Protein AF-A0A813L6P4-F1 (afdb_monomer)

Radius of gyration: 35.51 Å; Cα contacts (8 Å, |Δi|>4): 531; chains: 1; bounding box: 126×94×88 Å

Secondary structure (DSSP, 8-state):
-HHHHHHHHHHHHHHHHHHHHHHHHHHHHHHHS----------------------------------SHHHHHHHHHHHHHHHHHHHHHHHHHHHHTTS--------------------------SS----HHHHHHHHHHHHHTT---HHHHHHHTHHHHTTSHHHHHHHHHHHHSTT---PPPEEEEEEEEEE-TTT--EEEEEEEEEE--HHHHHHHHHHTT-HHHHH--HHHHHHHHHH--TT-GGGG--TT--------B---GGGB-TTHHHHHHHHHHHHHHHHHHTB--SB-TTSPBPPTT-HHHHHTTSBSSTTT--------EEE-HHHHHHTS-PPPTTSSS--SSB--BSSSSBTT--STT-GGGGSBPPHHHHHHS-S---GGGGSTT--GGGEEE-HIIIIIIIIIHHHHHHHHHHIIIIIS-S-HHHHHHHHHHHHHHHHHHTT--GGGSPPPP-GGGT---SS------S--HHHHHHHHHHHHHHHHHT--SSHHHHHHHHHHHHHHHHHHHHTSTTTS--HHHHHHTT---S----------------------------SS-HHHHHHHHHHHHHHHHHHHHHHHHHHHHHHHHHHHHHH--

pLDDT: mean 71.03, std 25.51, range [23.7, 98.56]

Organism: Polarella glacialis (NCBI:txid89957)

Mean predicted aligned error: 19.38 Å

Nearest PDB structures (foldseek):
  9c0j-assembly1_A  TM=3.496E-01  e=1.931E+00  Klebsiella pneumoniae
  8ieq-assembly1_D  TM=2.452E-01  e=6.382E+00  Homo sapiens

Sequence (621 aa):
NRAVALATLNKQIAEIYIELILEHSSTSLQMAEGKAILVDEDERPWRKGKGEKGKGEPEKGKGEPEKGKEALEEEQEKKDEKDERDWDEKAVEEESEKGKGVALMDGRGGHAQKRNRKSSGQDCEHPHQAPATAVQDLAEAAVHSGVKQKDLEALSRLGAHGKSPQNCQRDLISSCFVDLFSPAVSVFKAPYKFLDKDTGDQTTKWHDTHVLYPHDWFVALDKASLTDRLLGTTDDIDSFWKWQKIDNPKFFRNAFMKDSQFLCAGSCKSCKDEETWPVHWKHLAWSFTALARGIHPCEDADGNSWPIGSYRASVAGTPLCPNSGFRAVIWVLAGDMDYLQVDLGLPHQASLDPCAWCKCNKSDTPFNDFRENAKWKTVRRSPADHIADPVTNHLIMTIPGVNFFCFHLDSLHVLDLGVTSHAIGNLLWEICVDHLPGNRAVALATLNKQIAEIYIELNVPKSKWIPALTYKHFNATASTYPNLKHMKGRRIRQFVPVALKLAQEFCADDEHTQHRLEVFKSLDTLYNCIDSPGLEFSTRDVKRNTIYDKSYKEPVENVTMEPEGEVTMEPEEEVTMPVKNKLTIRRVKKNLRKLKRTLRMLKKNKQEALLSKQFHSLEMK

Solvent-accessible surface area (backbone atoms only — not comparable to full-atom values): 37652 Å² total; per-residue (Å²): 106,70,69,56,52,52,53,51,51,52,50,52,53,51,52,53,52,51,52,54,53,52,50,57,53,51,54,56,51,54,69,71,58,78,77,92,78,91,79,81,92,85,90,84,84,87,83,81,88,84,87,86,88,84,89,86,85,86,89,87,84,89,83,86,80,90,71,63,58,65,60,52,51,55,52,47,52,56,46,54,59,45,57,53,50,56,48,52,52,49,55,51,48,65,54,49,70,77,66,74,84,85,83,92,80,89,82,91,79,91,78,91,79,86,84,83,84,83,85,80,77,88,87,78,98,60,95,72,83,66,53,47,50,56,50,19,54,52,20,37,53,43,38,74,75,64,51,82,51,69,66,42,56,51,40,18,44,24,18,73,57,57,76,37,54,87,39,10,51,59,42,44,44,65,66,78,44,73,81,66,83,70,55,78,76,41,76,48,76,35,44,26,40,41,74,39,88,88,79,68,48,76,44,79,45,75,38,86,39,65,34,39,52,64,38,44,48,50,34,43,32,33,76,68,69,39,41,48,78,75,76,46,44,72,66,53,53,52,50,50,58,71,68,56,49,95,87,42,88,60,75,67,52,69,91,76,77,71,91,77,84,77,84,41,69,80,78,63,82,91,30,55,36,89,60,23,59,61,51,52,38,47,49,48,27,46,26,46,33,26,23,46,70,24,31,32,56,68,40,50,77,85,70,44,74,50,58,89,90,36,73,61,49,76,42,40,67,35,62,43,19,77,85,76,67,56,63,46,69,67,68,72,46,75,41,52,70,65,53,40,28,71,76,45,42,34,47,45,79,86,45,62,53,33,48,69,60,25,76,21,25,76,70,95,27,36,72,86,49,82,54,95,84,30,60,29,75,79,38,50,62,49,76,66,51,37,74,79,53,56,66,37,89,40,57,64,60,73,20,65,83,44,50,76,84,21,60,40,77,41,59,56,59,57,39,26,60,31,56,49,17,31,53,51,7,40,52,56,40,46,44,39,70,77,69,40,70,78,54,66,72,52,13,45,52,51,51,47,49,51,52,55,51,46,35,58,75,70,68,55,57,76,94,58,58,74,76,87,75,55,64,87,31,22,51,64,54,102,89,40,76,29,33,48,48,100,63,58,35,74,42,47,56,66,39,37,66,50,51,33,52,49,34,59,73,68,42,56,102,44,72,68,39,44,50,52,33,51,51,34,54,49,51,42,52,49,49,52,61,63,71,31,91,56,65,54,86,47,82,62,60,67,51,50,80,74,65,83,85,85,79,86,72,80,82,87,76,90,75,85,85,81,89,86,82,89,82,83,89,85,89,87,78,90,82,88,77,81,99,82,52,74,68,60,53,53,52,51,55,52,50,51,53,51,50,54,49,52,53,50,51,52,50,49,52,55,51,52,54,50,50,52,52,52,50,56,58,57,75,75,103

Structure (mmCIF, N/CA/C/O backbone):
data_AF-A0A813L6P4-F1
#
_entry.id   AF-A0A813L6P4-F1
#
loop_
_atom_site.group_PDB
_atom_site.id
_atom_site.type_symbol
_atom_site.label_atom_id
_atom_site.label_alt_id
_atom_site.label_comp_id
_atom_site.label_asym_id
_atom_site.label_entity_id
_atom_site.label_seq_id
_atom_site.pdbx_PDB_ins_code
_atom_site.Cartn_x
_atom_site.Cartn_y
_atom_site.Cartn_z
_atom_site.occupancy
_atom_site.B_iso_or_equiv
_atom_site.auth_seq_id
_atom_site.auth_comp_id
_atom_site.auth_asym_id
_atom_site.auth_atom_id
_atom_site.pdbx_PDB_model_num
ATOM 1 N N . ASN A 1 1 ? -15.124 -34.753 7.169 1.00 39.31 1 ASN A N 1
ATOM 2 C CA . ASN A 1 1 ? -16.087 -34.266 6.149 1.00 39.31 1 ASN A CA 1
ATOM 3 C C . ASN A 1 1 ? -15.727 -32.891 5.581 1.00 39.31 1 ASN A C 1
ATOM 5 O O . ASN A 1 1 ? -15.414 -32.852 4.403 1.00 39.31 1 ASN A O 1
ATOM 9 N N . ARG A 1 2 ? -15.647 -31.792 6.358 1.00 29.47 2 ARG A N 1
ATOM 10 C CA . ARG A 1 2 ? -15.233 -30.463 5.825 1.00 29.47 2 ARG A CA 1
ATOM 11 C C . ARG A 1 2 ? -13.818 -30.422 5.219 1.00 29.47 2 ARG A C 1
ATOM 13 O O . ARG A 1 2 ? -13.651 -29.887 4.135 1.00 29.47 2 ARG A O 1
ATOM 20 N N . ALA A 1 3 ? -12.827 -31.047 5.860 1.00 33.22 3 ALA A N 1
ATOM 21 C CA . ALA A 1 3 ? -11.458 -31.106 5.327 1.00 33.22 3 ALA A CA 1
ATOM 22 C C . ALA A 1 3 ? -11.352 -31.911 4.015 1.00 33.22 3 ALA A C 1
ATOM 24 O O . ALA A 1 3 ? -10.604 -31.545 3.118 1.00 33.22 3 ALA A O 1
ATOM 25 N N . VAL A 1 4 ? -12.158 -32.970 3.876 1.00 43.69 4 VAL A N 1
ATOM 26 C CA . VAL A 1 4 ? -12.217 -33.795 2.657 1.00 43.69 4 VAL A CA 1
ATOM 27 C C . VAL A 1 4 ? -12.912 -33.034 1.523 1.00 43.69 4 VAL A C 1
ATOM 29 O O . VAL A 1 4 ? -12.444 -33.073 0.390 1.00 43.69 4 VAL A O 1
ATOM 32 N N . ALA A 1 5 ? -13.972 -32.278 1.829 1.00 41.44 5 ALA A N 1
ATOM 33 C CA . ALA A 1 5 ? -14.629 -31.402 0.859 1.00 41.44 5 ALA A CA 1
ATOM 34 C C . ALA A 1 5 ? -13.694 -30.279 0.373 1.00 41.44 5 ALA A C 1
ATOM 36 O O . ALA A 1 5 ? -13.628 -30.019 -0.823 1.00 41.44 5 ALA A O 1
ATOM 37 N N . LEU A 1 6 ? -12.910 -29.676 1.276 1.00 42.69 6 LEU A N 1
ATOM 38 C CA . LEU A 1 6 ? -11.939 -28.634 0.928 1.00 42.69 6 LEU A CA 1
ATOM 39 C C . LEU A 1 6 ? -10.779 -29.185 0.079 1.00 42.69 6 LEU A C 1
ATOM 41 O O . LEU A 1 6 ? -10.385 -28.565 -0.902 1.00 42.69 6 LEU A O 1
ATOM 45 N N . ALA A 1 7 ? -10.275 -30.379 0.406 1.00 45.81 7 ALA A N 1
ATOM 46 C CA . ALA A 1 7 ? -9.251 -31.055 -0.392 1.00 45.81 7 ALA A CA 1
ATOM 47 C C . ALA A 1 7 ? -9.763 -31.443 -1.791 1.00 45.81 7 ALA A C 1
ATOM 49 O O . ALA A 1 7 ? -9.032 -31.320 -2.771 1.00 45.81 7 ALA A O 1
ATOM 50 N N . THR A 1 8 ? -11.028 -31.862 -1.894 1.00 51.06 8 THR A N 1
ATOM 51 C CA . THR A 1 8 ? -11.668 -32.193 -3.178 1.00 51.06 8 THR A CA 1
ATOM 52 C C . THR A 1 8 ? -11.860 -30.943 -4.038 1.00 51.06 8 THR A C 1
ATOM 54 O O . THR A 1 8 ? -11.537 -30.971 -5.222 1.00 51.06 8 THR A O 1
ATOM 57 N N . LEU A 1 9 ? -12.289 -29.826 -3.439 1.00 49.06 9 LEU A N 1
ATOM 58 C CA . LEU A 1 9 ? -12.440 -28.543 -4.131 1.00 49.06 9 LEU A CA 1
ATOM 59 C C . LEU A 1 9 ? -11.091 -28.000 -4.628 1.00 49.06 9 LEU A C 1
ATOM 61 O O . LEU A 1 9 ? -10.983 -27.565 -5.769 1.00 49.06 9 LEU A O 1
ATOM 65 N N . ASN A 1 10 ? -10.040 -28.085 -3.810 1.00 47.97 10 ASN A N 1
ATOM 66 C CA . ASN A 1 10 ? -8.700 -27.643 -4.206 1.00 47.97 10 ASN A CA 1
ATOM 67 C C . ASN A 1 10 ? -8.107 -28.506 -5.327 1.00 47.97 10 ASN A C 1
ATOM 69 O O . ASN A 1 10 ? -7.429 -27.979 -6.205 1.00 47.97 10 ASN A O 1
ATOM 73 N N . LYS A 1 11 ? -8.393 -29.815 -5.334 1.00 56.56 11 LYS A N 1
ATOM 74 C CA . LYS A 1 11 ? -8.013 -30.707 -6.435 1.00 56.56 11 LYS A CA 1
ATOM 75 C C . LYS A 1 11 ? -8.721 -30.318 -7.739 1.00 56.56 11 LYS A C 1
ATOM 77 O O . LYS A 1 11 ? -8.058 -30.207 -8.762 1.00 56.56 11 LYS A O 1
ATOM 82 N N . GLN A 1 12 ? -10.022 -30.033 -7.682 1.00 55.09 12 GLN A N 1
ATOM 83 C CA . GLN A 1 12 ? -10.796 -29.585 -8.847 1.00 55.09 12 GLN A CA 1
ATOM 84 C C . GLN A 1 12 ? -10.305 -28.234 -9.388 1.00 55.09 12 GLN A C 1
ATOM 86 O O . GLN A 1 12 ? -10.191 -28.062 -10.596 1.00 55.09 12 GLN A O 1
ATOM 91 N N . ILE A 1 13 ? -9.950 -27.289 -8.511 1.00 52.16 13 ILE A N 1
ATOM 92 C CA . ILE A 1 13 ? -9.376 -25.995 -8.918 1.00 52.16 13 ILE A CA 1
ATOM 93 C C . ILE A 1 13 ? -8.013 -26.188 -9.596 1.00 52.16 13 ILE A C 1
ATOM 95 O O . ILE A 1 13 ? -7.745 -25.551 -10.612 1.00 52.16 13 ILE A O 1
ATOM 99 N N . ALA A 1 14 ? -7.161 -27.071 -9.069 1.00 48.66 14 ALA A N 1
ATOM 100 C CA . ALA A 1 14 ? -5.860 -27.363 -9.669 1.00 48.66 14 ALA A CA 1
ATOM 101 C C . ALA A 1 14 ? -5.988 -28.026 -11.053 1.00 48.66 14 ALA A C 1
ATOM 103 O O . ALA A 1 14 ? -5.251 -27.660 -11.965 1.00 48.66 14 ALA A O 1
ATOM 104 N N . GLU A 1 15 ? -6.938 -28.949 -11.228 1.00 55.75 15 GLU A N 1
ATOM 105 C CA . GLU A 1 15 ? -7.224 -29.591 -12.521 1.00 55.75 15 GLU A CA 1
ATOM 106 C C . GLU A 1 15 ? -7.708 -28.563 -13.563 1.00 55.75 15 GLU A C 1
ATOM 108 O O . GLU A 1 15 ? -7.168 -28.527 -14.667 1.00 55.75 15 GLU A O 1
ATOM 113 N N . ILE A 1 16 ? -8.599 -27.637 -13.182 1.00 59.62 16 ILE A N 1
ATOM 114 C CA . ILE A 1 16 ? -9.059 -26.534 -14.051 1.00 59.62 16 ILE A CA 1
ATOM 115 C C . ILE A 1 16 ? -7.903 -25.599 -14.444 1.00 59.62 16 ILE A C 1
ATOM 117 O O . ILE A 1 16 ? -7.804 -25.173 -15.594 1.00 59.62 16 ILE A O 1
ATOM 121 N N . TYR A 1 17 ? -7.003 -25.276 -13.509 1.00 47.50 17 TYR A N 1
ATOM 122 C CA . TYR A 1 17 ? -5.839 -24.432 -13.803 1.00 47.50 17 TYR A CA 1
ATOM 123 C C . TYR A 1 17 ? -4.860 -25.104 -14.773 1.00 47.50 17 TYR A C 1
ATOM 125 O O . TYR A 1 17 ? -4.301 -24.429 -15.636 1.00 47.50 17 TYR A O 1
ATOM 133 N N . ILE A 1 18 ? -4.661 -26.418 -14.655 1.00 52.62 18 ILE A N 1
ATOM 134 C CA . ILE A 1 18 ? -3.805 -27.181 -15.570 1.00 52.62 18 ILE A CA 1
ATOM 135 C C . ILE A 1 18 ? -4.427 -27.226 -16.972 1.00 52.62 18 ILE A C 1
ATOM 137 O O . ILE A 1 18 ? -3.712 -26.988 -17.945 1.00 52.62 18 ILE A O 1
ATOM 141 N N . GLU A 1 19 ? -5.738 -27.450 -17.091 1.00 51.00 19 GLU A N 1
ATOM 142 C CA . GLU A 1 19 ? -6.435 -27.416 -18.387 1.00 51.00 19 GLU A CA 1
ATOM 143 C C . GLU A 1 19 ? -6.352 -26.033 -19.055 1.00 51.00 19 GLU A C 1
ATOM 145 O O . GLU A 1 19 ? -6.005 -25.953 -20.231 1.00 51.00 19 GLU A O 1
ATOM 150 N N . LEU A 1 20 ? -6.527 -24.940 -18.302 1.00 46.69 20 LEU A N 1
ATOM 151 C CA . LEU A 1 20 ? -6.395 -23.568 -18.822 1.00 46.69 20 LEU A CA 1
ATOM 152 C C . LEU A 1 20 ? -4.979 -23.243 -19.321 1.00 46.69 20 LEU A C 1
ATOM 154 O O . LEU A 1 20 ? -4.815 -22.565 -20.340 1.00 46.69 20 LEU A O 1
ATOM 158 N N . ILE A 1 21 ? -3.950 -23.727 -18.617 1.00 47.09 21 ILE A N 1
ATOM 159 C CA . ILE A 1 21 ? -2.548 -23.568 -19.026 1.00 47.09 21 ILE A CA 1
ATOM 160 C C . ILE A 1 21 ? -2.281 -24.354 -20.315 1.00 47.09 21 ILE A C 1
ATOM 162 O O . ILE A 1 21 ? -1.623 -23.838 -21.223 1.00 47.09 21 ILE A O 1
ATOM 166 N N . LEU A 1 22 ? -2.803 -25.577 -20.428 1.00 45.44 22 LEU A N 1
ATOM 167 C CA . LEU A 1 22 ? -2.642 -26.412 -21.620 1.00 45.44 22 LEU A CA 1
ATOM 168 C C . LEU A 1 22 ? -3.403 -25.845 -22.828 1.00 45.44 22 LEU A C 1
ATOM 170 O O . LEU A 1 22 ? -2.839 -25.804 -23.924 1.00 45.44 22 LEU A O 1
ATOM 174 N N . GLU A 1 23 ? -4.613 -25.314 -22.635 1.00 46.06 23 GLU A N 1
ATOM 175 C CA . GLU A 1 23 ? -5.360 -24.616 -23.687 1.00 46.06 23 GLU A CA 1
ATOM 176 C C . GLU A 1 23 ? -4.600 -23.380 -24.181 1.00 46.06 23 GLU A C 1
ATOM 178 O O . GLU A 1 23 ? -4.350 -23.274 -25.379 1.00 46.06 23 GLU A O 1
ATOM 183 N N . HIS A 1 24 ? -4.110 -22.507 -23.292 1.00 43.94 24 HIS A N 1
ATOM 184 C CA . HIS A 1 24 ? -3.342 -21.312 -23.689 1.00 43.94 24 HIS A CA 1
ATOM 185 C C . HIS A 1 24 ? -2.027 -21.641 -24.414 1.00 43.94 24 HIS A C 1
ATOM 187 O O . HIS A 1 24 ? -1.598 -20.908 -25.315 1.00 43.94 24 HIS A O 1
ATOM 193 N N . SER A 1 25 ? -1.394 -22.755 -24.042 1.00 41.00 25 SER A N 1
ATOM 194 C CA . SER A 1 25 ? -0.204 -23.284 -24.715 1.00 41.00 25 SER A CA 1
ATOM 195 C C . SER A 1 25 ? -0.531 -23.761 -26.135 1.00 41.00 25 SER A C 1
ATOM 197 O O . SER A 1 25 ? 0.242 -23.516 -27.062 1.00 41.00 25 SER A O 1
ATOM 199 N N . SER A 1 26 ? -1.698 -24.386 -26.324 1.00 36.03 26 SER A N 1
ATOM 200 C CA . SER A 1 26 ? -2.169 -24.867 -27.628 1.00 36.03 26 SER A CA 1
ATOM 201 C C . SER A 1 26 ? -2.576 -23.730 -28.573 1.00 36.03 26 SER A C 1
ATOM 203 O O . SER A 1 26 ? -2.215 -23.758 -29.750 1.00 36.03 26 SER A O 1
ATOM 205 N N . THR A 1 27 ? -3.211 -22.670 -28.059 1.00 37.81 27 THR A N 1
ATOM 206 C CA . THR A 1 27 ? -3.588 -21.485 -28.849 1.00 37.81 27 THR A CA 1
ATOM 207 C C . THR A 1 27 ? -2.356 -20.699 -29.291 1.00 37.81 27 THR A C 1
ATOM 209 O O . THR A 1 27 ? -2.301 -20.188 -30.407 1.00 37.81 27 THR A O 1
ATOM 212 N N . SER A 1 28 ? -1.319 -20.665 -28.451 1.00 39.34 28 SER A N 1
ATOM 213 C CA . SER A 1 28 ? -0.035 -20.033 -28.772 1.00 39.34 28 SER A CA 1
ATOM 214 C C . SER A 1 28 ? 0.752 -20.817 -29.835 1.00 39.34 28 SER A C 1
ATOM 216 O O . SER A 1 28 ? 1.434 -20.206 -30.656 1.00 39.34 28 SER A O 1
ATOM 218 N N . LEU A 1 29 ? 0.611 -22.150 -29.886 1.00 32.12 29 LEU A N 1
ATOM 219 C CA . LEU A 1 29 ? 1.142 -22.981 -30.975 1.00 32.12 29 LEU A CA 1
ATOM 220 C C . LEU A 1 29 ? 0.358 -22.794 -32.286 1.00 32.12 29 LEU A C 1
ATOM 222 O O . LEU A 1 29 ? 0.968 -22.687 -33.347 1.00 32.12 29 LEU A O 1
ATOM 226 N N . GLN A 1 30 ? -0.972 -22.668 -32.226 1.00 34.34 30 GLN A N 1
ATOM 227 C CA . GLN A 1 30 ? -1.808 -22.421 -33.411 1.00 34.34 30 GLN A CA 1
ATOM 228 C C . GLN A 1 30 ? -1.614 -21.022 -34.015 1.00 34.34 30 GLN A C 1
ATOM 230 O O . GLN A 1 30 ? -1.763 -20.859 -35.222 1.00 34.34 30 GLN A O 1
ATOM 235 N N . MET A 1 31 ? -1.231 -20.015 -33.222 1.00 37.59 31 MET A N 1
ATOM 236 C CA . MET A 1 31 ? -0.863 -18.695 -33.758 1.00 37.59 31 MET A CA 1
ATOM 237 C C . MET A 1 31 ? 0.549 -18.659 -34.370 1.00 37.59 31 MET A C 1
ATOM 239 O O . MET A 1 31 ? 0.842 -17.757 -35.155 1.00 37.59 31 MET A O 1
ATOM 243 N N . ALA A 1 32 ? 1.412 -19.632 -34.054 1.00 36.81 32 ALA A N 1
ATOM 244 C CA . ALA A 1 32 ? 2.749 -19.758 -34.639 1.00 36.81 32 ALA A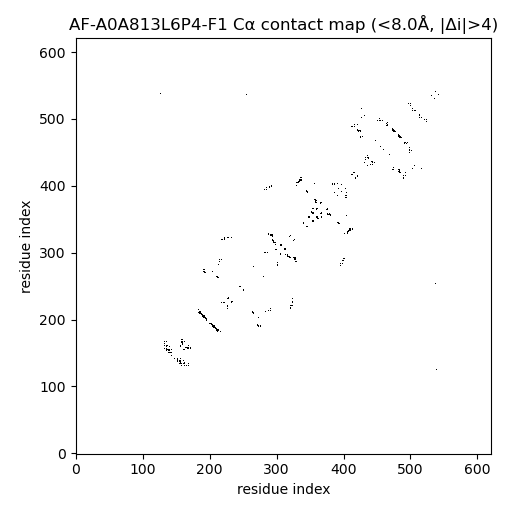 CA 1
ATOM 245 C C . ALA A 1 32 ? 2.751 -20.497 -35.998 1.00 36.81 32 ALA A C 1
ATOM 247 O O . ALA A 1 32 ? 3.660 -20.291 -36.804 1.00 36.81 32 ALA A O 1
ATOM 248 N N . GLU A 1 33 ? 1.722 -21.299 -36.294 1.00 31.61 33 GLU A N 1
ATOM 249 C CA . GLU A 1 33 ? 1.533 -21.998 -37.574 1.00 31.61 33 GLU A CA 1
ATOM 250 C C . GLU A 1 33 ? 0.439 -21.302 -38.410 1.00 31.61 33 GLU A C 1
ATOM 252 O O . GLU A 1 33 ? -0.754 -21.552 -38.271 1.00 31.61 33 GLU A O 1
ATOM 257 N N . GLY A 1 34 ? 0.841 -20.351 -39.257 1.00 33.78 34 GLY A N 1
ATOM 258 C CA . GLY A 1 34 ? -0.071 -19.369 -39.855 1.00 33.78 34 GLY A CA 1
ATOM 259 C C . GLY A 1 34 ? -1.140 -19.877 -40.837 1.00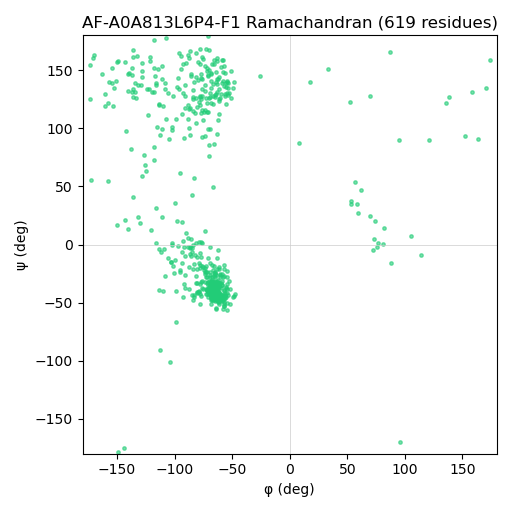 33.78 34 GLY A C 1
ATOM 260 O O . GLY A 1 34 ? -0.976 -20.880 -41.530 1.00 33.78 34 GLY A O 1
ATOM 261 N N . LYS A 1 35 ? -2.195 -19.061 -41.002 1.00 27.30 35 LYS A N 1
ATOM 262 C CA . LYS A 1 35 ? -2.935 -18.882 -42.265 1.00 27.30 35 LYS A CA 1
ATOM 263 C C . LYS A 1 35 ? -3.678 -17.544 -42.271 1.00 27.30 35 LYS A C 1
ATOM 265 O O . LYS A 1 35 ? -4.515 -17.280 -41.416 1.00 27.30 35 LYS A O 1
ATOM 270 N N . ALA A 1 36 ? -3.359 -16.713 -43.260 1.00 33.62 36 ALA A N 1
ATOM 271 C CA . ALA A 1 36 ? -4.094 -15.498 -43.573 1.00 33.62 36 ALA A CA 1
ATOM 272 C C . ALA A 1 36 ? -5.538 -15.847 -43.966 1.00 33.62 36 ALA A C 1
ATOM 274 O O . ALA A 1 36 ? -5.753 -16.640 -44.884 1.00 33.62 36 ALA A O 1
ATOM 275 N N . ILE A 1 37 ? -6.510 -15.238 -43.290 1.00 26.06 37 ILE A N 1
ATOM 276 C CA . ILE A 1 37 ? -7.904 -15.192 -43.728 1.00 26.06 37 ILE A CA 1
ATOM 277 C C . ILE A 1 37 ? -8.274 -13.711 -43.817 1.00 26.06 37 ILE A C 1
ATOM 279 O O . ILE A 1 37 ? -8.307 -13.005 -42.814 1.00 26.06 37 ILE A O 1
ATOM 283 N N . LEU A 1 38 ? -8.475 -13.256 -45.053 1.00 34.22 38 LEU A N 1
ATOM 284 C CA . LEU A 1 38 ? -9.086 -11.977 -45.399 1.00 34.22 38 LEU A CA 1
ATOM 285 C C . LEU A 1 38 ? -10.571 -12.035 -45.027 1.00 34.22 38 LEU A C 1
ATOM 287 O O . LEU A 1 38 ? -11.240 -12.981 -45.443 1.00 34.22 38 LEU A O 1
ATOM 291 N N . VAL A 1 39 ? -11.086 -11.035 -44.309 1.00 28.05 39 VAL A N 1
ATOM 292 C CA . VAL A 1 39 ? -12.529 -10.751 -44.267 1.00 28.05 39 VAL A CA 1
ATOM 293 C C . VAL A 1 39 ? -12.752 -9.238 -44.285 1.00 28.05 39 VAL A C 1
ATOM 295 O O . VAL A 1 39 ? -12.081 -8.498 -43.568 1.00 28.05 39 VAL A O 1
ATOM 298 N N . ASP A 1 40 ? -13.673 -8.861 -45.168 1.00 26.03 40 ASP A N 1
ATOM 299 C CA . ASP A 1 40 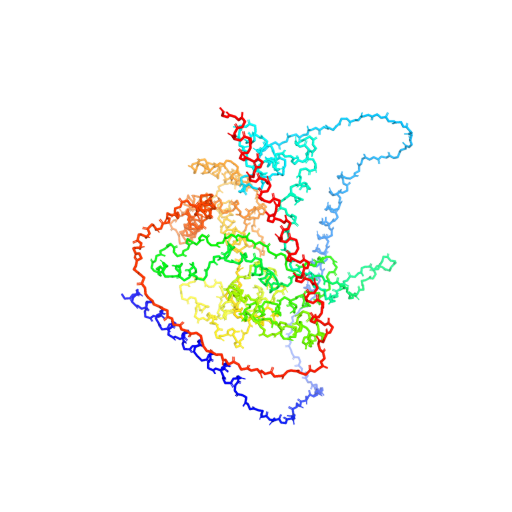? -14.116 -7.540 -45.605 1.00 26.03 40 ASP A CA 1
ATOM 300 C C . ASP A 1 40 ? -14.627 -6.589 -44.513 1.00 26.03 40 ASP A C 1
ATOM 302 O O . ASP A 1 40 ? -15.185 -6.988 -43.488 1.00 26.03 40 ASP A O 1
ATOM 306 N N . GLU A 1 41 ? -14.480 -5.302 -44.834 1.00 30.66 41 GLU A N 1
ATOM 307 C CA . GLU A 1 41 ? -15.196 -4.160 -44.272 1.00 30.66 41 GLU A CA 1
ATOM 308 C C . GLU A 1 41 ? -16.699 -4.259 -44.587 1.00 30.66 41 GLU A C 1
ATOM 310 O O . GLU A 1 41 ? -17.056 -4.472 -45.739 1.00 30.66 41 GLU A O 1
ATOM 315 N N . ASP A 1 42 ? -17.580 -4.081 -43.595 1.00 27.81 42 ASP A N 1
ATOM 316 C CA . ASP A 1 42 ? -18.643 -3.060 -43.632 1.00 27.81 42 ASP A CA 1
ATOM 317 C C . ASP A 1 42 ? -19.627 -3.145 -42.444 1.00 27.81 42 ASP A C 1
ATOM 319 O O . ASP A 1 42 ? -19.810 -4.173 -41.800 1.00 27.81 42 ASP A O 1
ATOM 323 N N . GLU A 1 43 ? -20.293 -2.006 -42.224 1.00 28.11 43 GLU A N 1
ATOM 324 C CA . GLU A 1 43 ? -21.519 -1.770 -41.440 1.00 28.11 43 GLU A CA 1
ATOM 325 C C . GLU A 1 43 ? -21.403 -1.321 -39.966 1.00 28.11 43 GLU A C 1
ATOM 327 O O . GLU A 1 43 ? -21.519 -2.070 -38.997 1.00 28.11 43 GLU A O 1
ATOM 332 N N . ARG A 1 44 ? -21.355 0.011 -39.802 1.00 27.48 44 ARG A N 1
ATOM 333 C CA . ARG A 1 44 ? -21.909 0.752 -38.653 1.00 27.48 44 ARG A CA 1
ATOM 334 C C . ARG A 1 44 ? -23.154 1.526 -39.109 1.00 27.48 44 ARG A C 1
ATOM 336 O O . ARG A 1 44 ? -23.031 2.287 -40.068 1.00 27.48 44 ARG A O 1
ATOM 343 N N . PRO A 1 45 ? -24.285 1.510 -38.373 1.00 31.05 45 PRO A N 1
ATOM 344 C CA . PRO A 1 45 ? -25.308 2.533 -38.539 1.00 31.05 45 PRO A CA 1
ATOM 345 C C . PRO A 1 45 ? -25.467 3.430 -37.305 1.00 31.05 45 PRO A C 1
ATOM 347 O O . PRO A 1 45 ? -25.829 3.012 -36.207 1.00 31.05 45 PRO A O 1
ATOM 350 N N . TRP A 1 46 ? -25.260 4.720 -37.562 1.00 25.91 46 TRP A N 1
ATOM 351 C CA . TRP A 1 46 ? -25.772 5.868 -36.818 1.00 25.91 46 TRP A CA 1
ATOM 352 C C . TRP A 1 46 ? -27.309 5.864 -36.710 1.00 25.91 46 TRP A C 1
ATOM 354 O O . TRP A 1 46 ? -27.995 5.570 -37.691 1.00 25.91 46 TRP A O 1
ATOM 364 N N . ARG A 1 47 ? -27.869 6.384 -35.604 1.00 27.58 47 ARG A N 1
ATOM 365 C CA . ARG A 1 47 ? -29.218 6.984 -35.608 1.00 27.58 47 ARG A CA 1
ATOM 366 C C . ARG A 1 47 ? -29.280 8.332 -34.889 1.00 27.58 47 ARG A C 1
ATOM 368 O O . ARG A 1 47 ? -28.892 8.483 -33.739 1.00 27.58 47 ARG A O 1
ATOM 375 N N . LYS A 1 48 ? -29.809 9.291 -35.655 1.00 29.20 48 LYS A N 1
ATOM 376 C CA . LYS A 1 48 ? -30.173 10.673 -35.333 1.00 29.20 48 LYS A CA 1
ATOM 377 C C . LYS A 1 48 ? -31.418 10.739 -34.444 1.00 29.20 48 LYS A C 1
ATOM 379 O O . LYS A 1 48 ? -32.315 9.908 -34.570 1.00 29.20 48 LYS A O 1
ATOM 384 N N . GLY A 1 49 ? -31.498 11.802 -33.647 1.00 27.89 49 GLY A N 1
ATOM 385 C CA . GLY A 1 49 ? -32.703 12.207 -32.931 1.00 27.89 49 GLY A CA 1
ATOM 386 C C . GLY A 1 49 ? -33.796 12.804 -33.822 1.00 27.89 49 GLY A C 1
ATOM 387 O O . GLY A 1 49 ? -33.562 13.146 -34.981 1.00 27.89 49 GLY A O 1
ATOM 388 N N . LYS A 1 50 ? -34.981 12.957 -33.227 1.00 30.09 50 LYS A N 1
ATOM 389 C CA . LYS A 1 50 ? -36.047 13.903 -33.582 1.00 30.09 50 LYS A CA 1
ATOM 390 C C . LYS A 1 50 ? -36.961 14.053 -32.362 1.00 30.09 50 LYS A C 1
ATOM 392 O O . LYS A 1 50 ? -37.374 13.053 -31.787 1.00 30.09 50 LYS A O 1
ATOM 397 N N . GLY A 1 51 ? -37.233 15.296 -31.973 1.00 28.55 51 GLY A N 1
ATOM 398 C CA . GLY A 1 51 ? -38.272 15.636 -31.005 1.00 28.55 51 GLY A CA 1
ATOM 399 C C . GLY A 1 51 ? -39.620 15.859 -31.685 1.00 28.55 51 GLY A C 1
ATOM 400 O O . GLY A 1 51 ? -39.666 16.110 -32.886 1.00 28.55 51 GLY A O 1
ATOM 401 N N . GLU A 1 52 ? -40.693 15.834 -30.898 1.00 29.23 52 GLU A N 1
ATOM 402 C CA . GLU A 1 52 ? -41.982 16.429 -31.254 1.00 29.23 52 GLU A CA 1
ATOM 403 C C . GLU A 1 52 ? -42.800 16.749 -29.992 1.00 29.23 52 GLU A C 1
ATOM 405 O O . GLU A 1 52 ? -42.775 16.022 -29.001 1.00 29.23 52 GLU A O 1
ATOM 410 N N . LYS A 1 53 ? -43.470 17.907 -30.032 1.00 33.88 53 LYS A N 1
ATOM 411 C CA . LYS A 1 53 ? -44.308 18.506 -28.983 1.00 33.88 53 LYS A CA 1
ATOM 412 C C . LYS A 1 53 ? -45.740 17.963 -29.061 1.00 33.88 53 LYS A C 1
ATOM 414 O O . LYS A 1 53 ? -46.276 17.847 -30.158 1.00 33.88 53 LYS A O 1
ATOM 419 N N . GLY A 1 54 ? -46.418 17.824 -27.920 1.00 29.00 54 GLY A N 1
ATOM 420 C CA . GLY A 1 54 ? -47.873 17.635 -27.858 1.00 29.00 54 GLY A CA 1
ATOM 421 C C . GLY A 1 54 ? -48.448 17.983 -26.481 1.00 29.00 54 GLY A C 1
ATOM 422 O O . GLY A 1 54 ? -48.042 17.408 -25.484 1.00 29.00 54 GLY A O 1
ATOM 423 N N . LYS A 1 55 ? -49.353 18.968 -26.449 1.00 30.11 55 LYS A N 1
ATOM 424 C CA . LYS A 1 55 ? -50.027 19.571 -25.282 1.00 30.11 55 LYS A CA 1
ATOM 425 C C . LYS A 1 55 ? -51.101 18.657 -24.666 1.00 30.11 55 LYS A C 1
ATOM 427 O O . LYS A 1 55 ? -51.772 17.953 -25.414 1.00 30.11 55 LYS A O 1
ATOM 432 N N . GLY A 1 56 ? -51.385 18.824 -23.368 1.00 28.00 56 GLY A N 1
ATOM 433 C CA . GLY A 1 56 ? -52.662 18.418 -22.760 1.00 28.00 56 GLY A CA 1
ATOM 434 C C . GLY A 1 56 ? -52.646 18.322 -21.229 1.00 28.00 56 GLY A C 1
ATOM 435 O O . GLY A 1 56 ? -52.372 17.260 -20.691 1.00 28.00 56 GLY A O 1
ATOM 436 N N . GLU A 1 57 ? -52.974 19.421 -20.550 1.00 29.05 57 GLU A N 1
ATOM 437 C CA . GLU A 1 57 ? -53.389 19.481 -19.132 1.00 29.05 57 GLU A CA 1
ATOM 438 C C . GLU A 1 57 ? -54.933 19.336 -19.043 1.00 29.05 57 GLU A C 1
ATOM 440 O O . GLU A 1 57 ? -55.600 19.632 -20.043 1.00 29.05 57 GLU A O 1
ATOM 445 N N . PRO A 1 58 ? -55.529 18.883 -17.909 1.00 40.72 58 PRO A N 1
ATOM 446 C CA . PRO A 1 58 ? -55.727 19.786 -16.766 1.00 40.72 58 PRO A CA 1
ATOM 447 C C . PRO A 1 58 ? -55.571 19.201 -15.342 1.00 40.72 58 PRO A C 1
ATOM 449 O O . PRO A 1 58 ? -55.743 18.016 -15.071 1.00 40.72 58 PRO A O 1
ATOM 452 N N . GLU A 1 59 ? -55.287 20.158 -14.455 1.00 32.31 59 GLU A N 1
ATOM 453 C CA . GLU A 1 59 ? -55.156 20.233 -12.992 1.00 32.31 59 GLU A CA 1
ATOM 454 C C . GLU A 1 59 ? -55.908 19.244 -12.072 1.00 32.31 59 GLU A C 1
ATOM 456 O O . GLU A 1 59 ? -57.107 18.999 -12.225 1.00 32.31 59 GLU A O 1
ATOM 461 N N . LYS A 1 60 ? -55.241 18.884 -10.953 1.00 30.59 60 LYS A N 1
ATOM 462 C CA . LYS A 1 60 ? -55.657 19.247 -9.571 1.00 30.59 60 LYS A CA 1
ATOM 463 C C . LYS A 1 60 ? -54.623 18.826 -8.504 1.00 30.59 60 LYS A C 1
ATOM 465 O O . LYS A 1 60 ? -54.377 17.640 -8.334 1.00 30.59 60 LYS A O 1
ATOM 470 N N . GLY A 1 61 ? -54.177 19.784 -7.677 1.00 28.48 61 GLY A N 1
ATOM 471 C CA . GLY A 1 61 ? -54.003 19.558 -6.228 1.00 28.48 61 GLY A CA 1
ATOM 472 C C . GLY A 1 61 ? -52.615 19.737 -5.580 1.00 28.48 61 GLY A C 1
ATOM 473 O O . GLY A 1 61 ? -51.925 18.757 -5.370 1.00 28.48 61 GLY A O 1
ATOM 474 N N . LYS A 1 62 ? -52.341 20.971 -5.118 1.00 30.69 62 LYS A N 1
ATOM 475 C CA . LYS A 1 62 ? -51.683 21.388 -3.847 1.00 30.69 62 LYS A CA 1
ATOM 476 C C . LYS A 1 62 ? -50.306 20.811 -3.426 1.00 30.69 62 LYS A C 1
ATOM 478 O O . LYS A 1 62 ? -50.220 19.658 -3.029 1.00 30.69 62 LYS A O 1
ATOM 483 N N . GLY A 1 63 ? -49.335 21.719 -3.225 1.00 27.84 63 GLY A N 1
ATOM 484 C CA . GLY A 1 63 ? -48.319 21.611 -2.157 1.00 27.84 63 GLY A CA 1
ATOM 485 C C . GLY A 1 63 ? -46.959 22.282 -2.431 1.00 27.84 63 GLY A C 1
ATOM 486 O O . GLY A 1 63 ? -46.116 21.640 -3.026 1.00 27.84 63 GLY A O 1
ATOM 487 N N . GLU A 1 64 ? -46.810 23.542 -1.988 1.00 33.22 64 GLU A N 1
ATOM 488 C CA . GLU A 1 64 ? -45.632 24.318 -1.495 1.00 33.22 64 GLU A CA 1
ATOM 489 C C . GLU A 1 64 ? -44.171 24.135 -2.022 1.00 33.22 64 GLU A C 1
ATOM 491 O O . GLU A 1 64 ? -43.780 23.066 -2.469 1.00 33.22 64 GLU A O 1
ATOM 496 N N . PRO A 1 65 ? -43.322 25.198 -1.984 1.00 35.84 65 PRO A N 1
ATOM 497 C CA . PRO A 1 65 ? -42.212 25.360 -2.929 1.00 35.84 65 PRO A CA 1
ATOM 498 C C . PRO A 1 65 ? -40.829 24.875 -2.445 1.00 35.84 65 PRO A C 1
ATOM 500 O O . PRO A 1 65 ? -40.332 25.274 -1.391 1.00 35.84 65 PRO A O 1
ATOM 503 N N . GLU A 1 66 ? -40.144 24.139 -3.326 1.00 40.03 66 GLU A N 1
ATOM 504 C CA . GLU A 1 66 ? -38.718 23.752 -3.320 1.00 40.03 66 GLU A CA 1
ATOM 505 C C . GLU A 1 66 ? -37.743 24.941 -3.503 1.00 40.03 66 GLU A C 1
ATOM 507 O O . GLU A 1 66 ? -36.841 24.902 -4.328 1.00 40.03 66 GLU A O 1
ATOM 512 N N . LYS A 1 67 ? -37.886 26.031 -2.740 1.00 34.25 67 LYS A N 1
ATOM 513 C CA . LYS A 1 67 ? -36.916 27.154 -2.776 1.00 34.25 67 LYS A CA 1
ATOM 514 C C . LYS A 1 67 ? -35.932 27.195 -1.603 1.00 34.25 67 LYS A C 1
ATOM 516 O O . LYS A 1 67 ? -35.106 28.094 -1.537 1.00 34.25 67 LYS A O 1
ATOM 521 N N . GLY A 1 68 ? -36.006 26.231 -0.684 1.00 33.75 68 GLY A N 1
ATOM 522 C CA . GLY A 1 68 ? -35.133 26.177 0.495 1.00 33.75 68 GLY A CA 1
ATOM 523 C C . GLY A 1 68 ? -33.885 25.300 0.353 1.00 33.75 68 GLY A C 1
ATOM 524 O O . GLY A 1 68 ? -32.937 25.504 1.098 1.00 33.75 68 GLY A O 1
ATOM 525 N N . LYS A 1 69 ? -33.868 24.325 -0.568 1.00 40.41 69 LYS A N 1
ATOM 526 C CA . LYS A 1 69 ? -32.774 23.339 -0.656 1.00 40.41 69 LYS A CA 1
ATOM 527 C C . LYS A 1 69 ? -31.574 23.828 -1.464 1.00 40.41 69 LYS A C 1
ATOM 529 O O . LYS A 1 69 ? -30.463 23.719 -0.968 1.00 40.41 69 LYS A O 1
ATOM 534 N N . GLU A 1 70 ? -31.796 24.460 -2.616 1.00 40.44 70 GLU A N 1
ATOM 535 C CA . GLU A 1 70 ? -30.700 25.016 -3.429 1.00 40.44 70 GLU A CA 1
ATOM 536 C C . GLU A 1 70 ? -29.953 26.143 -2.697 1.00 40.44 70 GLU A C 1
ATOM 538 O O . GLU A 1 70 ? -28.733 26.218 -2.758 1.00 40.44 70 GLU A O 1
ATOM 543 N N . ALA A 1 71 ? -30.662 26.969 -1.917 1.00 39.59 71 ALA A N 1
ATOM 544 C CA . ALA A 1 71 ? -30.033 28.025 -1.121 1.00 39.59 71 ALA A CA 1
ATOM 545 C C . ALA A 1 71 ? -29.178 27.475 0.038 1.00 39.59 71 ALA A C 1
ATOM 547 O O . ALA A 1 71 ? -28.175 28.085 0.391 1.00 39.59 71 ALA A O 1
ATOM 548 N N . LEU A 1 72 ? -29.557 26.327 0.615 1.00 42.00 72 LEU A N 1
ATOM 549 C CA . LEU A 1 72 ? -28.791 25.660 1.673 1.00 42.00 72 LEU A CA 1
ATOM 550 C C . LEU A 1 72 ? -27.578 24.901 1.121 1.00 42.00 72 LEU A C 1
ATOM 552 O O . LEU A 1 72 ? -26.549 24.857 1.787 1.00 42.00 72 LEU A O 1
ATOM 556 N N . GLU A 1 73 ? -27.677 24.330 -0.081 1.00 48.91 73 GLU A N 1
ATOM 557 C CA . GLU A 1 73 ? -26.543 23.692 -0.763 1.00 48.91 73 GLU A CA 1
ATOM 558 C C . GLU A 1 73 ? -25.511 24.733 -1.219 1.00 48.91 73 GLU A C 1
ATOM 560 O O . GLU A 1 73 ? -24.324 24.560 -0.954 1.00 48.91 73 GLU A O 1
ATOM 565 N N . GLU A 1 74 ? -25.947 25.872 -1.767 1.00 46.88 74 GLU A N 1
ATOM 566 C CA . GLU A 1 74 ? -25.047 26.962 -2.174 1.00 46.88 74 GLU A CA 1
ATOM 567 C C . GLU A 1 74 ? -24.383 27.663 -0.967 1.00 46.88 74 GLU A C 1
ATOM 569 O O . GLU A 1 74 ? -23.251 28.143 -1.051 1.00 46.88 74 GLU A O 1
ATOM 574 N N . GLU A 1 75 ? -25.064 27.726 0.184 1.00 49.22 75 GLU A N 1
ATOM 575 C CA . GLU A 1 75 ? -24.499 28.269 1.428 1.00 49.22 75 GLU A CA 1
ATOM 576 C C . GLU A 1 75 ? -23.516 27.289 2.094 1.00 49.22 75 GLU A C 1
ATOM 578 O O . GLU A 1 75 ? -22.531 27.724 2.696 1.00 49.22 75 GLU A O 1
ATOM 583 N N . GLN A 1 76 ? -23.733 25.979 1.941 1.00 44.59 76 GLN A N 1
ATOM 584 C CA . GLN A 1 76 ? -22.824 24.934 2.415 1.00 44.59 76 GLN A CA 1
ATOM 585 C C . GLN A 1 76 ? -21.551 24.868 1.556 1.00 44.59 76 GLN A C 1
ATOM 587 O O . GLN A 1 76 ? -20.455 24.855 2.109 1.00 44.59 76 GLN A O 1
ATOM 592 N N . GLU A 1 77 ? -21.672 24.956 0.231 1.00 51.03 77 GLU A N 1
ATOM 593 C CA . GLU A 1 77 ? -20.534 24.953 -0.700 1.00 51.03 77 GLU A CA 1
ATOM 594 C C . GLU A 1 77 ? -19.642 26.197 -0.509 1.00 51.03 77 GLU A C 1
ATOM 596 O O . GLU A 1 77 ? -18.419 26.094 -0.415 1.00 51.03 77 GLU A O 1
ATOM 601 N N . LYS A 1 78 ? -20.248 27.376 -0.286 1.00 54.88 78 LYS A N 1
ATOM 602 C CA . LYS A 1 78 ? -19.519 28.613 0.071 1.00 54.88 78 LYS A CA 1
ATOM 603 C C . LYS A 1 78 ? -18.837 28.549 1.436 1.00 54.88 78 LYS A C 1
ATOM 605 O O . LYS A 1 78 ? -17.872 29.278 1.673 1.00 54.88 78 LYS A O 1
ATOM 610 N N . LYS A 1 79 ? -19.359 27.741 2.359 1.00 50.41 79 LYS A N 1
ATOM 611 C CA . LYS A 1 79 ? -18.776 27.554 3.690 1.00 50.41 79 LYS A CA 1
ATOM 612 C C . LYS A 1 79 ? -17.595 26.590 3.640 1.00 50.41 79 LYS A C 1
ATOM 614 O O . LYS A 1 79 ? -16.568 26.889 4.241 1.00 50.41 79 LYS A O 1
ATOM 619 N N . ASP A 1 80 ? -17.713 25.522 2.861 1.00 48.19 80 ASP A N 1
ATOM 620 C CA . ASP A 1 80 ? -16.647 24.542 2.666 1.00 48.19 80 ASP A CA 1
ATOM 621 C C . ASP A 1 80 ? -15.467 25.162 1.879 1.00 48.19 80 ASP A C 1
ATOM 623 O O . ASP A 1 80 ? -14.319 25.036 2.305 1.00 48.19 80 ASP A O 1
ATOM 627 N N . GLU A 1 81 ? -15.729 25.987 0.852 1.00 51.91 81 GLU A N 1
ATOM 628 C CA . GLU A 1 81 ? -14.690 26.779 0.155 1.00 51.91 81 GLU A CA 1
ATOM 629 C C . GLU A 1 81 ? -14.008 27.836 1.040 1.00 51.91 81 GLU A C 1
ATOM 631 O O . GLU A 1 81 ? -12.893 28.286 0.749 1.00 51.91 81 GLU A O 1
ATOM 636 N N . LYS A 1 82 ? -14.697 28.324 2.076 1.00 48.66 82 LYS A N 1
ATOM 637 C CA . LYS A 1 82 ? -14.140 29.302 3.015 1.00 48.66 82 LYS A CA 1
ATOM 638 C C . LYS A 1 82 ? -13.264 28.614 4.058 1.00 48.66 82 LYS A C 1
ATOM 640 O O . LYS A 1 82 ? -12.188 29.121 4.357 1.00 48.66 82 LYS A O 1
ATOM 645 N N . ASP A 1 83 ? -13.700 27.465 4.563 1.00 45.44 83 ASP A N 1
ATOM 646 C CA . ASP A 1 83 ? -12.945 26.675 5.536 1.00 45.44 83 ASP A CA 1
ATOM 647 C C . ASP A 1 83 ? -11.651 26.102 4.918 1.00 45.44 83 ASP A C 1
ATOM 649 O O . ASP A 1 83 ? -10.635 26.024 5.609 1.00 45.44 83 ASP A O 1
ATOM 653 N N . GLU A 1 84 ? -11.645 25.782 3.617 1.00 45.47 84 GLU A N 1
ATOM 654 C CA . GLU A 1 84 ? -10.444 25.355 2.879 1.00 45.47 84 GLU A CA 1
ATOM 655 C C . GLU A 1 84 ? -9.452 26.519 2.664 1.00 45.47 84 GLU A C 1
ATOM 657 O O . GLU A 1 84 ? -8.254 26.378 2.918 1.00 45.47 84 GLU A O 1
ATOM 662 N N . ARG A 1 85 ? -9.953 27.720 2.332 1.00 44.22 85 ARG A N 1
ATOM 663 C CA . ARG A 1 85 ? -9.145 28.953 2.211 1.00 44.22 85 ARG A CA 1
ATOM 664 C C . ARG A 1 85 ? -8.509 29.378 3.533 1.00 44.22 85 ARG A C 1
ATOM 666 O O . ARG A 1 85 ? -7.328 29.715 3.564 1.00 44.22 85 ARG A O 1
ATOM 673 N N . ASP A 1 86 ? -9.271 29.320 4.626 1.00 47.53 86 ASP A N 1
ATOM 674 C CA . ASP A 1 86 ? -8.792 29.630 5.979 1.00 47.53 86 ASP A CA 1
ATOM 675 C C . ASP A 1 86 ? -7.733 28.613 6.457 1.00 47.53 86 ASP A C 1
ATOM 677 O O . ASP A 1 86 ? -6.918 28.925 7.334 1.00 47.53 86 ASP A O 1
ATOM 681 N N . TRP A 1 87 ? -7.738 27.389 5.912 1.00 48.41 87 TRP A N 1
ATOM 682 C CA . TRP A 1 87 ? -6.738 26.359 6.204 1.00 48.41 87 TRP A CA 1
ATOM 683 C C . TRP A 1 87 ? -5.422 26.621 5.463 1.00 48.41 87 TRP A C 1
ATOM 685 O O . TRP A 1 87 ? -4.357 26.589 6.086 1.00 48.41 87 TRP A O 1
ATOM 695 N N . ASP A 1 88 ? -5.497 26.971 4.178 1.00 45.56 88 ASP A N 1
ATOM 696 C CA . ASP A 1 88 ? -4.332 27.333 3.366 1.00 45.56 88 ASP A CA 1
ATOM 697 C C . ASP A 1 88 ? -3.692 28.654 3.825 1.00 45.56 88 ASP A C 1
ATOM 699 O O . ASP A 1 88 ? -2.466 28.741 3.929 1.00 45.56 88 ASP A O 1
ATOM 703 N N . GLU A 1 89 ? -4.485 29.664 4.198 1.00 43.88 89 GLU A N 1
ATOM 704 C CA . GLU A 1 89 ? -3.962 30.927 4.742 1.00 43.88 89 GLU A CA 1
ATOM 705 C C . GLU A 1 89 ? -3.240 30.722 6.082 1.00 43.88 89 GLU A C 1
ATOM 707 O O . GLU A 1 89 ? -2.158 31.279 6.288 1.00 43.88 89 GLU A O 1
ATOM 712 N N . LYS A 1 90 ? -3.754 29.851 6.963 1.00 44.41 90 LYS A N 1
ATOM 713 C CA . LYS A 1 90 ? -3.071 29.499 8.221 1.00 44.41 90 LYS A CA 1
ATOM 714 C C . LYS A 1 90 ? -1.799 28.693 7.999 1.00 44.41 90 LYS A C 1
ATOM 716 O O . LYS A 1 90 ? -0.821 28.923 8.706 1.00 44.41 90 LYS A O 1
ATOM 721 N N . ALA A 1 91 ? -1.783 27.781 7.027 1.00 40.41 91 ALA A N 1
ATOM 722 C CA . ALA A 1 91 ? -0.580 27.029 6.673 1.00 40.41 91 ALA A CA 1
ATOM 723 C C . ALA A 1 91 ? 0.520 27.954 6.117 1.00 40.41 91 ALA A C 1
ATOM 725 O O . ALA A 1 91 ? 1.695 27.805 6.464 1.00 40.41 91 ALA A O 1
ATOM 726 N N . VAL A 1 92 ? 0.139 28.962 5.325 1.00 43.75 92 VAL A N 1
ATOM 727 C CA . VAL A 1 92 ? 1.053 29.983 4.790 1.00 43.75 92 VAL A CA 1
ATOM 728 C C . VAL A 1 92 ? 1.527 30.954 5.881 1.00 43.75 92 VAL A C 1
ATOM 730 O O . VAL A 1 92 ? 2.710 31.310 5.906 1.00 43.75 92 VAL A O 1
ATOM 733 N N . GLU A 1 93 ? 0.671 31.350 6.827 1.00 38.56 93 GLU A N 1
ATOM 734 C CA . GLU A 1 93 ? 1.080 32.169 7.979 1.00 38.56 93 GLU A CA 1
ATOM 735 C C . GLU A 1 93 ? 2.071 31.427 8.890 1.00 38.56 93 GLU A C 1
ATOM 737 O O . GLU A 1 93 ? 3.092 32.014 9.271 1.00 38.56 93 GLU A O 1
ATOM 742 N N . GLU A 1 94 ? 1.851 30.133 9.150 1.00 38.59 94 GLU A N 1
ATOM 743 C CA . GLU A 1 94 ? 2.713 29.289 9.995 1.00 38.59 94 GLU A CA 1
ATOM 744 C C . GLU A 1 94 ? 4.089 28.994 9.352 1.00 38.59 94 GLU A C 1
ATOM 746 O O . GLU A 1 94 ? 5.079 28.744 10.057 1.00 38.59 94 GLU A O 1
ATOM 751 N N . GLU A 1 95 ? 4.191 29.067 8.018 1.00 40.19 95 GLU A N 1
ATOM 752 C CA . GLU A 1 95 ? 5.470 29.082 7.291 1.00 40.19 95 GLU A CA 1
ATOM 753 C C . GLU A 1 95 ? 6.117 30.478 7.256 1.00 40.19 95 GLU A C 1
ATOM 755 O O . GLU A 1 95 ? 7.345 30.593 7.345 1.00 40.19 95 GLU A O 1
ATOM 760 N N . SER A 1 96 ? 5.325 31.555 7.213 1.00 35.88 96 SER A N 1
ATOM 761 C CA . SER A 1 96 ? 5.836 32.933 7.182 1.00 35.88 96 SER A CA 1
ATOM 762 C C . SER A 1 96 ? 6.409 33.408 8.528 1.00 35.88 96 SER A C 1
ATOM 764 O O . SER A 1 96 ? 7.398 34.153 8.548 1.00 35.88 96 SER A O 1
ATOM 766 N N . GLU A 1 97 ? 5.867 32.932 9.656 1.00 36.72 97 GLU A N 1
ATOM 767 C CA . GLU A 1 97 ? 6.380 33.231 11.004 1.00 36.72 97 GLU A CA 1
ATOM 768 C C . GLU A 1 97 ? 7.705 32.513 11.302 1.00 36.72 97 GLU A C 1
ATOM 770 O O . GLU A 1 97 ? 8.528 33.010 12.073 1.00 36.72 97 GLU A O 1
ATOM 775 N N . LYS A 1 98 ? 7.989 31.400 10.614 1.00 40.06 98 LYS A N 1
ATOM 776 C CA . LYS A 1 98 ? 9.299 30.726 10.666 1.00 40.06 98 LYS A CA 1
ATOM 777 C C . LYS A 1 98 ? 10.369 31.420 9.808 1.00 40.06 98 LYS A C 1
ATOM 779 O O . LYS A 1 98 ? 11.541 31.054 9.901 1.00 40.06 98 LYS A O 1
ATOM 784 N N . GLY A 1 99 ? 9.993 32.426 9.008 1.00 38.69 99 GLY A N 1
ATOM 785 C CA . GLY A 1 99 ? 10.854 33.070 8.008 1.00 38.69 99 GLY A CA 1
ATOM 786 C C . GLY A 1 99 ? 11.238 34.536 8.248 1.00 38.69 99 GLY A C 1
ATOM 787 O O . GLY A 1 99 ? 12.027 35.073 7.470 1.00 38.69 99 GLY A O 1
ATOM 788 N N . LYS A 1 100 ? 10.738 35.223 9.285 1.00 29.34 100 LYS A N 1
ATOM 789 C CA . LYS A 1 100 ? 10.979 36.672 9.454 1.00 29.34 100 LYS A CA 1
ATOM 790 C C . LYS A 1 100 ? 11.884 36.999 10.634 1.00 29.34 100 LYS A C 1
ATOM 792 O O . LYS A 1 100 ? 11.450 37.125 11.772 1.00 29.34 100 LYS A O 1
ATOM 797 N N . GLY A 1 101 ? 13.154 37.241 10.320 1.00 29.55 101 GLY A N 1
ATOM 798 C CA . GLY A 1 101 ? 14.067 37.875 11.257 1.00 29.55 101 GLY A CA 1
ATOM 799 C C . GLY A 1 101 ? 15.431 38.236 10.688 1.00 29.55 101 GLY A C 1
ATOM 800 O O . GLY A 1 101 ? 16.403 37.820 11.294 1.00 29.55 101 GLY A O 1
ATOM 801 N N . VAL A 1 102 ? 15.527 39.008 9.592 1.00 29.05 102 VAL A N 1
ATOM 802 C CA . VAL A 1 102 ? 16.676 39.914 9.341 1.00 29.05 102 VAL A CA 1
ATOM 803 C C . VAL A 1 102 ? 16.238 41.091 8.453 1.00 29.05 102 VAL A C 1
ATOM 805 O O . VAL A 1 102 ? 15.822 40.896 7.314 1.00 29.05 102 VAL A O 1
ATOM 808 N N . ALA A 1 103 ? 16.362 42.312 8.981 1.00 28.73 103 ALA A N 1
ATOM 809 C CA . ALA A 1 103 ? 16.277 43.572 8.245 1.00 28.73 103 ALA A CA 1
ATOM 810 C C . ALA A 1 103 ? 17.674 44.043 7.783 1.00 28.73 103 ALA A C 1
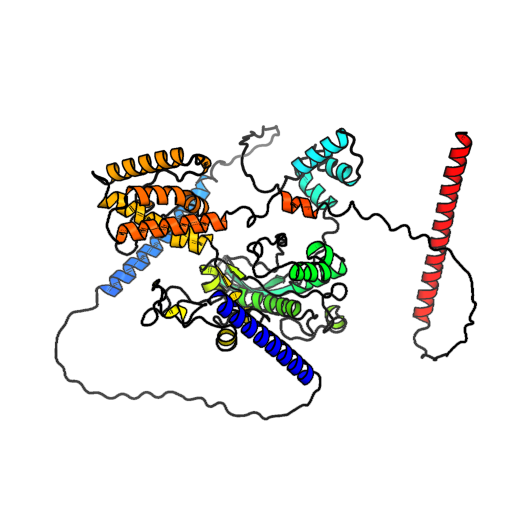ATOM 812 O O . ALA A 1 103 ? 18.690 43.692 8.380 1.00 28.73 103 ALA A O 1
ATOM 813 N N . LEU A 1 104 ? 17.680 44.839 6.711 1.00 28.17 104 LEU A N 1
ATOM 814 C CA . LEU A 1 104 ? 18.821 45.445 6.014 1.00 28.17 104 LEU A CA 1
ATOM 815 C C . LEU A 1 104 ? 19.766 46.287 6.901 1.00 28.17 104 LEU A C 1
ATOM 817 O O . LEU A 1 104 ? 19.284 47.113 7.669 1.00 28.17 104 LEU A O 1
ATOM 821 N N . MET A 1 105 ? 21.089 46.177 6.683 1.00 25.53 105 MET A N 1
ATOM 822 C CA . MET A 1 105 ? 21.988 47.260 6.205 1.00 25.53 105 MET A CA 1
ATOM 823 C C . MET A 1 105 ? 23.487 46.881 6.291 1.00 25.53 105 MET A C 1
ATOM 825 O O . MET A 1 105 ? 23.946 46.330 7.284 1.00 25.53 105 MET A O 1
ATOM 829 N N . ASP A 1 106 ? 24.192 47.192 5.197 1.00 28.88 106 ASP A N 1
ATOM 830 C CA . ASP A 1 106 ? 25.616 47.494 4.952 1.00 28.88 106 ASP A CA 1
ATOM 831 C C . ASP A 1 106 ? 26.736 47.128 5.947 1.00 28.88 106 ASP A C 1
ATOM 833 O O . ASP A 1 106 ? 26.709 47.454 7.128 1.00 28.88 106 ASP A O 1
ATOM 837 N N . GLY A 1 107 ? 27.863 46.664 5.381 1.00 24.92 107 GLY A N 1
ATOM 838 C CA . GLY A 1 107 ? 29.191 46.952 5.938 1.00 24.92 107 GLY A CA 1
ATOM 839 C C . GLY A 1 107 ? 30.181 45.786 5.960 1.00 24.92 107 GLY A C 1
ATOM 840 O O . GLY A 1 107 ? 29.922 44.714 6.485 1.00 24.92 107 GLY A O 1
ATOM 841 N N . ARG A 1 108 ? 31.362 46.040 5.395 1.00 30.03 108 ARG A N 1
ATOM 842 C CA . ARG A 1 108 ? 32.561 45.186 5.348 1.00 30.03 108 ARG A CA 1
ATOM 843 C C . ARG A 1 108 ? 32.981 44.642 6.727 1.00 30.03 108 ARG A C 1
ATOM 845 O O . ARG A 1 108 ? 32.948 45.379 7.703 1.00 30.03 108 ARG A O 1
ATOM 852 N N . GLY A 1 109 ? 33.587 43.451 6.746 1.00 23.70 109 GLY A N 1
ATOM 853 C CA . GLY A 1 109 ? 34.516 43.035 7.809 1.00 23.70 109 GLY A CA 1
ATOM 854 C C . GLY A 1 109 ? 34.297 41.607 8.303 1.00 23.70 109 GLY A C 1
ATOM 855 O O . GLY A 1 109 ? 33.217 41.260 8.760 1.00 23.70 109 GLY A O 1
ATOM 856 N N . GLY A 1 110 ? 35.326 40.764 8.203 1.00 31.41 110 GLY A N 1
ATOM 857 C CA . GLY A 1 110 ? 35.276 39.394 8.706 1.00 31.41 110 GLY A CA 1
ATOM 858 C C . GLY A 1 110 ? 35.273 39.319 10.233 1.00 31.41 110 GLY A C 1
ATOM 859 O O . GLY A 1 110 ? 35.944 40.105 10.887 1.00 31.41 110 GLY A O 1
ATOM 860 N N . HIS A 1 111 ? 34.573 38.329 10.787 1.00 24.34 111 HIS A N 1
ATOM 861 C CA . HIS A 1 111 ? 35.059 37.489 11.884 1.00 24.34 111 HIS A CA 1
ATOM 862 C C . HIS A 1 111 ? 34.077 36.351 12.187 1.00 24.34 111 HIS A C 1
ATOM 864 O O . HIS A 1 111 ? 32.890 36.408 11.887 1.00 24.34 111 HIS A O 1
ATOM 870 N N . ALA A 1 112 ? 34.639 35.279 12.740 1.00 36.28 112 ALA A N 1
ATOM 871 C CA . ALA A 1 112 ? 34.004 34.012 13.057 1.00 36.28 112 ALA A CA 1
ATOM 872 C C . ALA A 1 112 ? 32.755 34.150 13.942 1.00 36.28 112 ALA A C 1
ATOM 874 O O . ALA A 1 112 ? 32.778 34.869 14.940 1.00 36.28 112 ALA A O 1
ATOM 875 N N . GLN A 1 113 ? 31.718 33.351 13.665 1.00 26.17 113 GLN A N 1
ATOM 876 C CA . GLN A 1 113 ? 30.617 33.172 14.607 1.00 26.17 113 GLN A CA 1
ATOM 877 C C . GLN A 1 113 ? 30.190 31.706 14.747 1.00 26.17 113 GLN A C 1
ATOM 879 O O . GLN A 1 113 ? 29.958 30.971 13.787 1.00 26.17 113 GLN A O 1
ATOM 884 N N . LYS A 1 114 ? 30.174 31.306 16.020 1.00 26.48 114 LYS A N 1
ATOM 885 C CA . LYS A 1 114 ? 29.895 29.997 16.606 1.00 26.48 114 LYS A CA 1
ATOM 886 C C . LYS A 1 114 ? 28.575 29.405 16.098 1.00 26.48 114 LYS A C 1
ATOM 888 O O . LYS A 1 114 ? 27.521 30.007 16.278 1.00 26.48 114 LYS A O 1
ATOM 893 N N . ARG A 1 115 ? 28.618 28.179 15.565 1.00 28.14 115 ARG A N 1
ATOM 894 C CA . ARG A 1 115 ? 27.418 27.353 15.360 1.00 28.14 115 ARG A CA 1
ATOM 895 C C . ARG A 1 115 ? 27.031 26.681 16.675 1.00 28.14 115 ARG A C 1
ATOM 897 O O . ARG A 1 115 ? 27.800 25.908 17.241 1.00 28.14 115 ARG A O 1
ATOM 904 N N . ASN A 1 116 ? 25.833 27.007 17.142 1.00 24.52 116 ASN A N 1
ATOM 905 C CA . ASN A 1 116 ? 25.217 26.458 18.339 1.00 24.52 116 ASN A CA 1
ATOM 906 C C . ASN A 1 116 ? 24.734 25.024 18.044 1.00 24.52 116 ASN A C 1
ATOM 908 O O . ASN A 1 116 ? 23.845 24.821 17.219 1.00 24.52 116 ASN A O 1
ATOM 912 N N . ARG A 1 117 ? 25.343 24.026 18.695 1.00 26.50 117 ARG A N 1
ATOM 913 C CA . ARG A 1 117 ? 24.863 22.637 18.733 1.00 26.50 117 ARG A CA 1
ATOM 914 C C . ARG A 1 117 ? 23.634 22.581 19.645 1.00 26.50 117 ARG A C 1
ATOM 916 O O . ARG A 1 117 ? 23.772 22.762 20.849 1.00 26.50 117 ARG A O 1
ATOM 923 N N . LYS A 1 118 ? 22.461 22.249 19.102 1.00 24.41 118 LYS A N 1
ATOM 924 C CA . LYS A 1 118 ? 21.418 21.558 19.873 1.00 24.41 118 LYS A CA 1
ATOM 925 C C . LYS A 1 118 ? 21.439 20.091 19.470 1.00 24.41 118 LYS A C 1
ATOM 927 O O . LYS A 1 118 ? 20.942 19.709 18.419 1.00 24.41 118 LYS A O 1
ATOM 932 N N . SER A 1 119 ? 22.097 19.298 20.305 1.00 28.44 119 SER A N 1
ATOM 933 C CA . SER A 1 119 ? 21.977 17.849 20.352 1.00 28.44 119 SER A CA 1
ATOM 934 C C . SER A 1 119 ? 20.676 17.487 21.069 1.00 28.44 119 SER A C 1
ATOM 936 O O . SER A 1 119 ? 20.560 17.713 22.272 1.00 28.44 119 SER A O 1
ATOM 938 N N . SER A 1 120 ? 19.723 16.907 20.350 1.00 26.44 120 SER A N 1
ATOM 939 C CA . SER A 1 120 ? 18.674 16.063 20.924 1.00 26.44 120 SER A CA 1
ATOM 940 C C . SER A 1 120 ? 18.891 14.659 20.368 1.00 26.44 120 SER A C 1
ATOM 942 O O . SER A 1 120 ? 18.633 14.409 19.191 1.00 26.44 120 SER A O 1
ATOM 944 N N . GLY A 1 121 ? 19.485 13.792 21.185 1.00 25.66 121 GLY A N 1
ATOM 945 C CA . GLY A 1 121 ? 19.631 12.374 20.879 1.00 25.66 121 GLY A CA 1
ATOM 946 C C . GLY A 1 121 ? 18.345 11.598 21.163 1.00 25.66 121 GLY A C 1
ATOM 947 O O . GLY A 1 121 ? 17.568 12.023 22.013 1.00 25.66 121 GLY A O 1
ATOM 948 N N . GLN A 1 122 ? 18.236 10.448 20.477 1.00 27.03 122 GLN A N 1
ATOM 949 C CA . GLN A 1 122 ? 17.396 9.270 20.777 1.00 27.03 122 GLN A CA 1
ATOM 950 C C . GLN A 1 122 ? 15.871 9.468 20.597 1.00 27.03 122 GLN A C 1
ATOM 952 O O . GLN A 1 122 ? 15.307 10.438 21.077 1.00 27.03 122 GLN A O 1
ATOM 957 N N . ASP A 1 123 ? 15.105 8.653 19.860 1.00 26.11 123 ASP A N 1
ATOM 958 C CA . ASP A 1 123 ? 15.233 7.252 19.434 1.00 26.11 123 ASP A CA 1
ATOM 959 C C . ASP A 1 123 ? 14.450 6.994 18.130 1.00 26.11 123 ASP A C 1
ATOM 961 O O . ASP A 1 123 ? 13.292 7.398 18.020 1.00 26.11 123 ASP A O 1
ATOM 965 N N . CYS A 1 124 ? 15.027 6.225 17.199 1.00 26.58 124 CYS A N 1
ATOM 966 C CA . CYS A 1 124 ? 14.281 5.527 16.146 1.00 26.58 124 CYS A CA 1
ATOM 967 C C . CYS A 1 124 ? 14.915 4.147 15.897 1.00 26.58 124 CYS A C 1
ATOM 969 O O . CYS A 1 124 ? 15.885 4.027 15.148 1.00 26.58 124 CYS A O 1
ATOM 971 N N . GLU A 1 125 ? 14.355 3.101 16.505 1.00 31.42 125 GLU A N 1
ATOM 972 C CA . GLU A 1 125 ? 14.570 1.709 16.096 1.00 31.42 125 GLU A CA 1
ATOM 973 C C . GLU A 1 125 ? 13.865 1.452 14.752 1.00 31.42 125 GLU A C 1
ATOM 975 O O . GLU A 1 125 ? 12.725 0.998 14.688 1.00 31.42 125 GLU A O 1
ATOM 980 N N . HIS A 1 126 ? 14.557 1.771 13.662 1.00 29.47 126 HIS A N 1
ATOM 981 C CA . HIS A 1 126 ? 14.409 1.108 12.365 1.00 29.47 126 HIS A CA 1
ATOM 982 C C . HIS A 1 126 ? 15.698 0.312 12.111 1.00 29.47 126 HIS A C 1
ATOM 984 O O . HIS A 1 126 ? 16.739 0.699 12.652 1.00 29.47 126 HIS A O 1
ATOM 990 N N . PRO A 1 127 ? 15.694 -0.782 11.324 1.00 34.41 127 PRO A N 1
ATOM 991 C CA . PRO A 1 127 ? 16.923 -1.493 10.987 1.00 34.41 127 PRO A CA 1
ATOM 992 C C . PRO A 1 127 ? 17.855 -0.566 10.187 1.00 34.41 127 PRO A C 1
ATOM 994 O O . PRO A 1 127 ? 17.729 -0.375 8.985 1.00 34.41 127 PRO A O 1
ATOM 997 N N . HIS A 1 128 ? 18.744 0.058 10.952 1.00 39.00 128 HIS A N 1
ATOM 998 C CA . HIS A 1 128 ? 19.944 0.834 10.675 1.00 39.00 128 HIS A CA 1
ATOM 999 C C . HIS A 1 128 ? 20.251 1.183 9.209 1.00 39.00 128 HIS A C 1
ATOM 1001 O O . HIS A 1 128 ? 21.102 0.560 8.578 1.00 39.00 128 HIS A O 1
ATOM 1007 N N . GLN A 1 129 ? 19.709 2.302 8.724 1.00 40.03 129 GLN A N 1
ATOM 1008 C CA . GLN A 1 129 ? 20.492 3.148 7.822 1.00 40.03 129 GLN A CA 1
ATOM 1009 C C . GLN A 1 129 ? 21.499 3.910 8.688 1.00 40.03 129 GLN A C 1
ATOM 1011 O O . GLN A 1 129 ? 21.181 4.940 9.281 1.00 40.03 129 GLN A O 1
ATOM 1016 N N . ALA A 1 130 ? 22.700 3.354 8.853 1.00 53.22 130 ALA A N 1
ATOM 1017 C CA . ALA A 1 130 ? 23.772 4.078 9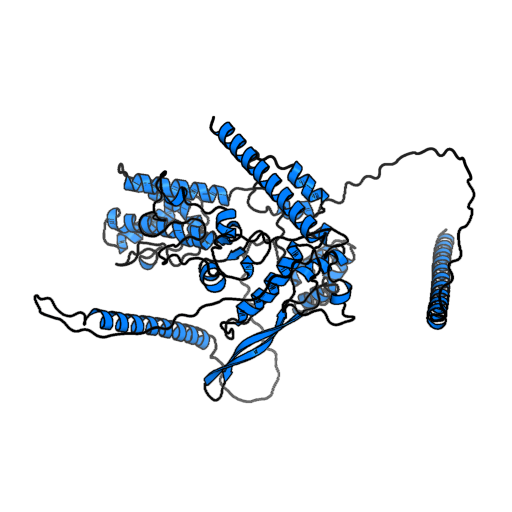.521 1.00 53.22 130 ALA A CA 1
ATOM 1018 C C . ALA A 1 130 ? 24.146 5.296 8.653 1.00 53.22 130 ALA A C 1
ATOM 1020 O O . ALA A 1 130 ? 24.422 5.120 7.463 1.00 53.22 130 ALA A O 1
ATOM 1021 N N . PRO A 1 131 ? 24.161 6.527 9.198 1.00 79.25 131 PRO A N 1
ATOM 1022 C CA . PRO A 1 131 ? 24.645 7.678 8.446 1.00 79.25 131 PRO A CA 1
ATOM 1023 C C . PRO A 1 131 ? 26.096 7.430 8.013 1.00 79.25 131 PRO A C 1
ATOM 1025 O O . PRO A 1 131 ? 26.853 6.771 8.725 1.00 79.25 131 PRO A O 1
ATOM 1028 N N . ALA A 1 132 ? 26.505 7.963 6.859 1.00 83.31 132 ALA A N 1
ATOM 1029 C CA . ALA A 1 132 ? 27.831 7.698 6.283 1.00 83.31 132 ALA A CA 1
ATOM 1030 C C . ALA A 1 132 ? 28.997 8.005 7.246 1.00 83.31 132 ALA A C 1
ATOM 1032 O O . ALA A 1 132 ? 30.045 7.370 7.179 1.00 83.31 132 ALA A O 1
ATOM 1033 N N . THR A 1 133 ? 28.802 8.944 8.175 1.00 88.06 133 THR A N 1
ATOM 1034 C CA . THR A 1 133 ? 29.746 9.243 9.259 1.00 88.06 133 THR A CA 1
ATOM 1035 C C . THR A 1 133 ? 29.860 8.101 10.268 1.00 88.06 133 THR A C 1
ATOM 1037 O O . THR A 1 133 ? 30.964 7.733 10.633 1.00 88.06 133 THR A O 1
ATOM 1040 N N . ALA A 1 134 ? 28.746 7.471 10.652 1.00 87.19 134 ALA A N 1
ATOM 1041 C CA . ALA A 1 134 ? 28.759 6.313 11.546 1.00 87.19 134 ALA A CA 1
ATOM 1042 C C . ALA A 1 134 ? 29.399 5.083 10.883 1.00 87.19 134 ALA A C 1
ATOM 1044 O O . ALA A 1 134 ? 30.095 4.321 11.547 1.00 87.19 134 ALA A O 1
ATOM 1045 N N . VAL A 1 135 ? 29.198 4.900 9.571 1.00 86.06 135 VAL A N 1
ATOM 1046 C CA . VAL A 1 135 ? 29.891 3.854 8.797 1.00 86.06 135 VAL A CA 1
ATOM 1047 C C . VAL A 1 135 ? 31.405 4.075 8.825 1.00 86.06 135 VAL A C 1
ATOM 1049 O O . VAL A 1 135 ? 32.150 3.126 9.059 1.00 86.06 135 VAL A O 1
ATOM 1052 N N . GLN A 1 136 ? 31.856 5.319 8.637 1.00 93.75 136 GLN A N 1
ATOM 1053 C CA . GLN A 1 136 ? 33.274 5.669 8.708 1.00 93.75 136 GLN A CA 1
ATOM 1054 C C . GLN A 1 136 ? 33.851 5.467 10.114 1.00 93.75 136 GLN A C 1
ATOM 1056 O O . GLN A 1 136 ? 34.881 4.810 10.232 1.00 93.75 136 GLN A O 1
ATOM 1061 N N . ASP A 1 137 ? 33.179 5.942 11.168 1.00 91.25 137 ASP A N 1
ATOM 1062 C CA . ASP A 1 137 ? 33.623 5.781 12.562 1.00 91.25 137 ASP A CA 1
ATOM 1063 C C . ASP A 1 137 ? 33.777 4.298 12.945 1.00 91.25 137 ASP A C 1
ATOM 1065 O O . ASP A 1 137 ? 34.769 3.891 13.557 1.00 91.25 137 ASP A O 1
ATOM 1069 N N . LEU A 1 138 ? 32.809 3.462 12.550 1.00 90.00 138 LEU A N 1
ATOM 1070 C CA . LEU A 1 138 ? 32.853 2.017 12.783 1.00 90.00 138 LEU A CA 1
ATOM 1071 C C . LEU A 1 138 ? 33.990 1.346 12.004 1.00 90.00 138 LEU A C 1
ATOM 1073 O O . LEU A 1 138 ? 34.681 0.483 12.549 1.00 90.00 138 LEU A O 1
ATOM 1077 N N . ALA A 1 139 ? 34.201 1.739 10.747 1.00 90.44 139 ALA A N 1
ATOM 1078 C CA . ALA A 1 139 ? 35.282 1.211 9.924 1.00 90.44 139 ALA A CA 1
ATOM 1079 C C . ALA A 1 139 ? 36.665 1.641 10.445 1.00 90.44 139 ALA A C 1
ATOM 1081 O O . ALA A 1 139 ? 37.575 0.817 10.505 1.00 90.44 139 ALA A O 1
ATOM 1082 N N . GLU A 1 140 ? 36.821 2.890 10.886 1.00 93.06 140 GLU A N 1
ATOM 1083 C CA . GLU A 1 140 ? 38.036 3.404 11.533 1.00 93.06 140 GLU A CA 1
ATOM 1084 C C . GLU A 1 140 ? 38.359 2.598 12.798 1.00 93.06 140 GLU A C 1
ATOM 1086 O O . GLU A 1 140 ? 39.479 2.111 12.954 1.00 93.06 140 GLU A O 1
ATOM 1091 N N . ALA A 1 141 ? 37.366 2.366 13.664 1.00 91.19 141 ALA A N 1
ATOM 1092 C CA . ALA A 1 141 ? 37.530 1.554 14.869 1.00 91.19 141 ALA A CA 1
ATOM 1093 C C . ALA A 1 141 ? 37.900 0.091 14.552 1.00 91.19 141 ALA A C 1
ATOM 1095 O O . ALA A 1 141 ? 38.767 -0.496 15.208 1.00 91.19 141 ALA A O 1
ATOM 1096 N N . ALA A 1 142 ? 37.287 -0.506 13.526 1.00 89.31 142 ALA A N 1
ATOM 1097 C CA . ALA A 1 142 ? 37.624 -1.851 13.061 1.00 89.31 142 ALA A CA 1
ATOM 1098 C C . ALA A 1 142 ? 39.072 -1.931 12.538 1.00 89.31 142 ALA A C 1
ATOM 1100 O O . ALA A 1 142 ? 39.820 -2.840 12.896 1.00 89.31 142 ALA A O 1
ATOM 1101 N N . VAL A 1 143 ? 39.509 -0.950 11.747 1.00 92.69 143 VAL A N 1
ATOM 1102 C CA . VAL A 1 143 ? 40.886 -0.894 11.234 1.00 92.69 143 VAL A CA 1
ATOM 1103 C C . VAL A 1 143 ? 41.885 -0.666 12.373 1.00 92.69 143 VAL A C 1
ATOM 1105 O O . VAL A 1 143 ? 42.902 -1.358 12.448 1.00 92.69 143 VAL A O 1
ATOM 1108 N N . HIS A 1 144 ? 41.578 0.228 13.316 1.00 91.62 144 HIS A N 1
ATOM 1109 C CA . HIS A 1 144 ? 42.407 0.478 14.501 1.00 91.62 144 HIS A CA 1
ATOM 1110 C C . HIS A 1 144 ? 42.509 -0.733 15.432 1.00 91.62 144 HIS A C 1
ATOM 1112 O O . HIS A 1 144 ? 43.555 -0.948 16.041 1.00 91.62 144 HIS A O 1
ATOM 1118 N N . SER A 1 145 ? 41.464 -1.556 15.513 1.00 92.12 145 SER A N 1
ATOM 1119 C CA . SER A 1 145 ? 41.502 -2.828 16.248 1.00 92.12 145 SER A CA 1
ATOM 1120 C C . SER A 1 145 ? 42.238 -3.954 15.502 1.00 92.12 145 SER A C 1
ATOM 1122 O O . SER A 1 145 ? 42.354 -5.061 16.027 1.00 92.12 145 SER A O 1
ATOM 1124 N N . GLY A 1 146 ? 42.803 -3.673 14.321 1.00 89.19 146 GLY A N 1
ATOM 1125 C CA . GLY A 1 146 ? 43.710 -4.568 13.600 1.00 89.19 146 GLY A CA 1
ATOM 1126 C C . GLY A 1 146 ? 43.102 -5.273 12.388 1.00 89.19 146 GLY A C 1
ATOM 1127 O O . GLY A 1 146 ? 43.764 -6.139 11.807 1.00 89.19 146 GLY A O 1
ATOM 1128 N N . VAL A 1 147 ? 41.878 -4.928 11.976 1.00 90.06 147 VAL A N 1
ATOM 1129 C CA . VAL A 1 147 ? 41.272 -5.483 10.758 1.00 90.06 147 VAL A CA 1
ATOM 1130 C C . VAL A 1 147 ? 41.945 -4.885 9.518 1.00 90.06 147 VAL A C 1
ATOM 1132 O O . VAL A 1 147 ? 42.009 -3.673 9.359 1.00 90.06 147 VAL A O 1
ATOM 1135 N N . LYS A 1 148 ? 42.437 -5.747 8.618 1.00 88.88 148 LYS A N 1
ATOM 1136 C CA . LYS A 1 148 ? 43.192 -5.363 7.403 1.00 88.88 148 LYS A CA 1
ATOM 1137 C C . LYS A 1 148 ? 42.434 -5.631 6.099 1.00 88.88 148 LYS A C 1
ATOM 1139 O O . LYS A 1 148 ? 43.037 -5.905 5.060 1.00 88.88 148 LYS A O 1
ATOM 1144 N N . GLN A 1 149 ? 41.105 -5.686 6.156 1.00 88.88 149 GLN A N 1
ATOM 1145 C CA . GLN A 1 149 ? 40.312 -5.880 4.944 1.00 88.88 149 GLN A CA 1
ATOM 1146 C C . GLN A 1 149 ? 40.260 -4.568 4.151 1.00 88.88 149 GLN A C 1
ATOM 1148 O O . GLN A 1 149 ? 40.048 -3.494 4.712 1.00 88.88 149 GLN A O 1
ATOM 1153 N N . LYS A 1 150 ? 40.490 -4.656 2.836 1.00 86.50 150 LYS A N 1
ATOM 1154 C CA . LYS A 1 150 ? 40.651 -3.486 1.956 1.00 86.50 150 LYS A CA 1
ATOM 1155 C C . LYS A 1 150 ? 39.401 -2.610 1.867 1.00 86.50 150 LYS A C 1
ATOM 1157 O O . LYS A 1 150 ? 39.518 -1.408 1.665 1.00 86.50 150 LYS A O 1
ATOM 1162 N N . ASP A 1 151 ? 38.227 -3.215 1.976 1.00 83.12 151 ASP A N 1
ATOM 1163 C CA . ASP A 1 151 ? 36.930 -2.544 2.015 1.00 83.12 151 ASP A CA 1
ATOM 1164 C C . ASP A 1 151 ? 36.764 -1.721 3.300 1.00 83.12 151 ASP A C 1
ATOM 1166 O O . ASP A 1 151 ? 36.432 -0.542 3.224 1.00 83.12 151 ASP A O 1
ATOM 1170 N N . LEU A 1 152 ? 37.097 -2.281 4.465 1.00 86.56 152 LEU A N 1
ATOM 1171 C CA . LEU A 1 152 ? 37.088 -1.551 5.738 1.00 86.56 152 LEU A CA 1
ATOM 1172 C C . LEU A 1 152 ? 38.147 -0.443 5.785 1.00 86.56 152 LEU A C 1
ATOM 1174 O O . LEU A 1 152 ? 37.867 0.649 6.272 1.00 86.56 152 LEU A O 1
ATOM 1178 N N . GLU A 1 153 ? 39.331 -0.671 5.213 1.00 89.81 153 GLU A N 1
ATOM 1179 C CA . GLU A 1 153 ? 40.346 0.376 5.039 1.00 89.81 153 GLU A CA 1
ATOM 1180 C C . GLU A 1 153 ? 39.907 1.490 4.077 1.00 89.81 153 GLU A C 1
ATOM 1182 O O . GLU A 1 153 ? 40.382 2.619 4.191 1.00 89.81 153 GLU A O 1
ATOM 1187 N N . ALA A 1 154 ? 39.037 1.196 3.108 1.00 87.81 154 ALA A N 1
ATOM 1188 C CA . ALA A 1 154 ? 38.461 2.205 2.224 1.00 87.81 154 ALA A CA 1
ATOM 1189 C C . ALA A 1 154 ? 37.342 2.987 2.928 1.00 87.81 154 ALA A C 1
ATOM 1191 O O . ALA A 1 154 ? 37.309 4.215 2.841 1.00 87.81 154 ALA A O 1
ATOM 1192 N N . LEU A 1 155 ? 36.475 2.299 3.678 1.00 91.12 155 LEU A N 1
ATOM 1193 C CA . LEU A 1 155 ? 35.406 2.920 4.465 1.00 91.12 155 LEU A CA 1
ATOM 1194 C C . LEU A 1 155 ? 35.947 3.789 5.611 1.00 91.12 155 LEU A C 1
ATOM 1196 O O . LEU A 1 155 ? 35.352 4.819 5.918 1.00 91.12 155 LEU A O 1
ATOM 1200 N N . SER A 1 156 ? 37.091 3.448 6.212 1.00 92.06 156 SER A N 1
ATOM 1201 C CA . SER A 1 156 ? 37.711 4.302 7.236 1.00 92.06 156 SER A CA 1
ATOM 1202 C C . SER A 1 156 ? 38.233 5.623 6.664 1.00 92.06 156 SER A C 1
ATOM 1204 O O . SER A 1 156 ? 38.231 6.638 7.349 1.00 92.06 156 SER A O 1
ATOM 1206 N N . ARG A 1 157 ? 38.614 5.665 5.380 1.00 92.12 157 ARG A N 1
ATOM 1207 C CA . ARG A 1 157 ? 39.159 6.868 4.718 1.00 92.12 157 ARG A CA 1
ATOM 1208 C C . ARG A 1 157 ? 38.108 7.907 4.338 1.00 92.12 157 ARG A C 1
ATOM 1210 O O . ARG A 1 157 ? 38.485 9.018 3.954 1.00 92.12 157 ARG A O 1
ATOM 1217 N N . LEU A 1 158 ? 36.820 7.574 4.426 1.00 93.31 158 LEU A N 1
ATOM 1218 C CA . LEU A 1 158 ? 35.727 8.463 4.028 1.00 93.31 158 LEU A CA 1
ATOM 1219 C C . LEU A 1 158 ? 35.829 9.827 4.727 1.00 93.31 158 LEU A C 1
ATOM 1221 O O . LEU A 1 158 ? 36.192 9.917 5.901 1.00 93.31 158 LEU A O 1
ATOM 1225 N N . GLY A 1 159 ? 35.555 10.910 3.994 1.00 92.06 159 GLY A N 1
ATOM 1226 C CA . GLY A 1 159 ? 35.635 12.266 4.536 1.00 92.06 159 GLY A CA 1
ATOM 1227 C C . GLY A 1 159 ? 37.018 12.624 5.080 1.00 92.06 159 GLY A C 1
ATOM 1228 O O . GLY A 1 159 ? 37.115 13.346 6.070 1.00 92.06 159 GLY A O 1
ATOM 1229 N N . ALA A 1 160 ? 38.084 12.118 4.452 1.00 90.94 160 ALA A N 1
ATOM 1230 C CA . ALA A 1 160 ? 39.467 12.265 4.906 1.00 90.94 160 ALA A CA 1
ATOM 1231 C C . ALA A 1 160 ? 39.684 11.739 6.337 1.00 90.94 160 ALA A C 1
ATOM 1233 O O . ALA A 1 160 ? 40.209 12.459 7.192 1.00 90.94 160 ALA A O 1
ATOM 1234 N N . HIS A 1 161 ? 39.289 10.485 6.578 1.00 90.94 161 HIS A N 1
ATOM 1235 C CA . HIS A 1 161 ? 39.315 9.838 7.898 1.00 90.94 161 HIS A CA 1
ATOM 1236 C C . HIS A 1 161 ? 38.423 10.547 8.923 1.00 90.94 161 HIS A C 1
ATOM 1238 O O . HIS A 1 161 ? 38.869 10.929 10.004 1.00 90.94 161 HIS A O 1
ATOM 1244 N N . GLY A 1 162 ? 37.187 10.867 8.528 1.00 86.75 162 GLY A N 1
ATOM 1245 C CA . GLY A 1 162 ? 36.211 11.531 9.400 1.00 86.75 162 GLY A CA 1
ATOM 1246 C C . GLY A 1 162 ? 36.488 13.010 9.692 1.00 86.75 162 GLY A C 1
ATOM 1247 O O . GLY A 1 162 ? 35.654 13.690 10.287 1.00 86.75 162 GLY A O 1
ATOM 1248 N N . LYS A 1 163 ? 37.619 13.568 9.231 1.00 89.06 163 LYS A N 1
ATOM 1249 C CA . LYS A 1 163 ? 37.980 14.989 9.428 1.00 89.06 163 LYS A CA 1
ATOM 1250 C C . LYS A 1 163 ? 37.033 15.954 8.716 1.00 89.06 163 LYS A C 1
ATOM 1252 O O . LYS A 1 163 ? 36.940 17.119 9.093 1.00 89.06 163 LYS A O 1
ATOM 1257 N N . SER A 1 164 ? 36.359 15.490 7.669 1.00 91.12 164 SER A N 1
ATOM 1258 C CA . SER A 1 164 ? 35.352 16.225 6.901 1.00 91.12 164 SER A CA 1
ATOM 1259 C C . SER A 1 164 ? 34.049 15.419 6.828 1.00 91.12 164 SER A C 1
ATOM 1261 O O . SER A 1 164 ? 33.753 14.843 5.778 1.00 91.12 164 SER A O 1
ATOM 1263 N N . PRO A 1 165 ? 33.243 15.386 7.908 1.00 86.62 165 PRO A N 1
ATOM 1264 C CA . PRO A 1 165 ? 32.025 14.573 7.993 1.00 86.62 165 PRO A CA 1
ATOM 1265 C C . PRO A 1 165 ? 31.030 14.818 6.850 1.00 86.62 165 PRO A C 1
ATOM 1267 O O . PRO A 1 165 ? 30.386 13.893 6.362 1.00 86.62 165 PRO A O 1
ATOM 1270 N N . GLN A 1 166 ? 30.948 16.061 6.367 1.00 86.75 166 GLN A N 1
ATOM 1271 C CA . GLN A 1 166 ? 30.101 16.464 5.243 1.00 86.75 166 GLN A CA 1
ATOM 1272 C C . GLN A 1 166 ? 30.471 15.786 3.913 1.00 86.75 166 GLN A C 1
ATOM 1274 O O . GLN A 1 166 ? 29.643 15.712 3.011 1.00 86.75 166 GLN A O 1
ATOM 1279 N N . ASN A 1 167 ? 31.703 15.285 3.786 1.00 89.00 167 ASN A N 1
ATOM 1280 C CA . ASN A 1 167 ? 32.182 14.599 2.588 1.00 89.00 167 ASN A CA 1
ATOM 1281 C C . ASN A 1 167 ? 32.014 13.076 2.677 1.00 89.00 167 ASN A C 1
ATOM 1283 O O . ASN A 1 167 ? 32.052 12.423 1.637 1.00 89.00 167 ASN A O 1
ATOM 1287 N N . CYS A 1 168 ? 31.783 12.505 3.869 1.00 87.69 168 CYS A N 1
ATOM 1288 C CA . CYS A 1 168 ? 31.690 11.053 4.049 1.00 87.69 168 CYS A CA 1
ATOM 1289 C C . CYS A 1 168 ? 30.609 10.422 3.163 1.00 87.69 168 CYS A C 1
ATOM 1291 O O . CYS A 1 168 ? 30.844 9.367 2.591 1.00 87.69 168 CYS A O 1
ATOM 1293 N N . GLN A 1 169 ? 29.447 11.067 2.998 1.00 83.12 169 GLN A N 1
ATOM 1294 C CA . GLN A 1 169 ? 28.373 10.549 2.141 1.00 83.12 169 GLN A CA 1
ATOM 1295 C C . GLN A 1 169 ? 28.770 10.533 0.664 1.00 83.12 169 GLN A C 1
ATOM 1297 O O . GLN A 1 169 ? 28.587 9.523 -0.009 1.00 83.12 169 GLN A O 1
ATOM 1302 N N . ARG A 1 170 ? 29.330 11.637 0.159 1.00 83.88 170 ARG A N 1
ATOM 1303 C CA . ARG A 1 170 ? 29.809 11.719 -1.225 1.00 83.88 170 ARG A CA 1
ATOM 1304 C C . ARG A 1 170 ? 30.895 10.679 -1.477 1.00 83.88 170 ARG A C 1
ATOM 1306 O O . ARG A 1 170 ? 30.834 9.978 -2.476 1.00 83.88 170 ARG A O 1
ATOM 1313 N N . ASP A 1 171 ? 31.865 10.573 -0.575 1.00 87.25 171 ASP A N 1
ATOM 1314 C CA . ASP A 1 171 ? 32.975 9.633 -0.713 1.00 87.25 171 ASP A CA 1
ATOM 1315 C C . ASP A 1 171 ? 32.483 8.178 -0.609 1.00 87.25 171 ASP A C 1
ATOM 1317 O O . ASP A 1 171 ? 32.997 7.318 -1.319 1.00 87.25 1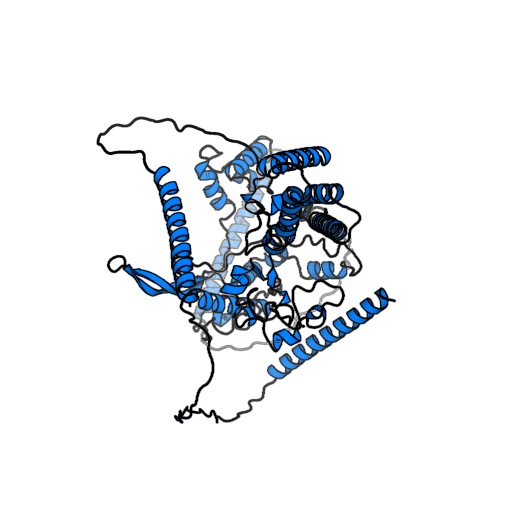71 ASP A O 1
ATOM 1321 N N . LEU A 1 172 ? 31.457 7.902 0.211 1.00 83.81 172 LEU A N 1
ATOM 1322 C CA . LEU A 1 172 ? 30.826 6.583 0.331 1.00 83.81 172 LEU A CA 1
ATOM 1323 C C . LEU A 1 172 ? 30.117 6.210 -0.970 1.00 83.81 172 LEU A C 1
ATOM 1325 O O . LEU A 1 172 ? 30.311 5.108 -1.476 1.00 83.81 172 LEU A O 1
ATOM 1329 N N . ILE A 1 173 ? 29.357 7.146 -1.546 1.00 75.56 173 ILE A N 1
ATOM 1330 C CA . ILE A 1 173 ? 28.748 6.997 -2.873 1.00 75.56 173 ILE A CA 1
ATOM 1331 C C . ILE A 1 173 ? 29.848 6.717 -3.908 1.00 75.56 173 ILE A C 1
ATOM 1333 O O . ILE A 1 173 ? 29.850 5.682 -4.565 1.00 75.56 173 ILE A O 1
ATOM 1337 N N . SER A 1 174 ? 30.880 7.549 -3.964 1.00 76.81 174 SER A N 1
ATOM 1338 C CA . SER A 1 174 ? 32.007 7.377 -4.885 1.00 76.81 174 SER A CA 1
ATOM 1339 C C . SER A 1 174 ? 32.932 6.192 -4.584 1.00 76.81 174 SER A C 1
ATOM 1341 O O . SER A 1 174 ? 33.895 6.010 -5.315 1.00 76.81 174 SER A O 1
ATOM 1343 N N . SER A 1 175 ? 32.718 5.413 -3.522 1.00 74.25 175 SER A N 1
ATOM 1344 C CA . SER A 1 175 ? 33.545 4.234 -3.206 1.00 74.25 175 SER A CA 1
ATOM 1345 C C . SER A 1 175 ? 32.754 2.939 -3.334 1.00 74.25 175 SER A C 1
ATOM 1347 O O . SER A 1 175 ? 33.274 1.943 -3.826 1.00 74.25 175 SER A O 1
ATOM 1349 N N . CYS A 1 176 ? 31.491 2.950 -2.911 1.00 66.56 176 CYS A N 1
ATOM 1350 C CA . CYS A 1 176 ? 30.620 1.776 -2.903 1.00 66.56 176 CYS A CA 1
ATOM 1351 C C . CYS A 1 176 ? 29.663 1.726 -4.098 1.00 66.56 176 CYS A C 1
ATOM 1353 O O . CYS A 1 176 ? 29.054 0.689 -4.341 1.00 66.56 176 CYS A O 1
ATOM 1355 N N . PHE A 1 177 ? 29.524 2.830 -4.834 1.00 63.75 177 PHE A N 1
ATOM 1356 C CA . PHE A 1 177 ? 28.505 2.999 -5.864 1.00 63.75 177 PHE A CA 1
ATOM 1357 C C . PHE A 1 177 ? 29.080 3.510 -7.203 1.00 63.75 177 PHE A C 1
ATOM 1359 O O . PHE A 1 177 ? 28.339 4.012 -8.042 1.00 63.75 177 PHE A O 1
ATOM 1366 N N . VAL A 1 178 ? 30.398 3.375 -7.423 1.00 56.97 178 VAL A N 1
ATOM 1367 C CA . VAL A 1 178 ? 31.080 3.749 -8.688 1.00 56.97 178 VAL A CA 1
ATOM 1368 C C . VAL A 1 178 ? 30.579 2.923 -9.868 1.00 56.97 178 VAL A C 1
ATOM 1370 O O . VAL A 1 178 ? 30.425 3.446 -10.966 1.00 56.97 178 VAL A O 1
ATOM 1373 N N . ASP A 1 179 ? 30.260 1.658 -9.605 1.00 57.75 179 ASP A N 1
ATOM 1374 C CA . ASP A 1 179 ? 29.681 0.725 -10.567 1.00 57.75 179 ASP A CA 1
ATOM 1375 C C . ASP A 1 179 ? 28.158 0.614 -10.369 1.00 57.75 179 ASP A C 1
ATOM 1377 O O . ASP A 1 179 ? 27.578 -0.467 -10.490 1.00 57.75 179 ASP A O 1
ATOM 1381 N N . LEU A 1 180 ? 27.492 1.725 -10.010 1.00 58.66 180 LEU A N 1
ATOM 1382 C CA . LEU A 1 180 ? 26.031 1.784 -10.004 1.00 58.66 180 LEU A CA 1
ATOM 1383 C C . LEU A 1 180 ? 25.531 1.569 -11.423 1.00 58.66 180 LEU A C 1
ATOM 1385 O O . LEU A 1 180 ? 25.637 2.419 -12.307 1.00 58.66 180 LEU A O 1
ATOM 1389 N N . PHE A 1 181 ? 24.977 0.392 -11.617 1.00 68.50 181 PHE A N 1
ATOM 1390 C CA . PHE A 1 181 ? 24.505 -0.051 -12.895 1.00 68.50 181 PHE A CA 1
ATOM 1391 C C . PHE A 1 181 ? 22.989 0.173 -12.954 1.00 68.50 181 PHE A C 1
ATOM 1393 O O . PHE A 1 181 ? 22.212 -0.482 -12.263 1.00 68.50 181 PHE A O 1
ATOM 1400 N N . SER A 1 182 ? 22.590 1.165 -13.749 1.00 76.31 182 SER A N 1
ATOM 1401 C CA . SER A 1 182 ? 21.199 1.479 -14.083 1.00 76.31 182 SER A CA 1
ATOM 1402 C C . SER A 1 182 ? 21.013 1.300 -15.586 1.00 76.31 182 SER A C 1
ATOM 1404 O O . SER A 1 182 ? 21.933 1.621 -16.350 1.00 76.31 182 SER A O 1
ATOM 1406 N N . PRO A 1 183 ? 19.840 0.841 -16.050 1.00 85.56 183 PRO A N 1
ATOM 1407 C CA . PRO A 1 183 ? 19.512 0.929 -17.460 1.00 85.56 183 PRO A CA 1
ATOM 1408 C C . PRO A 1 183 ? 19.540 2.387 -17.933 1.00 85.56 183 PRO A C 1
ATOM 1410 O O . PRO A 1 183 ? 19.429 3.330 -17.141 1.00 85.56 183 PRO A O 1
ATOM 1413 N N . ALA A 1 184 ? 19.696 2.562 -19.245 1.00 84.12 184 ALA A N 1
ATOM 1414 C CA . ALA A 1 184 ? 19.608 3.876 -19.860 1.00 84.12 184 ALA A CA 1
ATOM 1415 C C . ALA A 1 184 ? 18.208 4.461 -19.639 1.00 84.12 184 ALA A C 1
ATOM 1417 O O . ALA A 1 184 ? 17.198 3.787 -19.850 1.00 84.12 184 ALA A O 1
ATOM 1418 N N . VAL A 1 185 ? 18.161 5.728 -19.235 1.00 88.38 185 VAL A N 1
ATOM 1419 C CA . VAL A 1 185 ? 16.904 6.459 -19.093 1.00 88.38 185 VAL A CA 1
ATOM 1420 C C . VAL A 1 185 ? 16.287 6.637 -20.477 1.00 88.38 185 VAL A C 1
ATOM 1422 O O . VAL A 1 185 ? 16.948 7.115 -21.400 1.00 88.38 185 VAL A O 1
ATOM 1425 N N . SER A 1 186 ? 15.025 6.248 -20.615 1.00 91.06 186 SER A N 1
ATOM 1426 C CA . SER A 1 186 ? 14.244 6.480 -21.827 1.00 91.06 186 SER A CA 1
ATOM 1427 C C . SER A 1 186 ? 13.434 7.764 -21.691 1.00 91.06 186 SER A C 1
ATOM 1429 O O . SER A 1 186 ? 13.074 8.160 -20.583 1.00 91.06 186 SER A O 1
ATOM 1431 N N . VAL A 1 187 ? 13.162 8.419 -22.818 1.00 92.75 187 VAL A N 1
ATOM 1432 C CA . VAL A 1 187 ? 12.445 9.698 -22.864 1.00 92.75 187 VAL A CA 1
ATOM 1433 C C . VAL A 1 187 ? 11.222 9.564 -23.762 1.00 92.75 187 VAL A C 1
ATOM 1435 O O . VAL A 1 187 ? 11.324 9.016 -24.858 1.00 92.75 187 VAL A O 1
ATOM 1438 N N . PHE A 1 188 ? 10.084 10.066 -23.298 1.00 93.81 188 PHE A N 1
ATOM 1439 C CA . PHE A 1 188 ? 8.839 10.190 -24.059 1.00 93.81 188 PHE A CA 1
ATOM 1440 C C . PHE A 1 188 ? 8.212 11.563 -23.796 1.00 93.81 188 PHE A C 1
ATOM 1442 O O . PHE A 1 188 ? 8.646 12.275 -22.892 1.00 93.81 188 PHE A O 1
ATOM 1449 N N . LYS A 1 189 ? 7.213 11.968 -24.584 1.00 95.12 189 LYS A N 1
ATOM 1450 C CA . LYS A 1 189 ? 6.514 13.243 -24.369 1.00 95.12 189 LYS A CA 1
ATOM 1451 C C . LYS A 1 189 ? 5.282 13.031 -23.493 1.00 95.12 189 LYS A C 1
ATOM 1453 O O . LYS A 1 189 ? 4.465 12.180 -23.822 1.00 95.12 189 LYS A O 1
ATOM 1458 N N . ALA A 1 190 ? 5.108 13.840 -22.451 1.00 95.44 190 ALA A N 1
ATOM 1459 C CA . ALA A 1 190 ? 3.869 13.891 -21.670 1.00 95.44 190 ALA A CA 1
ATOM 1460 C C . ALA A 1 190 ? 3.351 15.336 -21.540 1.00 95.44 190 ALA A C 1
ATOM 1462 O O . ALA A 1 190 ? 4.158 16.274 -21.534 1.00 95.44 190 ALA A O 1
ATOM 1463 N N . PRO A 1 191 ? 2.026 15.539 -21.447 1.00 96.12 191 PRO A N 1
ATOM 1464 C CA . PRO A 1 191 ? 1.444 16.857 -21.233 1.00 96.12 191 PRO A CA 1
ATOM 1465 C C . PRO A 1 191 ? 1.605 17.283 -19.772 1.00 96.12 191 PRO A C 1
ATOM 1467 O O . PRO A 1 191 ? 1.473 16.463 -18.868 1.00 96.12 191 PRO A O 1
ATOM 1470 N N . TYR A 1 192 ? 1.873 18.566 -19.545 1.00 94.94 192 TYR A N 1
ATOM 1471 C CA . TYR A 1 192 ? 1.928 19.198 -18.226 1.00 94.94 192 TYR A CA 1
ATOM 1472 C C . TYR A 1 192 ? 1.296 20.587 -18.286 1.00 94.94 192 TYR A C 1
ATOM 1474 O O . TYR A 1 192 ? 1.425 21.286 -19.294 1.00 94.94 192 TYR A O 1
ATOM 1482 N N . LYS A 1 193 ? 0.654 21.001 -17.195 1.00 93.88 193 LYS A N 1
ATOM 1483 C CA . LYS A 1 193 ? 0.085 22.336 -17.008 1.00 93.88 193 LYS A CA 1
ATOM 1484 C C . LYS A 1 193 ? 1.160 23.305 -16.525 1.00 93.88 193 LYS A C 1
ATOM 1486 O O . LYS A 1 193 ? 1.830 23.063 -15.522 1.00 93.88 193 LYS A O 1
ATOM 1491 N N . PHE A 1 194 ? 1.303 24.426 -17.219 1.00 90.06 194 PHE A N 1
ATOM 1492 C CA . PHE A 1 194 ? 2.195 25.517 -16.844 1.00 90.06 194 PHE A CA 1
ATOM 1493 C C . PHE A 1 194 ? 1.390 26.776 -16.592 1.00 90.06 194 PHE A C 1
ATOM 1495 O O . PHE A 1 194 ? 0.577 27.166 -17.428 1.00 90.06 194 PHE A O 1
ATOM 1502 N N . LEU A 1 195 ? 1.669 27.421 -15.463 1.00 89.06 195 LEU A N 1
ATOM 1503 C CA . LEU A 1 195 ? 1.148 28.743 -15.165 1.00 89.06 195 LEU A CA 1
ATOM 1504 C C . LEU A 1 195 ? 1.951 29.785 -15.945 1.00 89.06 195 LEU A C 1
ATOM 1506 O O . LEU A 1 195 ? 3.170 29.903 -15.774 1.00 89.06 195 LEU A O 1
ATOM 1510 N N . ASP A 1 196 ? 1.269 30.532 -16.798 1.00 84.62 196 ASP A N 1
ATOM 1511 C CA . ASP A 1 196 ? 1.804 31.746 -17.384 1.00 84.62 196 ASP A CA 1
ATOM 1512 C C . ASP A 1 196 ? 1.850 32.833 -16.301 1.00 84.62 196 ASP A C 1
ATOM 1514 O O . ASP A 1 196 ? 0.851 33.139 -15.653 1.00 84.62 196 ASP A O 1
ATOM 1518 N N . LYS A 1 197 ? 3.043 33.377 -16.042 1.00 83.81 197 LYS A N 1
ATOM 1519 C CA . LYS A 1 197 ? 3.262 34.307 -14.925 1.00 83.81 197 LYS A CA 1
ATOM 1520 C C . LYS A 1 197 ? 2.689 35.699 -15.174 1.00 83.81 197 LYS A C 1
ATOM 1522 O O . LYS A 1 197 ? 2.475 36.421 -14.205 1.00 83.81 197 LYS A O 1
ATOM 1527 N N . ASP A 1 198 ? 2.489 36.066 -16.435 1.00 84.75 198 ASP A N 1
ATOM 1528 C CA . ASP A 1 198 ? 2.066 37.409 -16.820 1.00 84.75 198 ASP A CA 1
ATOM 1529 C C . ASP A 1 198 ? 0.538 37.493 -16.911 1.00 84.75 198 ASP A C 1
ATOM 1531 O O . ASP A 1 198 ? -0.052 38.515 -16.565 1.00 84.75 198 ASP A O 1
ATOM 1535 N N . THR A 1 199 ? -0.106 36.406 -17.338 1.00 86.00 199 THR A N 1
ATOM 1536 C CA . THR A 1 199 ? -1.570 36.322 -17.495 1.00 86.00 199 THR A CA 1
ATOM 1537 C C . THR A 1 199 ? -2.266 35.593 -16.346 1.00 86.00 199 THR A C 1
ATOM 1539 O O . THR A 1 199 ? -3.439 35.845 -16.091 1.00 86.00 199 THR A O 1
ATOM 1542 N N . GLY A 1 200 ? -1.557 34.714 -15.630 1.00 85.94 200 GLY A N 1
ATOM 1543 C CA . GLY A 1 200 ? -2.154 33.796 -14.657 1.00 85.94 200 GLY A CA 1
ATOM 1544 C C . GLY A 1 200 ? -2.857 32.594 -15.300 1.00 85.94 200 GLY A C 1
ATOM 1545 O O . GLY A 1 200 ? -3.395 31.753 -14.579 1.00 85.94 200 GLY A O 1
ATOM 1546 N N . ASP A 1 201 ? -2.833 32.480 -16.631 1.00 87.69 201 ASP A N 1
ATOM 1547 C CA . ASP A 1 201 ? -3.500 31.402 -17.352 1.00 87.69 201 ASP A CA 1
ATOM 1548 C C . ASP A 1 201 ? -2.708 30.091 -17.260 1.00 87.69 201 ASP A C 1
ATOM 1550 O O . ASP A 1 201 ? -1.474 30.063 -17.301 1.00 87.69 201 ASP A O 1
ATOM 1554 N N . GLN A 1 202 ? -3.420 28.966 -17.171 1.00 88.44 202 GLN A N 1
ATOM 1555 C CA . GLN A 1 202 ? -2.809 27.642 -17.265 1.00 88.44 202 GLN A CA 1
ATOM 1556 C C . GLN A 1 202 ? -2.803 27.164 -18.717 1.00 88.44 202 GLN A C 1
ATOM 1558 O O . GLN A 1 202 ? -3.838 27.114 -19.376 1.00 88.44 202 GLN A O 1
ATOM 1563 N N . THR A 1 203 ? -1.632 26.758 -19.208 1.00 90.94 203 THR A N 1
ATOM 1564 C CA . THR A 1 203 ? -1.466 26.195 -20.554 1.00 90.94 203 THR A CA 1
ATOM 1565 C C . THR A 1 203 ? -0.868 24.796 -20.489 1.00 90.94 203 THR A C 1
ATOM 1567 O O . THR A 1 203 ? 0.119 24.564 -19.789 1.00 90.94 203 THR A O 1
ATOM 1570 N N . THR A 1 204 ? -1.442 23.856 -21.241 1.00 93.62 204 THR A N 1
ATOM 1571 C CA . THR A 1 204 ? -0.900 22.497 -21.358 1.00 93.62 204 THR A CA 1
ATOM 1572 C C . THR A 1 204 ? 0.191 22.459 -22.426 1.00 93.62 204 THR A C 1
ATOM 1574 O O . THR A 1 204 ? -0.025 22.851 -23.575 1.00 93.62 204 THR A O 1
ATOM 1577 N N . LYS A 1 205 ? 1.384 21.986 -22.058 1.00 93.12 205 LYS A N 1
ATOM 1578 C CA . LYS A 1 205 ? 2.531 21.818 -22.963 1.00 93.12 205 LYS A CA 1
ATOM 1579 C C . LYS A 1 205 ? 3.093 20.409 -22.854 1.00 93.12 205 LYS A C 1
ATOM 1581 O O . LYS A 1 205 ? 3.151 19.836 -21.770 1.00 93.12 205 LYS A O 1
ATOM 1586 N N . TRP A 1 206 ? 3.548 19.870 -23.980 1.00 94.50 206 TRP A N 1
ATOM 1587 C CA . TRP A 1 206 ? 4.171 18.551 -24.044 1.00 94.50 206 TRP A CA 1
ATOM 1588 C C . TRP A 1 206 ? 5.675 18.659 -23.793 1.00 94.50 206 TRP A C 1
ATOM 1590 O O . TRP A 1 206 ? 6.388 19.330 -24.542 1.00 94.50 206 TRP A O 1
ATOM 1600 N N . HIS A 1 207 ? 6.166 17.986 -22.755 1.00 93.38 207 HIS A N 1
ATOM 1601 C CA . HIS A 1 207 ? 7.572 18.011 -22.354 1.00 93.38 207 HIS A CA 1
ATOM 1602 C C . HIS A 1 207 ? 8.192 16.623 -22.361 1.00 93.38 207 HIS A C 1
ATOM 1604 O O . HIS A 1 207 ? 7.492 15.618 -22.299 1.00 93.38 207 HIS A O 1
ATOM 1610 N N . ASP A 1 208 ? 9.521 16.599 -22.460 1.00 94.62 208 ASP A N 1
ATOM 1611 C CA . ASP A 1 208 ? 10.298 15.376 -22.302 1.00 94.62 208 ASP A CA 1
ATOM 1612 C C . ASP A 1 208 ? 10.200 14.872 -20.864 1.00 94.62 208 ASP A C 1
ATOM 1614 O O . ASP A 1 208 ? 10.584 15.552 -19.909 1.00 94.62 208 ASP A O 1
ATOM 1618 N N . THR A 1 209 ? 9.709 13.651 -20.741 1.00 93.06 209 THR A N 1
ATOM 1619 C CA . THR A 1 209 ? 9.529 12.918 -19.500 1.00 93.06 209 THR A CA 1
ATOM 1620 C C . THR A 1 209 ? 10.421 11.696 -19.514 1.00 93.06 209 THR A C 1
ATOM 1622 O O . THR A 1 209 ? 10.537 10.990 -20.514 1.00 93.06 209 THR A O 1
ATOM 1625 N N . HIS A 1 210 ? 11.058 11.446 -18.378 1.00 90.88 210 HIS A N 1
ATOM 1626 C CA . HIS A 1 210 ? 12.030 10.382 -18.216 1.00 90.88 210 HIS A CA 1
ATOM 1627 C C . HIS A 1 210 ? 11.369 9.157 -17.579 1.00 90.88 210 HIS A C 1
ATOM 1629 O O . HIS A 1 210 ? 10.638 9.280 -16.596 1.00 90.88 210 HIS A O 1
ATOM 1635 N N . VAL A 1 211 ? 11.663 7.973 -18.109 1.00 92.25 211 VAL A N 1
ATOM 1636 C CA . VAL A 1 211 ? 11.213 6.686 -17.571 1.00 92.25 211 VAL A CA 1
ATOM 1637 C C . VAL A 1 211 ? 12.369 5.701 -17.530 1.00 92.25 211 VAL A C 1
ATOM 1639 O O . VAL A 1 211 ? 13.187 5.610 -18.450 1.00 92.25 211 VAL A O 1
ATOM 1642 N N . LEU A 1 212 ? 12.423 4.944 -16.443 1.00 91.81 212 LEU A N 1
ATOM 1643 C CA . LEU A 1 212 ? 13.260 3.765 -16.309 1.00 91.81 212 LEU A CA 1
ATOM 1644 C C . LEU A 1 212 ? 12.356 2.557 -16.499 1.00 91.81 212 LEU A C 1
ATOM 1646 O O . LEU A 1 212 ? 11.603 2.190 -15.597 1.00 91.81 212 LEU A O 1
ATOM 1650 N N . TYR A 1 213 ? 12.393 1.962 -17.689 1.00 94.44 213 TYR A N 1
ATOM 1651 C CA . TYR A 1 213 ? 11.496 0.858 -17.986 1.00 94.44 213 TYR A CA 1
ATOM 1652 C C . TYR A 1 213 ? 11.801 -0.357 -17.101 1.00 94.44 213 TYR A C 1
ATOM 1654 O O . TYR A 1 213 ? 12.943 -0.827 -17.079 1.00 94.44 213 TYR A O 1
ATOM 1662 N N . PRO A 1 214 ? 10.785 -0.924 -16.424 1.00 93.31 214 PRO A N 1
ATOM 1663 C CA . PRO A 1 214 ? 10.933 -2.152 -15.651 1.00 93.31 214 PRO A CA 1
ATOM 1664 C C . PRO A 1 214 ? 11.661 -3.292 -16.382 1.00 93.31 214 PRO A C 1
ATOM 1666 O O . PRO A 1 214 ? 12.518 -3.946 -15.794 1.00 93.31 214 PRO A O 1
ATOM 1669 N N . HIS A 1 215 ? 11.370 -3.534 -17.667 1.00 94.50 215 HIS A N 1
ATOM 1670 C CA . HIS A 1 215 ? 12.021 -4.627 -18.401 1.00 94.50 215 HIS A CA 1
ATOM 1671 C C . HIS A 1 215 ? 13.512 -4.385 -18.632 1.00 94.50 215 HIS A C 1
ATOM 1673 O O . HIS A 1 215 ? 14.290 -5.337 -18.640 1.00 94.50 215 HIS A O 1
ATOM 1679 N N . ASP A 1 216 ? 13.933 -3.126 -18.754 1.00 93.25 216 ASP A N 1
ATOM 1680 C CA . ASP A 1 216 ? 15.348 -2.803 -18.891 1.00 93.25 216 ASP A CA 1
ATOM 1681 C C . ASP A 1 216 ? 16.108 -3.036 -17.600 1.00 93.25 216 ASP A C 1
ATOM 1683 O O . ASP A 1 216 ? 17.243 -3.490 -17.667 1.00 93.25 216 ASP A O 1
ATOM 1687 N N . TRP A 1 217 ? 15.494 -2.788 -16.440 1.00 90.94 217 TRP A N 1
ATOM 1688 C CA . TRP A 1 217 ? 16.094 -3.152 -15.157 1.00 90.94 217 TRP A CA 1
ATOM 1689 C C . TRP A 1 217 ? 16.413 -4.645 -15.101 1.00 90.94 217 TRP A C 1
ATOM 1691 O O . TRP A 1 217 ? 17.520 -5.011 -14.724 1.00 90.94 217 TRP A O 1
ATOM 1701 N N . PHE A 1 218 ? 15.499 -5.509 -15.540 1.00 90.94 218 PHE A N 1
ATOM 1702 C CA . PHE A 1 218 ? 15.732 -6.957 -15.544 1.00 90.94 218 PHE A CA 1
ATOM 1703 C C . PHE A 1 218 ? 16.807 -7.382 -16.547 1.00 90.94 218 PHE A C 1
ATOM 1705 O O . PHE A 1 218 ? 17.713 -8.125 -16.177 1.00 90.94 218 PHE A O 1
ATOM 1712 N N . VAL A 1 219 ? 16.777 -6.850 -17.774 1.00 92.06 219 VAL A N 1
ATOM 1713 C CA . VAL A 1 219 ? 17.840 -7.069 -18.779 1.00 92.06 219 VAL A CA 1
ATOM 1714 C C . VAL A 1 219 ? 19.193 -6.650 -18.220 1.00 92.06 219 VAL A C 1
ATOM 1716 O O . VAL A 1 219 ? 20.215 -7.300 -18.437 1.00 92.06 219 VAL A O 1
ATOM 1719 N N . ALA A 1 220 ? 19.204 -5.524 -17.518 1.00 90.12 220 ALA A N 1
ATOM 1720 C CA . ALA A 1 220 ? 20.389 -4.990 -16.907 1.00 90.12 220 ALA A CA 1
ATOM 1721 C C . ALA A 1 220 ? 20.885 -5.983 -15.828 1.00 90.12 220 ALA A C 1
ATOM 1723 O O . ALA A 1 220 ? 22.040 -6.413 -15.881 1.00 90.12 220 ALA A O 1
ATOM 1724 N N . LEU A 1 221 ? 20.040 -6.353 -14.862 1.00 88.19 221 LEU A N 1
ATOM 1725 C CA . LEU A 1 221 ? 20.403 -7.266 -13.772 1.00 88.19 221 LEU A CA 1
ATOM 1726 C C . LEU A 1 221 ? 20.912 -8.618 -14.292 1.00 88.19 221 LEU A C 1
ATOM 1728 O O . LEU A 1 221 ? 21.890 -9.141 -13.758 1.00 88.19 221 LEU A O 1
ATOM 1732 N N . ASP A 1 222 ? 20.302 -9.146 -15.352 1.00 89.50 222 ASP A N 1
ATOM 1733 C CA . ASP A 1 222 ? 20.720 -10.393 -15.997 1.00 89.50 222 ASP A CA 1
ATOM 1734 C C . ASP A 1 222 ? 22.113 -10.268 -16.633 1.00 89.50 222 ASP A C 1
ATOM 1736 O O . ASP A 1 222 ? 22.985 -11.103 -16.395 1.00 89.50 222 ASP A O 1
ATOM 1740 N N . LYS A 1 223 ? 22.381 -9.174 -17.360 1.00 88.25 223 LYS A N 1
ATOM 1741 C CA . LYS A 1 223 ? 23.709 -8.892 -17.942 1.00 88.25 223 LYS A CA 1
ATOM 1742 C C . LYS A 1 223 ? 24.805 -8.725 -16.897 1.00 88.25 223 LYS A C 1
ATOM 1744 O O . LYS A 1 223 ? 25.965 -9.010 -17.184 1.00 88.25 223 LYS A O 1
ATOM 1749 N N . ALA A 1 224 ? 24.447 -8.232 -15.717 1.00 87.06 224 ALA A N 1
ATOM 1750 C CA . ALA A 1 224 ? 25.359 -8.092 -14.591 1.00 87.06 224 ALA A CA 1
ATOM 1751 C C . ALA A 1 224 ? 25.502 -9.390 -13.768 1.00 87.06 224 ALA A C 1
ATOM 1753 O O . ALA A 1 224 ? 26.233 -9.392 -12.778 1.00 87.06 224 ALA A O 1
ATOM 1754 N N . SER A 1 225 ? 24.807 -10.473 -14.148 1.00 86.00 225 SER A N 1
ATOM 1755 C CA . SER A 1 225 ? 24.730 -11.729 -13.387 1.00 86.00 225 SER A CA 1
ATOM 1756 C C . SER A 1 225 ? 24.292 -11.506 -11.931 1.00 86.00 225 SER A C 1
ATOM 1758 O O . SER A 1 225 ? 24.806 -12.125 -10.999 1.00 86.00 225 SER A O 1
ATOM 1760 N N . LEU A 1 226 ? 23.362 -10.566 -11.726 1.00 82.38 226 LEU A N 1
ATOM 1761 C CA . LEU A 1 226 ? 22.832 -10.190 -10.413 1.00 82.38 226 LEU A CA 1
ATOM 1762 C C . LEU A 1 226 ? 21.439 -10.755 -10.143 1.00 82.38 226 LEU A C 1
ATOM 1764 O O . LEU A 1 226 ? 21.020 -10.755 -8.988 1.00 82.38 226 LEU A O 1
ATOM 1768 N N . THR A 1 227 ? 20.732 -11.231 -11.168 1.00 78.94 227 THR A N 1
ATOM 1769 C CA . THR A 1 227 ? 19.395 -11.824 -11.043 1.00 78.94 227 THR A CA 1
ATOM 1770 C C . THR A 1 227 ? 19.377 -12.958 -10.023 1.00 78.94 227 THR A C 1
ATOM 1772 O O . THR A 1 227 ? 18.684 -12.829 -9.019 1.00 78.94 227 THR A O 1
ATOM 1775 N N . ASP A 1 228 ? 20.217 -13.980 -10.185 1.00 76.56 228 ASP A N 1
ATOM 1776 C CA . ASP A 1 228 ? 20.265 -15.131 -9.267 1.00 76.56 228 ASP A CA 1
ATOM 1777 C C . ASP A 1 228 ? 20.634 -14.725 -7.833 1.00 76.56 228 ASP A C 1
ATOM 1779 O O . ASP A 1 228 ? 20.093 -15.231 -6.853 1.00 76.56 228 ASP A O 1
ATOM 1783 N N . ARG A 1 229 ? 21.537 -13.747 -7.690 1.00 73.50 229 ARG A N 1
ATOM 1784 C CA . ARG A 1 229 ? 21.975 -13.245 -6.381 1.00 73.50 229 ARG A CA 1
ATOM 1785 C C . ARG A 1 229 ? 20.878 -12.465 -5.651 1.00 73.50 229 ARG A C 1
ATOM 1787 O O . ARG A 1 229 ? 20.845 -12.472 -4.419 1.00 73.50 229 ARG A O 1
ATOM 1794 N N . LEU A 1 230 ? 20.056 -11.717 -6.383 1.00 72.56 230 LEU A N 1
ATOM 1795 C CA . LEU A 1 230 ? 19.034 -10.839 -5.809 1.00 72.56 230 LEU A CA 1
ATOM 1796 C C . LEU A 1 230 ? 17.688 -11.543 -5.647 1.00 72.56 230 LEU A C 1
ATOM 1798 O O . LEU A 1 230 ? 16.998 -11.289 -4.661 1.00 72.56 230 LEU A O 1
ATOM 1802 N N . LEU A 1 231 ? 17.332 -12.402 -6.600 1.00 73.75 231 LEU A N 1
ATOM 1803 C CA . LEU A 1 231 ? 16.018 -13.034 -6.713 1.00 73.75 231 LEU A CA 1
ATOM 1804 C C . LEU A 1 231 ? 16.031 -14.520 -6.308 1.00 73.75 231 LEU A C 1
ATOM 1806 O O . LEU A 1 231 ? 14.963 -15.089 -6.098 1.00 73.75 231 LEU A O 1
ATOM 1810 N N . GLY A 1 232 ? 17.214 -15.124 -6.140 1.00 72.38 232 GLY A N 1
ATOM 1811 C CA . GLY A 1 232 ? 17.392 -16.574 -6.015 1.00 72.38 232 GLY A CA 1
ATOM 1812 C C . GLY A 1 232 ? 17.538 -17.236 -7.385 1.00 72.38 232 GLY A C 1
ATOM 1813 O O . GLY A 1 232 ? 17.253 -16.615 -8.405 1.00 72.38 232 GLY A O 1
ATOM 1814 N N . THR A 1 233 ? 17.998 -18.483 -7.425 1.00 74.94 233 THR A N 1
ATOM 1815 C CA . THR A 1 233 ? 18.027 -19.296 -8.653 1.00 74.94 233 THR A CA 1
ATOM 1816 C C . THR A 1 233 ? 16.658 -19.929 -8.923 1.00 74.94 233 THR A C 1
ATOM 1818 O O . THR A 1 233 ? 15.807 -20.021 -8.036 1.00 74.94 233 THR A O 1
ATOM 1821 N N . THR A 1 234 ? 16.428 -20.427 -10.139 1.00 71.25 234 THR A N 1
ATOM 1822 C CA . THR A 1 234 ? 15.232 -21.237 -10.435 1.00 71.25 234 THR A CA 1
ATOM 1823 C C . THR A 1 234 ? 15.153 -22.484 -9.555 1.00 71.25 234 THR A C 1
ATOM 1825 O O . THR A 1 234 ? 14.068 -22.846 -9.108 1.00 71.25 234 THR A O 1
ATOM 1828 N N . ASP A 1 235 ? 16.299 -23.088 -9.230 1.00 76.88 235 ASP A N 1
ATOM 1829 C CA . ASP A 1 235 ? 16.376 -24.242 -8.331 1.00 76.88 235 ASP A CA 1
ATOM 1830 C C . ASP A 1 235 ? 16.005 -23.864 -6.893 1.00 76.88 235 ASP A C 1
ATOM 1832 O O . ASP A 1 235 ? 15.354 -24.652 -6.202 1.00 76.88 235 ASP A O 1
ATOM 1836 N N . ASP A 1 236 ? 16.364 -22.656 -6.445 1.00 72.81 236 ASP A N 1
ATOM 1837 C CA . ASP A 1 236 ? 15.943 -22.128 -5.144 1.00 72.81 236 ASP A CA 1
ATOM 1838 C C . ASP A 1 236 ? 14.424 -21.943 -5.094 1.00 72.81 236 ASP A C 1
ATOM 1840 O O . ASP A 1 236 ? 13.798 -22.297 -4.093 1.00 72.81 236 ASP A O 1
ATOM 1844 N N . ILE A 1 237 ? 13.819 -21.439 -6.175 1.00 70.25 237 ILE A N 1
ATOM 1845 C CA . ILE A 1 237 ? 12.364 -21.260 -6.291 1.00 70.25 237 ILE A CA 1
ATOM 1846 C C . ILE A 1 237 ? 11.650 -22.619 -6.301 1.00 70.25 237 ILE A C 1
ATOM 1848 O O . ILE A 1 237 ? 10.686 -22.822 -5.560 1.00 70.25 237 ILE A O 1
ATOM 1852 N N . ASP A 1 238 ? 12.134 -23.578 -7.085 1.00 72.94 238 ASP A N 1
ATOM 1853 C CA . ASP A 1 238 ? 11.572 -24.931 -7.140 1.00 72.94 238 ASP A CA 1
ATOM 1854 C C . ASP A 1 238 ? 11.696 -25.651 -5.798 1.00 72.94 238 ASP A C 1
ATOM 1856 O O . ASP A 1 238 ? 10.752 -26.290 -5.322 1.00 72.94 238 ASP A O 1
ATOM 1860 N N . SER A 1 239 ? 12.864 -25.546 -5.166 1.00 76.69 239 SER A N 1
ATOM 1861 C CA . SER A 1 239 ? 13.119 -26.117 -3.844 1.00 76.69 239 SER A CA 1
ATOM 1862 C C . SER A 1 239 ? 12.229 -25.471 -2.791 1.00 76.69 239 SER A C 1
ATOM 1864 O O . SER A 1 239 ? 11.677 -26.172 -1.938 1.00 76.69 239 SER A O 1
ATOM 1866 N N . PHE A 1 240 ? 12.034 -24.154 -2.882 1.00 70.56 240 PHE A N 1
ATOM 1867 C CA . PHE A 1 240 ? 11.116 -23.414 -2.035 1.00 70.56 240 PHE A CA 1
ATOM 1868 C C . PHE A 1 240 ? 9.696 -23.982 -2.136 1.00 70.56 240 PHE A C 1
ATOM 1870 O O . PHE A 1 240 ? 9.132 -24.353 -1.104 1.00 70.56 240 PHE A O 1
ATOM 1877 N N . TRP A 1 241 ? 9.144 -24.125 -3.346 1.00 70.12 241 TRP A N 1
ATOM 1878 C CA . TRP A 1 241 ? 7.783 -24.640 -3.545 1.00 70.12 241 TRP A CA 1
ATOM 1879 C C . TRP A 1 241 ? 7.634 -26.113 -3.159 1.00 70.12 241 TRP A C 1
ATOM 1881 O O . TRP A 1 241 ? 6.632 -26.474 -2.546 1.00 70.12 241 TRP A O 1
ATOM 1891 N N . LYS A 1 242 ? 8.639 -26.958 -3.426 1.00 74.50 242 LYS A N 1
ATOM 1892 C CA . LYS A 1 242 ? 8.656 -28.370 -2.988 1.00 74.50 242 LYS A CA 1
ATOM 1893 C C . LYS A 1 242 ? 8.662 -28.513 -1.467 1.00 74.50 242 LYS A C 1
ATOM 1895 O O . LYS A 1 242 ? 8.139 -29.491 -0.935 1.00 74.50 242 LYS A O 1
ATOM 1900 N N . TRP A 1 243 ? 9.275 -27.563 -0.763 1.00 66.62 243 TRP A N 1
ATOM 1901 C CA . TRP A 1 243 ? 9.335 -27.562 0.696 1.00 66.62 243 TRP A CA 1
ATOM 1902 C C . TRP A 1 243 ? 8.054 -27.020 1.348 1.00 66.62 243 TRP A C 1
ATOM 1904 O O . TRP A 1 243 ? 7.774 -27.340 2.510 1.00 66.62 243 TRP A O 1
ATOM 1914 N N . GLN A 1 244 ? 7.247 -26.241 0.619 1.00 63.28 244 GLN A N 1
ATOM 1915 C CA . GLN A 1 244 ? 5.966 -25.765 1.128 1.00 63.28 244 GLN A CA 1
ATOM 1916 C C . GLN A 1 244 ? 4.960 -26.916 1.237 1.00 63.28 244 GLN A C 1
ATOM 1918 O O . GLN A 1 244 ? 4.656 -27.602 0.266 1.00 63.28 244 GLN A O 1
ATOM 1923 N N . LYS A 1 245 ? 4.380 -27.099 2.428 1.00 63.47 245 LYS A N 1
ATOM 1924 C CA . LYS A 1 245 ? 3.210 -27.966 2.617 1.00 63.47 245 LYS A CA 1
ATOM 1925 C C . LYS A 1 245 ? 1.973 -27.094 2.813 1.00 63.47 245 LYS A C 1
ATOM 1927 O O . LYS A 1 245 ? 2.001 -26.183 3.635 1.00 63.47 245 LYS A O 1
ATOM 1932 N N . ILE A 1 246 ? 0.901 -27.377 2.073 1.00 56.78 246 ILE A N 1
ATOM 1933 C CA . ILE A 1 246 ? -0.354 -26.597 2.076 1.00 56.78 246 ILE A CA 1
ATOM 1934 C C . ILE A 1 246 ? -1.021 -26.577 3.464 1.00 56.78 246 ILE A C 1
ATOM 1936 O O . ILE A 1 246 ? -1.710 -25.626 3.817 1.00 56.78 246 ILE A O 1
ATOM 1940 N N . ASP A 1 247 ? -0.799 -27.613 4.270 1.00 59.16 247 ASP A N 1
ATOM 1941 C CA . ASP A 1 247 ? -1.306 -27.746 5.639 1.00 59.16 247 ASP A CA 1
ATOM 1942 C C . ASP A 1 247 ? -0.395 -27.102 6.696 1.00 59.16 247 ASP A C 1
ATOM 1944 O O . ASP A 1 247 ? -0.728 -27.088 7.883 1.00 59.16 247 ASP A O 1
ATOM 1948 N N . ASN A 1 248 ? 0.756 -26.562 6.294 1.00 50.91 248 ASN A N 1
ATOM 1949 C CA . ASN A 1 248 ? 1.694 -25.952 7.213 1.00 50.91 248 ASN A CA 1
ATOM 1950 C C . ASN A 1 248 ? 1.275 -24.498 7.485 1.00 50.91 248 ASN A C 1
ATOM 1952 O O . ASN A 1 248 ? 1.408 -23.657 6.596 1.00 50.91 248 ASN A O 1
ATOM 1956 N N . PRO A 1 249 ? 0.881 -24.132 8.721 1.00 48.28 249 PRO A N 1
ATOM 1957 C CA . PRO A 1 249 ? 0.570 -22.744 9.074 1.00 48.28 249 PRO A CA 1
ATOM 1958 C C . PRO A 1 249 ? 1.782 -21.804 8.931 1.00 48.28 249 PRO A C 1
ATOM 1960 O O . PRO A 1 249 ? 1.659 -20.596 9.096 1.00 48.28 249 PRO A O 1
ATOM 1963 N N . LYS A 1 250 ? 2.973 -22.338 8.617 1.00 46.25 250 LYS A N 1
ATOM 1964 C CA . LYS A 1 250 ? 4.164 -21.575 8.235 1.00 46.25 250 LYS A CA 1
ATOM 1965 C C . LYS A 1 250 ? 4.198 -21.145 6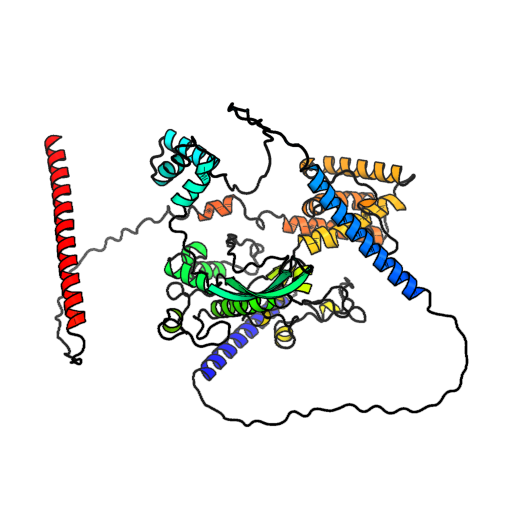.764 1.00 46.25 250 LYS A C 1
ATOM 1967 O O . LYS A 1 250 ? 5.170 -20.500 6.400 1.00 46.25 250 LYS A O 1
ATOM 1972 N N . PHE A 1 251 ? 3.184 -21.440 5.946 1.00 44.56 251 PHE A N 1
ATOM 1973 C CA . PHE A 1 251 ? 3.077 -20.940 4.562 1.00 44.56 251 PHE A CA 1
ATOM 1974 C C . PHE A 1 251 ? 3.172 -19.399 4.487 1.00 44.56 251 PHE A C 1
ATOM 1976 O O . PHE A 1 251 ? 3.576 -18.837 3.477 1.00 44.56 251 PHE A O 1
ATOM 1983 N N . PHE A 1 252 ? 2.870 -18.713 5.596 1.00 45.91 252 PHE A N 1
ATOM 1984 C CA . PHE A 1 252 ? 3.017 -17.266 5.753 1.00 45.91 252 PHE A CA 1
ATOM 1985 C C . PHE A 1 252 ? 4.429 -16.795 6.166 1.00 45.91 252 PHE A C 1
ATOM 1987 O O . PHE A 1 252 ? 4.667 -15.598 6.286 1.00 45.91 252 PHE A O 1
ATOM 1994 N N . ARG A 1 253 ? 5.383 -17.707 6.400 1.00 46.97 253 ARG A N 1
ATOM 1995 C CA . ARG A 1 253 ? 6.761 -17.407 6.831 1.00 46.97 253 ARG A CA 1
ATOM 1996 C C . ARG A 1 253 ? 7.710 -17.357 5.637 1.00 46.97 253 ARG A C 1
ATOM 1998 O O . ARG A 1 253 ? 8.642 -18.156 5.555 1.00 46.97 253 ARG A O 1
ATOM 2005 N N . ASN A 1 254 ? 7.485 -16.442 4.701 1.00 48.09 254 ASN A N 1
ATOM 2006 C CA . ASN A 1 254 ? 8.394 -16.296 3.566 1.00 48.09 254 ASN A CA 1
ATOM 2007 C C . ASN A 1 254 ? 9.463 -15.243 3.833 1.00 48.09 254 ASN A C 1
ATOM 2009 O O . ASN A 1 254 ? 9.201 -14.047 3.855 1.00 48.09 254 ASN A O 1
ATOM 2013 N N . ALA A 1 255 ? 10.706 -15.711 3.946 1.00 41.31 255 ALA A N 1
ATOM 2014 C CA . ALA A 1 255 ? 11.914 -14.894 4.063 1.00 41.31 255 ALA A CA 1
ATOM 2015 C C . ALA A 1 255 ? 12.332 -14.204 2.742 1.00 41.31 255 ALA A C 1
ATOM 2017 O O . ALA A 1 255 ? 13.449 -13.696 2.647 1.00 41.31 255 ALA A O 1
ATOM 2018 N N . PHE A 1 256 ? 11.472 -14.212 1.717 1.00 41.03 256 PHE A N 1
ATOM 2019 C CA . PHE A 1 256 ? 11.837 -13.831 0.349 1.00 41.03 256 PHE A CA 1
ATOM 2020 C C . PHE A 1 256 ? 11.578 -12.369 -0.026 1.00 41.03 256 PHE A C 1
ATOM 2022 O O . PHE A 1 256 ? 12.035 -11.956 -1.087 1.00 41.03 256 PHE A O 1
ATOM 2029 N N . MET A 1 257 ? 10.942 -11.545 0.816 1.00 42.00 257 MET A N 1
ATOM 2030 C CA . MET A 1 257 ? 10.856 -10.112 0.500 1.00 42.00 257 MET A CA 1
ATOM 2031 C C . MET A 1 257 ? 12.022 -9.358 1.134 1.00 42.00 257 MET A C 1
ATOM 2033 O O . MET A 1 257 ? 11.978 -8.924 2.280 1.00 42.00 257 MET A O 1
ATOM 2037 N N . LYS A 1 258 ? 13.108 -9.213 0.373 1.00 41.84 258 LYS A N 1
ATOM 2038 C CA . LYS A 1 258 ? 13.953 -8.030 0.528 1.00 41.84 258 LYS A CA 1
ATOM 2039 C C . LYS A 1 258 ? 13.290 -6.927 -0.282 1.00 41.84 258 LYS A C 1
ATOM 2041 O O . LYS A 1 258 ? 13.257 -7.026 -1.507 1.00 41.84 258 LYS A O 1
ATOM 2046 N N . ASP A 1 259 ? 12.789 -5.897 0.392 1.00 49.00 259 ASP A N 1
ATOM 2047 C CA . ASP A 1 259 ? 12.175 -4.734 -0.252 1.00 49.00 259 ASP A CA 1
ATOM 2048 C C . ASP A 1 259 ? 13.235 -3.956 -1.044 1.00 49.00 259 ASP A C 1
ATOM 2050 O O . ASP A 1 259 ? 13.879 -3.032 -0.548 1.00 49.00 259 ASP A O 1
ATOM 2054 N N . SER A 1 260 ? 13.458 -4.369 -2.289 1.00 60.31 260 SER A N 1
ATOM 2055 C CA . SER A 1 260 ? 14.202 -3.583 -3.267 1.00 60.31 260 SER A CA 1
ATOM 2056 C C . SER A 1 260 ? 13.197 -2.718 -4.011 1.00 60.31 260 SER A C 1
ATOM 2058 O O . SER A 1 260 ? 12.289 -3.231 -4.661 1.00 60.31 260 SER A O 1
ATOM 2060 N N . GLN A 1 261 ? 13.337 -1.402 -3.887 1.00 70.31 261 GLN A N 1
ATOM 2061 C CA . GLN A 1 261 ? 12.453 -0.442 -4.540 1.00 70.31 261 GLN A CA 1
ATOM 2062 C C . GLN A 1 261 ? 13.144 0.123 -5.781 1.00 70.31 261 GLN A C 1
ATOM 2064 O O . GLN A 1 261 ? 14.262 0.632 -5.695 1.00 70.31 261 GLN A O 1
ATOM 2069 N N . PHE A 1 262 ? 12.465 0.058 -6.926 1.00 75.75 262 PHE A N 1
ATOM 2070 C CA . PHE A 1 262 ? 12.917 0.672 -8.172 1.00 75.75 262 PHE A CA 1
ATOM 2071 C C . PHE A 1 262 ? 11.968 1.803 -8.561 1.00 75.75 262 PHE A C 1
ATOM 2073 O O . PHE A 1 262 ? 10.781 1.578 -8.801 1.00 75.75 262 PHE A O 1
ATOM 2080 N N . LEU A 1 263 ? 12.495 3.024 -8.661 1.00 82.06 263 LEU A N 1
ATOM 2081 C CA . LEU A 1 263 ? 11.747 4.134 -9.239 1.00 82.06 263 LEU A CA 1
ATOM 2082 C C . LEU A 1 263 ? 11.618 3.905 -10.750 1.00 82.06 263 LEU A C 1
ATOM 2084 O O . LEU A 1 263 ? 12.619 3.921 -11.466 1.00 82.06 263 LEU A O 1
ATOM 2088 N N . CYS A 1 264 ? 10.392 3.695 -11.227 1.00 86.31 264 CYS A N 1
ATOM 2089 C CA . CYS A 1 264 ? 10.122 3.474 -12.651 1.00 86.31 264 CYS A CA 1
ATOM 2090 C C . CYS A 1 264 ? 9.785 4.784 -13.375 1.00 86.31 264 CYS A C 1
ATOM 2092 O O . CYS A 1 264 ? 10.319 5.061 -14.447 1.00 86.31 264 CYS A O 1
ATOM 2094 N N . ALA A 1 265 ? 8.926 5.611 -12.779 1.00 86.81 265 ALA A N 1
ATOM 2095 C CA . ALA A 1 265 ? 8.518 6.898 -13.329 1.00 86.81 265 ALA A CA 1
ATOM 2096 C C . ALA A 1 265 ? 8.175 7.882 -12.204 1.00 86.81 265 ALA A C 1
ATOM 2098 O O . ALA A 1 265 ? 7.843 7.472 -11.091 1.00 86.81 265 ALA A O 1
ATOM 2099 N N . GLY A 1 266 ? 8.249 9.177 -12.503 1.00 86.69 266 GLY A N 1
ATOM 2100 C CA . GLY A 1 266 ? 7.901 10.240 -11.569 1.00 86.69 266 GLY A CA 1
ATOM 2101 C C . GLY A 1 266 ? 7.395 11.470 -12.308 1.00 86.69 266 GLY A C 1
ATOM 2102 O O . GLY A 1 266 ? 7.924 11.838 -13.354 1.00 86.69 266 GLY A O 1
ATOM 2103 N N . SER A 1 267 ? 6.373 12.105 -11.746 1.00 85.44 267 SER A N 1
ATOM 2104 C CA . SER A 1 267 ? 5.753 13.312 -12.281 1.00 85.44 267 SER A CA 1
ATOM 2105 C C . SER A 1 267 ? 5.494 14.298 -11.144 1.00 85.44 267 SER A C 1
ATOM 2107 O O . SER A 1 267 ? 5.220 13.893 -10.012 1.00 85.44 267 SER A O 1
ATOM 2109 N N . CYS A 1 268 ? 5.606 15.596 -11.420 1.00 84.75 268 CYS A N 1
ATOM 2110 C CA . CYS A 1 268 ? 5.351 16.620 -10.416 1.00 84.75 268 CYS A CA 1
ATOM 2111 C C . CYS A 1 268 ? 3.838 16.824 -10.247 1.00 84.75 268 CYS A C 1
ATOM 2113 O O . CYS A 1 268 ? 3.134 17.159 -11.199 1.00 84.75 268 CYS A O 1
ATOM 2115 N N . LYS A 1 269 ? 3.338 16.643 -9.016 1.00 82.25 269 LYS A N 1
ATOM 2116 C CA . LYS A 1 269 ? 1.900 16.709 -8.704 1.00 82.25 269 LYS A CA 1
ATOM 2117 C C . LYS A 1 269 ? 1.274 18.066 -9.051 1.00 82.25 269 LYS A C 1
ATOM 2119 O O . LYS A 1 269 ? 0.115 18.092 -9.442 1.00 82.25 269 LYS A O 1
ATOM 2124 N N . SER A 1 270 ? 2.018 19.168 -8.933 1.00 85.62 270 SER A N 1
ATOM 2125 C CA . SER A 1 270 ? 1.491 20.526 -9.135 1.00 85.62 270 SER A CA 1
ATOM 2126 C C . SER A 1 270 ? 1.346 20.944 -10.598 1.00 85.62 270 SER A C 1
ATOM 2128 O O . SER A 1 270 ? 0.653 21.916 -10.872 1.00 85.62 270 SER A O 1
ATOM 2130 N N . CYS A 1 271 ? 1.984 20.238 -11.534 1.00 87.88 271 CYS A N 1
ATOM 2131 C CA . CYS A 1 271 ? 1.917 20.564 -12.960 1.00 87.88 271 CYS A CA 1
ATOM 2132 C C . CYS A 1 271 ? 1.345 19.428 -13.811 1.00 87.88 271 CYS A C 1
ATOM 2134 O O . CYS A 1 271 ? 1.457 19.472 -15.034 1.00 87.88 271 CYS A O 1
ATOM 2136 N N . LYS A 1 272 ? 0.744 18.398 -13.203 1.00 88.56 272 LYS A N 1
ATOM 2137 C CA . LYS A 1 272 ? 0.122 17.324 -13.980 1.00 88.56 272 LYS A CA 1
ATOM 2138 C C . LYS A 1 272 ? -1.124 17.835 -14.710 1.00 88.56 272 LYS A C 1
ATOM 2140 O O . LYS A 1 272 ? -1.951 18.551 -14.150 1.00 88.56 272 LYS A O 1
ATOM 2145 N N . ASP A 1 273 ? -1.220 17.456 -15.970 1.00 92.69 273 ASP A N 1
ATOM 2146 C CA . ASP A 1 273 ? -2.433 17.484 -16.770 1.00 92.69 273 ASP A CA 1
ATOM 2147 C C . ASP A 1 273 ? -3.229 16.179 -16.557 1.00 92.69 273 ASP A C 1
ATOM 2149 O O . ASP A 1 273 ? -2.706 15.211 -15.992 1.00 92.69 273 ASP A O 1
ATOM 2153 N N . GLU A 1 274 ? -4.493 16.142 -16.982 1.00 89.81 274 GLU A N 1
ATOM 2154 C CA . GLU A 1 274 ? -5.344 14.946 -16.870 1.00 89.81 274 GLU A CA 1
ATOM 2155 C C . GLU A 1 274 ? -4.771 13.777 -17.683 1.00 89.81 274 GLU A C 1
ATOM 2157 O O . GLU A 1 274 ? -4.792 12.633 -17.231 1.00 89.81 274 GLU A O 1
ATOM 2162 N N . GLU A 1 275 ? -4.133 14.075 -18.817 1.00 92.38 275 GLU A N 1
ATOM 2163 C CA . GLU A 1 275 ? -3.506 13.080 -19.692 1.00 92.38 275 GLU A CA 1
ATOM 2164 C C . GLU A 1 275 ? -2.079 12.694 -19.267 1.00 92.38 275 GLU A C 1
ATOM 2166 O O . GLU A 1 275 ? -1.490 11.763 -19.822 1.00 92.38 275 GLU A O 1
ATOM 2171 N N . THR A 1 276 ? -1.486 13.351 -18.258 1.00 93.69 276 THR A N 1
ATOM 2172 C CA . THR A 1 276 ? -0.099 13.057 -17.855 1.00 93.69 276 THR A CA 1
ATOM 2173 C C . THR A 1 276 ? 0.067 11.591 -17.461 1.00 93.69 276 THR A C 1
ATOM 2175 O O . THR A 1 276 ? 0.930 10.900 -18.005 1.00 93.69 276 THR A O 1
ATOM 2178 N N . TRP A 1 277 ? -0.736 11.104 -16.513 1.00 92.62 277 TRP A N 1
ATOM 2179 C CA . TRP A 1 277 ? -0.624 9.734 -16.004 1.00 92.62 277 TRP A CA 1
ATOM 2180 C C . TRP A 1 277 ? -1.089 8.662 -16.991 1.00 92.62 277 TRP A C 1
ATOM 2182 O O . TRP A 1 277 ? -0.383 7.658 -17.081 1.00 92.62 277 TRP A O 1
ATOM 2192 N N . PRO A 1 278 ? -2.166 8.850 -17.778 1.00 93.25 278 PRO A N 1
ATOM 2193 C CA . PRO A 1 278 ? -2.493 7.953 -18.885 1.00 93.25 278 PRO A CA 1
ATOM 2194 C C . PRO A 1 278 ? -1.303 7.675 -19.815 1.00 93.25 278 PRO A C 1
ATOM 2196 O O . PRO A 1 278 ? -1.002 6.512 -20.097 1.00 93.25 278 PRO A O 1
ATOM 2199 N N . VAL A 1 279 ? -0.542 8.707 -20.206 1.00 94.81 279 VAL A N 1
ATOM 2200 C CA . VAL A 1 279 ? 0.666 8.518 -21.028 1.00 94.81 279 VAL A CA 1
ATOM 2201 C C . VAL A 1 279 ? 1.750 7.751 -20.258 1.00 94.81 279 VAL A C 1
ATOM 2203 O O . VAL A 1 279 ? 2.341 6.818 -20.799 1.00 94.81 279 VAL A O 1
ATOM 2206 N N . HIS A 1 280 ? 1.990 8.057 -18.979 1.00 94.62 280 HIS A N 1
ATOM 2207 C CA . HIS A 1 280 ? 2.953 7.290 -18.171 1.00 94.62 280 HIS A CA 1
ATOM 2208 C C . HIS A 1 280 ? 2.558 5.810 -18.073 1.00 94.62 280 HIS A C 1
ATOM 2210 O O . HIS A 1 280 ? 3.400 4.925 -18.239 1.00 94.62 280 HIS A O 1
ATOM 2216 N N . TRP A 1 281 ? 1.278 5.528 -17.839 1.00 95.06 281 TRP A N 1
ATOM 2217 C CA . TRP A 1 281 ? 0.761 4.172 -17.715 1.00 95.06 281 TRP A CA 1
ATOM 2218 C C . TRP A 1 281 ? 0.800 3.397 -19.022 1.00 95.06 281 TRP A C 1
ATOM 2220 O O . TRP A 1 281 ? 1.091 2.206 -18.973 1.00 95.06 281 TRP A O 1
ATOM 2230 N N . LYS A 1 282 ? 0.625 4.043 -20.179 1.00 96.31 282 LYS A N 1
ATOM 2231 C CA . LYS A 1 282 ? 0.867 3.418 -21.490 1.00 96.31 282 LYS A CA 1
ATOM 2232 C C . LYS A 1 282 ? 2.283 2.843 -21.573 1.00 96.31 282 LYS A C 1
ATOM 2234 O O . LYS A 1 282 ? 2.468 1.666 -21.878 1.00 96.31 282 LYS A O 1
ATOM 2239 N N . HIS A 1 283 ? 3.275 3.653 -21.217 1.00 96.75 283 HIS A N 1
ATOM 2240 C CA . HIS A 1 283 ? 4.685 3.268 -21.211 1.00 96.75 283 HIS A CA 1
ATOM 2241 C C . HIS A 1 283 ? 5.006 2.188 -20.161 1.00 96.75 283 HIS A C 1
ATOM 2243 O O . HIS A 1 283 ? 5.726 1.226 -20.448 1.00 96.75 283 HIS A O 1
ATOM 2249 N N . LEU A 1 284 ? 4.459 2.310 -18.948 1.00 95.94 284 LEU A N 1
ATOM 2250 C CA . LEU A 1 284 ? 4.664 1.328 -17.881 1.00 95.94 284 LEU A CA 1
ATOM 2251 C C . LEU A 1 284 ? 3.990 -0.011 -18.197 1.00 95.94 284 LEU A C 1
ATOM 2253 O O . LEU A 1 284 ? 4.643 -1.047 -18.088 1.00 95.94 284 LEU A O 1
ATOM 2257 N N . ALA A 1 285 ? 2.729 -0.010 -18.631 1.00 96.25 285 ALA A N 1
ATOM 2258 C CA . ALA A 1 285 ? 1.982 -1.217 -18.976 1.00 96.25 285 ALA A CA 1
ATOM 2259 C C . ALA A 1 285 ? 2.625 -1.966 -20.150 1.00 96.25 285 ALA A C 1
ATOM 2261 O O . ALA A 1 285 ? 2.775 -3.189 -20.088 1.00 96.25 285 ALA A O 1
ATOM 2262 N N . TRP A 1 286 ? 3.099 -1.246 -21.173 1.00 97.44 286 TRP A N 1
ATOM 2263 C CA . TRP A 1 286 ? 3.898 -1.821 -22.260 1.00 97.44 286 TRP A CA 1
ATOM 2264 C C . TRP A 1 286 ? 5.153 -2.530 -21.729 1.00 97.44 286 TRP A C 1
ATOM 2266 O O . TRP A 1 286 ? 5.400 -3.700 -22.034 1.00 97.44 286 TRP A O 1
ATOM 2276 N N . SER A 1 287 ? 5.915 -1.864 -20.859 1.00 96.69 287 SER A N 1
ATOM 2277 C CA . SER A 1 287 ? 7.131 -2.439 -20.281 1.00 96.69 287 SER A CA 1
ATOM 2278 C C . SER A 1 287 ? 6.848 -3.634 -19.357 1.00 96.69 287 SER A C 1
ATOM 2280 O O . SER A 1 287 ? 7.577 -4.626 -19.395 1.00 96.69 287 SER A O 1
ATOM 2282 N N . PHE A 1 288 ? 5.812 -3.569 -18.520 1.00 96.44 288 PHE A N 1
ATOM 2283 C CA . PHE A 1 288 ? 5.418 -4.689 -17.660 1.00 96.44 288 PHE A CA 1
ATOM 2284 C C . PHE A 1 288 ? 4.888 -5.874 -18.469 1.00 96.44 288 PHE A C 1
ATOM 2286 O O . PHE A 1 288 ? 5.142 -7.022 -18.114 1.00 96.44 288 PHE A O 1
ATOM 2293 N N . THR A 1 289 ? 4.237 -5.620 -19.603 1.00 96.31 289 THR A N 1
ATOM 2294 C CA . THR A 1 289 ? 3.828 -6.676 -20.538 1.00 96.31 289 THR A CA 1
ATOM 2295 C C . THR A 1 289 ? 5.038 -7.405 -21.119 1.00 96.31 289 THR A C 1
ATOM 2297 O O . THR A 1 289 ? 5.034 -8.634 -21.206 1.00 96.31 289 THR A O 1
ATOM 2300 N N . ALA A 1 290 ? 6.102 -6.676 -21.464 1.00 96.50 290 ALA A N 1
ATOM 2301 C CA . ALA A 1 290 ? 7.361 -7.272 -21.905 1.00 96.50 290 ALA A CA 1
ATOM 2302 C C . ALA A 1 290 ? 7.975 -8.175 -20.823 1.00 96.50 290 ALA A C 1
ATOM 2304 O O . ALA A 1 290 ? 8.356 -9.312 -21.108 1.00 96.50 290 ALA A O 1
ATOM 2305 N N . LEU A 1 291 ? 8.004 -7.698 -19.572 1.00 94.44 291 LEU A N 1
ATOM 2306 C CA . LEU A 1 291 ? 8.468 -8.466 -18.410 1.00 94.44 291 LEU A CA 1
ATOM 2307 C C . LEU A 1 291 ? 7.667 -9.749 -18.177 1.00 94.44 291 LEU A C 1
ATOM 2309 O O . LEU A 1 291 ? 8.267 -10.802 -17.961 1.00 94.44 291 LEU A O 1
ATOM 2313 N N . ALA A 1 292 ? 6.338 -9.667 -18.245 1.00 94.19 292 ALA A N 1
ATOM 2314 C CA . ALA A 1 292 ? 5.453 -10.814 -18.058 1.00 94.19 292 ALA A CA 1
ATOM 2315 C C . ALA A 1 292 ? 5.670 -11.873 -19.145 1.00 94.19 292 ALA A C 1
ATOM 2317 O O . ALA A 1 292 ? 5.708 -13.072 -18.866 1.00 94.19 292 ALA A O 1
ATOM 2318 N N . ARG A 1 293 ? 5.888 -11.433 -20.389 1.00 94.38 293 ARG A N 1
ATOM 2319 C CA . ARG A 1 293 ? 6.213 -12.321 -21.514 1.00 94.38 293 ARG A CA 1
ATOM 2320 C C . ARG A 1 293 ? 7.638 -12.870 -21.441 1.00 94.38 293 ARG A C 1
ATOM 2322 O O . ARG A 1 293 ? 7.885 -13.960 -21.948 1.00 94.38 293 ARG A O 1
ATOM 2329 N N . GLY A 1 294 ? 8.566 -12.144 -20.817 1.00 95.12 294 GLY A N 1
ATOM 2330 C CA . GLY A 1 294 ? 9.989 -12.487 -20.794 1.00 95.12 294 GLY A CA 1
ATOM 2331 C C . GLY A 1 294 ? 10.705 -12.222 -22.118 1.00 95.12 294 GLY A C 1
ATOM 2332 O O . GLY A 1 294 ? 11.746 -12.822 -22.375 1.00 95.12 294 GLY A O 1
ATOM 2333 N N . ILE A 1 295 ? 10.140 -11.371 -22.979 1.00 96.56 295 ILE A N 1
ATOM 2334 C CA . ILE A 1 295 ? 10.599 -11.154 -24.357 1.00 96.56 295 ILE A CA 1
ATOM 2335 C C . ILE A 1 295 ? 10.782 -9.655 -24.604 1.00 96.56 295 ILE A C 1
ATOM 2337 O O . ILE A 1 295 ? 9.953 -8.839 -24.197 1.00 96.56 295 ILE A O 1
ATOM 2341 N N . HIS A 1 296 ? 11.874 -9.293 -25.274 1.00 97.12 296 HIS A N 1
ATOM 2342 C CA . HIS A 1 296 ? 12.122 -7.935 -25.738 1.00 97.12 296 HIS A CA 1
ATOM 2343 C C . HIS A 1 296 ? 11.007 -7.476 -26.694 1.00 97.12 296 HIS A C 1
ATOM 2345 O O . HIS A 1 296 ? 10.721 -8.179 -27.667 1.00 97.12 296 HIS A O 1
ATOM 2351 N N . PRO A 1 297 ? 10.406 -6.290 -26.481 1.00 96.88 297 PRO A N 1
ATOM 2352 C CA . PRO A 1 297 ? 9.352 -5.783 -27.356 1.00 96.88 297 PRO A CA 1
ATOM 2353 C C . PRO A 1 297 ? 9.807 -5.676 -28.813 1.00 96.88 297 PRO A C 1
ATOM 2355 O O . PRO A 1 297 ? 10.901 -5.178 -29.091 1.00 96.88 297 PRO A O 1
ATOM 2358 N N . CYS A 1 298 ? 8.953 -6.101 -29.746 1.00 96.56 298 CYS A N 1
ATOM 2359 C CA . CYS A 1 298 ? 9.210 -5.945 -31.180 1.00 96.56 298 CYS A CA 1
ATOM 2360 C C . CYS A 1 298 ? 9.054 -4.494 -31.660 1.00 96.56 298 CYS A C 1
ATOM 2362 O O . CYS A 1 298 ? 9.664 -4.105 -32.653 1.00 96.56 298 CYS A O 1
ATOM 2364 N N . GLU A 1 299 ? 8.275 -3.705 -30.925 1.00 96.56 299 GLU A N 1
ATOM 2365 C CA . GLU A 1 299 ? 7.908 -2.319 -31.214 1.00 96.56 299 GLU A CA 1
ATOM 2366 C C . GLU A 1 299 ? 8.021 -1.484 -29.934 1.00 96.56 299 GLU A C 1
ATOM 2368 O O . GLU A 1 299 ? 8.062 -2.032 -28.822 1.00 96.56 299 GLU A O 1
ATOM 2373 N N . ASP A 1 300 ? 8.090 -0.164 -30.089 1.00 94.94 300 ASP A N 1
ATOM 2374 C CA . ASP A 1 300 ? 8.062 0.765 -28.961 1.00 94.94 300 ASP A CA 1
ATOM 2375 C C . ASP A 1 300 ? 6.670 0.845 -28.299 1.00 94.94 300 ASP A C 1
ATOM 2377 O O . ASP A 1 300 ? 5.722 0.164 -28.692 1.00 94.94 300 ASP A O 1
ATOM 2381 N N . ALA A 1 301 ? 6.548 1.655 -27.244 1.00 94.75 301 ALA A N 1
ATOM 2382 C CA . ALA A 1 301 ? 5.289 1.807 -26.511 1.00 94.75 301 ALA A CA 1
ATOM 2383 C C . ALA A 1 301 ? 4.168 2.452 -27.345 1.00 94.75 301 ALA A C 1
ATOM 2385 O O . ALA A 1 301 ? 2.996 2.323 -26.991 1.00 94.75 301 ALA A O 1
ATOM 2386 N N . ASP A 1 302 ? 4.515 3.136 -28.436 1.00 93.69 302 ASP A N 1
ATOM 2387 C CA . ASP A 1 302 ? 3.585 3.771 -29.364 1.00 93.69 302 ASP A CA 1
ATOM 2388 C C . ASP A 1 302 ? 3.191 2.846 -30.530 1.00 93.69 302 ASP A C 1
ATOM 2390 O O . ASP A 1 302 ? 2.342 3.225 -31.334 1.00 93.69 302 ASP A O 1
ATOM 2394 N N . GLY A 1 303 ? 3.750 1.631 -30.593 1.00 94.50 303 GLY A N 1
ATOM 2395 C CA . GLY A 1 303 ? 3.516 0.665 -31.670 1.00 94.50 303 GLY A CA 1
ATOM 2396 C C . GLY A 1 303 ? 4.366 0.920 -32.915 1.00 94.50 303 GLY A C 1
ATOM 2397 O O . GLY A 1 303 ? 4.089 0.371 -33.978 1.00 94.50 303 GLY A O 1
ATOM 2398 N N . ASN A 1 304 ? 5.400 1.760 -32.824 1.00 95.62 304 ASN A N 1
ATOM 2399 C CA . ASN A 1 304 ? 6.299 1.991 -33.947 1.00 95.62 304 ASN A CA 1
ATOM 2400 C C . ASN A 1 304 ? 7.413 0.944 -33.973 1.00 95.62 304 ASN A C 1
ATOM 2402 O O . ASN A 1 304 ? 7.961 0.536 -32.942 1.00 95.62 304 ASN A O 1
ATOM 2406 N N . SER A 1 305 ? 7.822 0.559 -35.181 1.00 95.94 305 SER A N 1
ATOM 2407 C CA . SER A 1 305 ? 9.009 -0.271 -35.368 1.00 95.94 305 SER A CA 1
ATOM 2408 C C . SER A 1 305 ? 10.269 0.443 -34.875 1.00 95.94 305 SER A C 1
ATOM 2410 O O . SER A 1 305 ? 10.459 1.644 -35.085 1.00 95.94 305 SER A O 1
ATOM 2412 N N . TRP A 1 306 ? 11.185 -0.317 -34.277 1.00 95.06 306 TRP A N 1
ATOM 2413 C CA . TRP A 1 306 ? 12.458 0.227 -33.819 1.00 95.06 306 TRP A CA 1
ATOM 2414 C C . TRP A 1 306 ? 13.295 0.808 -34.970 1.00 95.06 306 TRP A C 1
ATOM 2416 O O . TRP A 1 306 ? 13.357 0.209 -36.048 1.00 95.06 306 TRP A O 1
ATOM 2426 N N . PRO A 1 307 ? 14.038 1.911 -34.746 1.00 94.31 307 PRO A N 1
ATOM 2427 C CA . PRO A 1 307 ? 14.938 2.454 -35.755 1.00 94.31 307 PRO A CA 1
ATOM 2428 C C . PRO A 1 307 ? 15.947 1.407 -36.239 1.00 94.31 307 PRO A C 1
ATOM 2430 O O . PRO A 1 307 ? 16.561 0.698 -35.430 1.00 94.31 307 PRO A O 1
ATOM 2433 N N . ILE A 1 308 ? 16.145 1.335 -37.558 1.00 94.00 308 ILE A N 1
ATOM 2434 C CA . ILE A 1 308 ? 17.067 0.383 -38.190 1.00 94.00 308 ILE A CA 1
ATOM 2435 C C . ILE A 1 308 ? 18.472 0.559 -37.600 1.00 94.00 308 ILE A C 1
ATOM 2437 O O . ILE A 1 308 ? 19.016 1.661 -37.564 1.00 94.00 308 ILE A O 1
ATOM 2441 N N . GLY A 1 309 ? 19.065 -0.545 -37.138 1.00 92.38 309 GLY A N 1
ATOM 2442 C CA . GLY A 1 309 ? 20.401 -0.560 -36.534 1.00 92.38 309 GLY A CA 1
ATOM 2443 C C . GLY A 1 309 ? 20.455 -0.141 -35.060 1.00 92.38 309 GLY A C 1
ATOM 2444 O O . GLY A 1 309 ? 21.539 -0.144 -34.477 1.00 92.38 309 GLY A O 1
ATOM 2445 N N . SER A 1 310 ? 19.321 0.192 -34.436 1.00 92.00 310 SER A N 1
ATOM 2446 C CA . SER A 1 310 ? 19.265 0.416 -32.989 1.00 92.00 310 SER A CA 1
ATOM 2447 C C . SER A 1 310 ? 19.497 -0.880 -32.203 1.00 92.00 310 SER A C 1
ATOM 2449 O O . SER A 1 310 ? 19.212 -1.981 -32.679 1.00 92.00 310 SER A O 1
ATOM 2451 N N . TYR A 1 311 ? 19.965 -0.749 -30.955 1.00 90.94 311 TYR A N 1
ATOM 2452 C CA . TYR A 1 311 ? 20.079 -1.890 -30.039 1.00 90.94 311 TYR A CA 1
ATOM 2453 C C . TYR A 1 311 ? 18.743 -2.633 -29.905 1.00 90.94 311 TYR A C 1
ATOM 2455 O O . TYR A 1 311 ? 18.715 -3.856 -29.995 1.00 90.94 311 TYR A O 1
ATOM 2463 N N . ARG A 1 312 ? 17.632 -1.898 -29.769 1.00 93.06 312 ARG A N 1
ATOM 2464 C CA . ARG A 1 312 ? 16.286 -2.472 -29.645 1.00 93.06 312 ARG A CA 1
ATOM 2465 C C . ARG A 1 312 ? 15.890 -3.304 -30.858 1.00 93.06 312 ARG A C 1
ATOM 2467 O O . ARG A 1 312 ? 15.447 -4.429 -30.678 1.00 93.06 312 ARG A O 1
ATOM 2474 N N . ALA A 1 313 ? 16.142 -2.802 -32.068 1.00 95.69 313 ALA A N 1
ATOM 2475 C CA . ALA A 1 313 ? 15.906 -3.565 -33.292 1.00 95.69 313 ALA A CA 1
ATOM 2476 C C . ALA A 1 313 ? 16.718 -4.873 -33.324 1.00 95.69 313 ALA A C 1
ATOM 2478 O O . ALA A 1 313 ? 16.234 -5.880 -33.825 1.00 95.69 313 ALA A O 1
ATOM 2479 N N . SER A 1 314 ? 17.938 -4.878 -32.769 1.00 95.62 314 SER A N 1
ATOM 2480 C CA . SER A 1 314 ? 18.802 -6.069 -32.759 1.00 95.62 314 SER A CA 1
ATOM 2481 C C . SER A 1 314 ? 18.396 -7.156 -31.758 1.00 95.62 314 SER A C 1
ATOM 2483 O O . SER A 1 314 ? 18.824 -8.296 -31.916 1.00 95.62 314 SER A O 1
ATOM 2485 N N . VAL A 1 315 ? 17.596 -6.815 -30.742 1.00 94.94 315 VAL A N 1
ATOM 2486 C CA . VAL A 1 315 ? 17.134 -7.754 -29.699 1.00 94.94 315 VAL A CA 1
ATOM 2487 C C . VAL A 1 315 ? 15.618 -7.961 -29.714 1.00 94.94 315 VAL A C 1
ATOM 2489 O O . VAL A 1 315 ? 15.087 -8.677 -28.878 1.00 94.94 315 VAL A O 1
ATOM 2492 N N . ALA A 1 316 ? 14.898 -7.334 -30.641 1.00 96.88 316 ALA A N 1
ATOM 2493 C CA . ALA A 1 316 ? 13.452 -7.466 -30.777 1.00 96.88 316 ALA A CA 1
ATOM 2494 C C . ALA A 1 316 ? 13.030 -8.944 -30.877 1.00 96.88 316 ALA A C 1
ATOM 2496 O O . ALA A 1 316 ? 13.583 -9.702 -31.673 1.00 96.88 316 ALA A O 1
ATOM 2497 N N . GLY A 1 317 ? 12.063 -9.359 -30.054 1.00 96.81 317 GLY A N 1
ATOM 2498 C CA . GLY A 1 317 ? 11.553 -10.732 -30.035 1.00 96.81 317 GLY A CA 1
ATOM 2499 C C . GLY A 1 317 ? 12.461 -11.762 -29.351 1.00 96.81 317 GLY A C 1
ATOM 2500 O O . GLY A 1 317 ? 12.064 -12.920 -29.228 1.00 96.81 317 GLY A O 1
ATOM 2501 N N . THR A 1 318 ? 13.649 -11.383 -28.867 1.00 97.06 318 THR A N 1
ATOM 2502 C CA . THR A 1 318 ? 14.532 -12.301 -28.129 1.00 97.06 318 THR A CA 1
ATOM 2503 C C . THR A 1 318 ? 14.202 -12.315 -26.630 1.00 97.06 318 THR A C 1
ATOM 2505 O O . THR A 1 318 ? 13.596 -11.365 -26.127 1.00 97.06 318 THR A O 1
ATOM 2508 N N . PRO A 1 319 ? 14.613 -13.346 -25.867 1.00 96.81 319 PRO A N 1
ATOM 2509 C CA . PRO A 1 319 ? 14.433 -13.366 -24.413 1.00 96.81 319 PRO A CA 1
ATOM 2510 C C . PRO A 1 319 ? 15.053 -12.139 -23.718 1.00 96.81 319 PRO A C 1
ATOM 2512 O O . PRO A 1 319 ? 16.157 -11.734 -24.084 1.00 96.81 319 PRO A O 1
ATOM 2515 N N . LEU A 1 320 ? 14.365 -11.567 -22.717 1.00 94.88 320 LEU A N 1
ATOM 2516 C CA . LEU A 1 320 ? 14.861 -10.426 -21.917 1.00 94.88 320 LEU A CA 1
ATOM 2517 C C . LEU A 1 320 ? 16.069 -10.806 -21.054 1.00 94.88 320 LEU A C 1
ATOM 2519 O O . LEU A 1 320 ? 17.054 -10.074 -20.992 1.00 94.88 320 LEU A O 1
ATOM 2523 N N . CYS A 1 321 ? 15.971 -11.957 -20.392 1.00 92.94 321 CYS A N 1
ATOM 2524 C CA . CYS A 1 321 ? 16.972 -12.479 -19.469 1.00 92.94 321 CYS A CA 1
ATOM 2525 C C . CYS A 1 321 ? 17.499 -13.816 -20.009 1.00 92.94 321 CYS A C 1
ATOM 2527 O O . CYS A 1 321 ? 17.097 -14.867 -19.515 1.00 92.94 321 CYS A O 1
ATOM 2529 N N . PRO A 1 322 ? 18.320 -13.824 -21.075 1.00 92.25 322 PRO A N 1
ATOM 2530 C CA . PRO A 1 322 ? 18.773 -15.065 -21.700 1.00 92.25 322 PRO A CA 1
ATOM 2531 C C . PRO A 1 322 ? 19.686 -15.903 -20.796 1.00 92.25 322 PRO A C 1
ATOM 2533 O O . PRO A 1 322 ? 19.800 -17.101 -21.036 1.00 92.25 322 PRO A O 1
ATOM 2536 N N . ASN A 1 323 ? 20.332 -15.305 -19.786 1.00 88.94 323 ASN A N 1
ATOM 2537 C CA . ASN A 1 323 ? 21.220 -16.045 -18.889 1.00 88.94 323 ASN A CA 1
ATOM 2538 C C . ASN A 1 323 ? 20.449 -16.748 -17.763 1.00 88.94 323 ASN A C 1
ATOM 2540 O O . ASN A 1 323 ? 20.731 -17.904 -17.472 1.00 88.94 323 ASN A O 1
ATOM 2544 N N . SER A 1 324 ? 19.480 -16.063 -17.148 1.00 84.69 324 SER A N 1
ATOM 2545 C CA . SER A 1 324 ? 18.723 -16.580 -15.993 1.00 84.69 324 SER A CA 1
ATOM 2546 C C . SER A 1 324 ? 17.324 -17.112 -16.322 1.00 84.69 324 SER A C 1
ATOM 2548 O O . SER A 1 324 ? 16.730 -17.833 -15.529 1.00 84.69 324 SER A O 1
ATOM 2550 N N . GLY A 1 325 ? 16.755 -16.754 -17.476 1.00 85.94 325 GLY A N 1
ATOM 2551 C CA . GLY A 1 325 ? 15.406 -17.163 -17.884 1.00 85.94 325 GLY A CA 1
ATOM 2552 C C . GLY A 1 325 ? 14.260 -16.464 -17.140 1.00 85.94 325 GLY A C 1
ATOM 2553 O O . GLY A 1 325 ? 13.096 -16.802 -17.366 1.00 85.94 325 GLY A O 1
ATOM 2554 N N . PHE A 1 326 ? 14.552 -15.486 -16.275 1.00 85.38 326 PHE A N 1
ATOM 2555 C CA . PHE A 1 326 ? 13.535 -14.839 -15.446 1.00 85.38 326 PHE A CA 1
ATOM 2556 C C . PHE A 1 326 ? 12.475 -14.061 -16.228 1.00 85.38 326 PHE A C 1
ATOM 2558 O O . PHE A 1 326 ? 12.731 -13.433 -17.259 1.00 85.38 326 PHE A O 1
ATOM 2565 N N . ARG A 1 327 ? 11.275 -14.051 -15.643 1.00 89.94 327 ARG A N 1
ATOM 2566 C CA . ARG A 1 327 ? 10.122 -13.221 -16.009 1.00 89.94 327 ARG A CA 1
ATOM 2567 C C . ARG A 1 327 ? 9.552 -12.594 -14.745 1.00 89.94 327 ARG A C 1
ATOM 2569 O O . ARG A 1 327 ? 9.814 -13.085 -13.647 1.00 89.94 327 ARG A O 1
ATOM 2576 N N . ALA A 1 328 ? 8.759 -11.540 -14.893 1.00 86.69 328 ALA A N 1
ATOM 2577 C CA . ALA A 1 328 ? 8.113 -10.895 -13.755 1.00 86.69 328 ALA A CA 1
ATOM 2578 C C . ALA A 1 328 ? 6.628 -10.672 -14.019 1.00 86.69 328 ALA A C 1
ATOM 2580 O O . ALA A 1 328 ? 6.240 -10.227 -15.095 1.00 86.69 328 ALA A O 1
ATOM 2581 N N . VAL A 1 329 ? 5.811 -10.949 -13.008 1.00 88.12 329 VAL A N 1
ATOM 2582 C CA . VAL A 1 329 ? 4.377 -10.656 -13.002 1.00 88.12 329 VAL A CA 1
ATOM 2583 C C . VAL A 1 329 ? 4.083 -9.613 -11.936 1.00 88.12 329 VAL A C 1
ATOM 2585 O O . VAL A 1 329 ? 4.773 -9.536 -10.917 1.00 88.12 329 VAL A O 1
ATOM 2588 N N . ILE A 1 330 ? 3.044 -8.813 -12.157 1.00 89.06 330 ILE A N 1
ATOM 2589 C CA . ILE A 1 330 ? 2.532 -7.925 -11.119 1.00 89.06 330 ILE A CA 1
ATOM 2590 C C . ILE A 1 330 ? 1.761 -8.781 -10.118 1.00 89.06 330 ILE A C 1
ATOM 2592 O O . ILE A 1 330 ? 0.674 -9.270 -10.410 1.00 89.06 330 ILE A O 1
ATOM 2596 N N . TRP A 1 331 ? 2.352 -8.976 -8.943 1.00 86.38 331 TRP A N 1
ATOM 2597 C CA . TRP A 1 331 ? 1.709 -9.713 -7.858 1.00 86.38 331 TRP A CA 1
ATOM 2598 C C . TRP A 1 331 ? 0.764 -8.816 -7.056 1.00 86.38 331 TRP A C 1
ATOM 2600 O O . TRP A 1 331 ? -0.367 -9.198 -6.776 1.00 86.38 331 TRP A O 1
ATOM 2610 N N . VAL A 1 332 ? 1.224 -7.605 -6.722 1.00 87.56 332 VAL A N 1
ATOM 2611 C CA . VAL A 1 332 ? 0.520 -6.665 -5.845 1.00 87.56 332 VAL A CA 1
ATOM 2612 C C . VAL A 1 332 ? 0.564 -5.252 -6.421 1.00 87.56 332 VAL A C 1
ATOM 2614 O O . VAL A 1 332 ? 1.618 -4.749 -6.805 1.00 87.56 332 VAL A O 1
ATOM 2617 N N . LEU A 1 333 ? -0.596 -4.609 -6.402 1.00 88.88 333 LEU A N 1
ATOM 2618 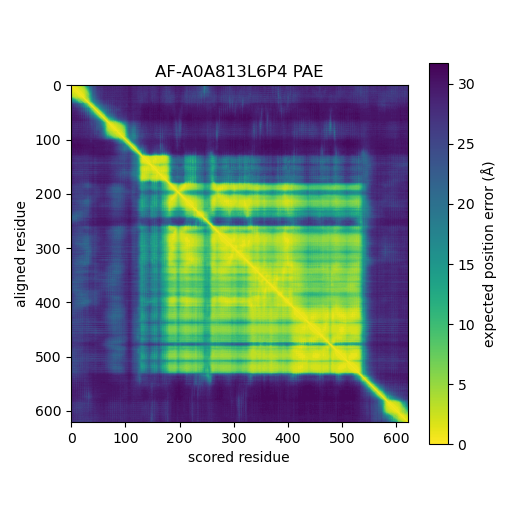C CA . LEU A 1 333 ? -0.852 -3.195 -6.614 1.00 88.88 333 LEU A CA 1
ATOM 2619 C C . LEU A 1 333 ? -1.329 -2.627 -5.282 1.00 88.88 333 LEU A C 1
ATOM 2621 O O . LEU A 1 333 ? -2.502 -2.740 -4.926 1.00 88.88 333 LEU A O 1
ATOM 2625 N N . ALA A 1 334 ? -0.386 -2.082 -4.523 1.00 87.31 334 ALA A N 1
ATOM 2626 C CA . ALA A 1 334 ? -0.661 -1.475 -3.233 1.00 87.31 334 ALA A CA 1
ATOM 2627 C C . ALA A 1 334 ? -0.952 0.020 -3.402 1.00 87.31 334 ALA A C 1
ATOM 2629 O O . ALA A 1 334 ? -0.247 0.718 -4.132 1.00 87.31 334 ALA A O 1
ATOM 2630 N N . GLY A 1 335 ? -1.967 0.499 -2.694 1.00 84.88 335 GLY A N 1
ATOM 2631 C CA . GLY A 1 335 ? -2.342 1.905 -2.636 1.00 84.88 335 GLY A CA 1
ATOM 2632 C C . GLY A 1 335 ? -3.381 2.142 -1.547 1.00 84.88 335 GLY A C 1
ATOM 2633 O O . GLY A 1 335 ? -4.010 1.197 -1.059 1.00 84.88 335 GLY A O 1
ATOM 2634 N N . ASP A 1 336 ? -3.549 3.402 -1.157 1.00 86.12 336 ASP A N 1
ATOM 2635 C CA . ASP A 1 336 ? -4.741 3.797 -0.413 1.00 86.12 336 ASP A CA 1
ATOM 2636 C C . ASP A 1 336 ? -5.976 3.764 -1.331 1.00 86.12 336 ASP A C 1
ATOM 2638 O O . ASP A 1 336 ? -5.878 3.607 -2.551 1.00 86.12 336 ASP A O 1
ATOM 2642 N N . MET A 1 337 ? -7.164 3.840 -0.732 1.00 87.06 337 MET A N 1
ATOM 2643 C CA . MET A 1 337 ? -8.407 3.733 -1.495 1.00 87.06 337 MET A CA 1
ATOM 2644 C C . MET A 1 337 ? -8.569 4.894 -2.486 1.00 87.06 337 MET A C 1
ATOM 2646 O O . MET A 1 337 ? -9.034 4.666 -3.600 1.00 87.06 337 MET A O 1
ATOM 2650 N N . ASP A 1 338 ? -8.128 6.098 -2.112 1.00 87.62 338 ASP A N 1
ATOM 2651 C CA . ASP A 1 338 ? -8.227 7.293 -2.951 1.00 87.62 338 ASP A CA 1
ATOM 2652 C C . ASP A 1 338 ? -7.428 7.124 -4.244 1.00 87.62 338 ASP A C 1
ATOM 2654 O O . ASP A 1 338 ? -7.976 7.303 -5.328 1.00 87.62 338 ASP A O 1
ATOM 2658 N N . TYR A 1 339 ? -6.169 6.689 -4.164 1.00 89.44 339 TYR A N 1
ATOM 2659 C CA . TYR A 1 339 ? -5.358 6.391 -5.344 1.00 89.44 339 TYR A CA 1
ATOM 2660 C C . TYR A 1 339 ? -5.980 5.281 -6.201 1.00 89.44 339 TYR A C 1
ATOM 2662 O O . TYR A 1 339 ? -6.074 5.395 -7.425 1.00 89.44 339 TYR A O 1
ATOM 2670 N N . LEU A 1 340 ? -6.432 4.194 -5.572 1.00 92.06 340 LEU A N 1
ATOM 2671 C CA . LEU A 1 340 ? -7.012 3.069 -6.303 1.00 92.06 340 LEU A CA 1
ATOM 2672 C C . LEU A 1 340 ? -8.317 3.452 -7.026 1.00 92.06 340 LEU A C 1
ATOM 2674 O O . LEU A 1 340 ? -8.587 2.944 -8.113 1.00 92.06 340 LEU A O 1
ATOM 2678 N N . GLN A 1 341 ? -9.120 4.348 -6.459 1.00 91.94 341 GLN A N 1
ATOM 2679 C CA . GLN A 1 341 ? -10.378 4.797 -7.057 1.00 91.94 341 GLN A CA 1
ATOM 2680 C C . GLN A 1 341 ? -10.178 5.912 -8.076 1.00 91.94 341 GLN A C 1
ATOM 2682 O O . GLN A 1 341 ? -10.719 5.833 -9.176 1.00 91.94 341 GLN A O 1
ATOM 2687 N N . VAL A 1 342 ? -9.402 6.937 -7.728 1.00 89.12 342 VAL A N 1
ATOM 2688 C CA . VAL A 1 342 ? -9.225 8.134 -8.557 1.00 89.12 342 VAL A CA 1
ATOM 2689 C C . VAL A 1 342 ? -8.268 7.860 -9.710 1.00 89.12 342 VAL A C 1
ATOM 2691 O O . VAL A 1 342 ? -8.610 8.126 -10.858 1.00 89.12 342 VAL A O 1
ATOM 2694 N N . ASP A 1 343 ? -7.082 7.315 -9.429 1.00 88.75 343 ASP A N 1
ATOM 2695 C CA . ASP A 1 343 ? -6.054 7.129 -10.455 1.00 88.75 343 ASP A CA 1
ATOM 2696 C C . ASP A 1 343 ? -6.216 5.790 -11.192 1.00 88.75 343 ASP A C 1
ATOM 2698 O O . ASP A 1 343 ? -6.022 5.734 -12.406 1.00 88.75 343 ASP A O 1
ATOM 2702 N N . LEU A 1 344 ? -6.596 4.708 -10.494 1.00 92.12 344 LEU A N 1
ATOM 2703 C CA . LEU A 1 344 ? -6.784 3.390 -11.125 1.00 92.12 344 LEU A CA 1
ATOM 2704 C C . LEU A 1 344 ? -8.238 3.068 -11.479 1.00 92.12 344 LEU A C 1
ATOM 2706 O O . LEU A 1 344 ? -8.488 2.013 -12.062 1.00 92.12 344 LEU A O 1
ATOM 2710 N N . GLY A 1 345 ? -9.193 3.950 -11.180 1.00 92.38 345 GLY A N 1
ATOM 2711 C CA . GLY A 1 345 ? -10.585 3.810 -11.610 1.00 92.38 345 GLY A CA 1
ATOM 2712 C C . GLY A 1 345 ? -11.356 2.671 -10.939 1.00 92.38 345 GLY A C 1
ATOM 2713 O O . GLY A 1 345 ? -12.291 2.147 -11.545 1.00 92.38 345 GLY A O 1
ATOM 2714 N N . LEU A 1 346 ? -10.968 2.233 -9.734 1.00 93.19 346 LEU A N 1
ATOM 2715 C CA . LEU A 1 346 ? -11.779 1.275 -8.974 1.00 93.19 346 LEU A CA 1
ATOM 2716 C C . LEU A 1 346 ? -13.132 1.886 -8.551 1.00 93.19 346 LEU A C 1
ATOM 2718 O O . LEU A 1 346 ? -13.236 3.101 -8.372 1.00 93.19 346 LEU A O 1
ATOM 2722 N N . PRO A 1 347 ? -14.167 1.054 -8.315 1.00 92.00 347 PRO A N 1
ATOM 2723 C CA . PRO A 1 347 ? -15.453 1.520 -7.809 1.00 92.00 347 PRO A CA 1
ATOM 2724 C C . PRO A 1 347 ? -15.337 2.339 -6.516 1.00 92.00 347 PRO A C 1
ATOM 2726 O O . PRO A 1 347 ? -14.660 1.943 -5.564 1.00 92.00 347 PRO A O 1
ATOM 2729 N N . HIS A 1 348 ? -16.052 3.465 -6.478 1.00 91.12 348 HIS A N 1
ATOM 2730 C CA . HIS A 1 348 ? -16.097 4.363 -5.326 1.00 91.12 348 HIS A CA 1
ATOM 2731 C C . HIS A 1 348 ? -17.051 3.846 -4.233 1.00 91.12 348 HIS A C 1
ATOM 2733 O O . HIS A 1 348 ? -18.156 3.395 -4.546 1.00 91.12 348 HIS A O 1
ATOM 2739 N N . GLN A 1 349 ? -16.712 3.989 -2.943 1.00 85.00 349 GLN A N 1
ATOM 2740 C CA . GLN A 1 349 ? -17.560 3.524 -1.822 1.00 85.00 349 GLN A CA 1
ATOM 2741 C C . GLN A 1 349 ? -18.957 4.163 -1.799 1.00 85.00 349 GLN A C 1
ATOM 2743 O O . GLN A 1 349 ? -19.913 3.593 -1.266 1.00 85.00 349 GLN A O 1
ATOM 2748 N N . ALA A 1 350 ? -19.097 5.361 -2.374 1.00 87.38 350 ALA A N 1
ATOM 2749 C CA . ALA A 1 350 ? -20.383 6.043 -2.475 1.00 87.38 350 ALA A CA 1
ATOM 2750 C C . ALA A 1 350 ? -21.241 5.575 -3.669 1.00 87.38 350 ALA A C 1
ATOM 2752 O O . ALA A 1 350 ? -22.420 5.928 -3.714 1.00 87.38 350 ALA A O 1
ATOM 2753 N N . SER A 1 351 ? -20.701 4.759 -4.580 1.00 90.75 351 SER A N 1
ATOM 2754 C CA . SER A 1 351 ? -21.417 4.222 -5.745 1.00 90.75 351 SER A CA 1
ATOM 2755 C C . SER A 1 351 ? -22.590 3.313 -5.352 1.00 90.75 351 SER A C 1
ATOM 2757 O O . SER A 1 351 ? -22.649 2.800 -4.230 1.00 90.75 351 SER A O 1
ATOM 2759 N N . LEU A 1 352 ? -23.524 3.104 -6.287 1.00 92.00 352 LEU A N 1
ATOM 2760 C CA . LEU A 1 352 ? -24.567 2.080 -6.169 1.00 92.00 352 LEU A CA 1
ATOM 2761 C C . LEU A 1 352 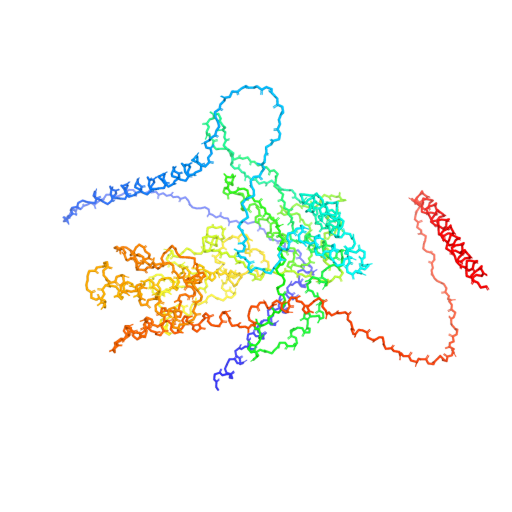? -23.965 0.672 -6.105 1.00 92.00 352 LEU A C 1
ATOM 2763 O O . LEU A 1 352 ? -24.469 -0.136 -5.329 1.00 92.00 352 LEU A O 1
ATOM 2767 N N . ASP A 1 353 ? -22.865 0.445 -6.830 1.00 91.88 353 ASP A N 1
ATOM 2768 C CA . ASP A 1 353 ? -22.099 -0.805 -6.894 1.00 91.88 353 ASP A CA 1
ATOM 2769 C C . ASP A 1 353 ? -20.670 -0.555 -6.364 1.00 91.88 353 ASP A C 1
ATOM 2771 O O . ASP A 1 353 ? -19.763 -0.227 -7.132 1.00 91.88 353 ASP A O 1
ATOM 2775 N N . PRO A 1 354 ? -20.447 -0.610 -5.036 1.00 92.12 354 PRO A N 1
ATOM 2776 C CA . PRO A 1 354 ? -19.263 -0.014 -4.411 1.00 92.12 354 PRO A CA 1
ATOM 2777 C C . PRO A 1 354 ? -18.017 -0.913 -4.370 1.00 92.12 354 PRO A C 1
ATOM 2779 O O . PRO A 1 354 ? -16.992 -0.493 -3.840 1.00 92.12 354 PRO A O 1
ATOM 2782 N N . CYS A 1 355 ? -18.075 -2.163 -4.845 1.00 90.56 355 CYS A N 1
ATOM 2783 C CA . CYS A 1 355 ? -17.020 -3.149 -4.594 1.00 90.56 355 CYS A CA 1
ATOM 2784 C C . CYS A 1 355 ? -16.362 -3.683 -5.872 1.00 90.56 355 CYS A C 1
ATOM 2786 O O . CYS A 1 355 ? -17.029 -4.186 -6.772 1.00 90.56 355 CYS A O 1
ATOM 2788 N N . ALA A 1 356 ? -15.025 -3.693 -5.896 1.00 89.56 356 ALA A N 1
ATOM 2789 C CA . ALA A 1 356 ? -14.247 -4.341 -6.954 1.00 89.56 356 ALA A CA 1
ATOM 2790 C C . ALA A 1 356 ? -14.208 -5.881 -6.837 1.00 89.56 356 ALA A C 1
ATOM 2792 O O . ALA A 1 356 ? -13.902 -6.563 -7.808 1.00 89.56 356 ALA A O 1
ATOM 2793 N N . TRP A 1 357 ? -14.510 -6.460 -5.668 1.00 90.19 357 TRP A N 1
ATOM 2794 C CA . TRP A 1 357 ? -14.338 -7.902 -5.400 1.00 90.19 357 TRP A CA 1
ATOM 2795 C C . TRP A 1 357 ? -15.639 -8.713 -5.428 1.00 90.19 357 TRP A C 1
ATOM 2797 O O . TRP A 1 357 ? -15.607 -9.946 -5.481 1.00 90.19 357 TRP A O 1
ATOM 2807 N N . CYS A 1 358 ? -16.797 -8.060 -5.383 1.00 91.31 358 CYS A N 1
ATOM 2808 C CA . CYS A 1 358 ? -18.096 -8.722 -5.476 1.00 91.31 358 CYS A CA 1
ATOM 2809 C C . CYS A 1 358 ? -19.125 -7.810 -6.142 1.00 91.31 358 CYS A C 1
ATOM 2811 O O . CYS A 1 358 ? -18.965 -6.595 -6.153 1.00 91.31 358 CYS A O 1
ATOM 2813 N N . LYS A 1 359 ? -20.188 -8.400 -6.691 1.00 91.75 359 LYS A N 1
ATOM 2814 C CA . LYS A 1 359 ? -21.300 -7.685 -7.337 1.00 91.75 359 LYS A CA 1
ATOM 2815 C C . LYS A 1 359 ? -22.341 -7.234 -6.297 1.00 91.75 359 LYS A C 1
ATOM 2817 O O . LYS A 1 359 ? -23.535 -7.454 -6.471 1.00 91.75 359 LYS A O 1
ATOM 2822 N N . CYS A 1 360 ? -21.876 -6.715 -5.158 1.00 94.62 360 CYS A N 1
ATOM 2823 C CA . CYS A 1 360 ? -22.755 -6.129 -4.150 1.00 94.62 360 CYS A CA 1
ATOM 2824 C C . CYS A 1 360 ? -23.227 -4.743 -4.587 1.00 94.62 360 CYS A C 1
ATOM 2826 O O . CYS A 1 360 ? -22.604 -4.101 -5.430 1.00 94.62 360 CYS A O 1
ATOM 2828 N N . ASN A 1 361 ? -24.301 -4.279 -3.964 1.00 94.06 361 ASN A N 1
ATOM 2829 C CA . ASN A 1 361 ? -24.857 -2.957 -4.199 1.00 94.06 361 ASN A CA 1
ATOM 2830 C C . ASN A 1 361 ? -25.398 -2.359 -2.894 1.00 94.06 361 ASN A C 1
ATOM 2832 O O . ASN A 1 361 ? -25.216 -2.923 -1.815 1.00 94.06 361 ASN A O 1
ATOM 2836 N N . LYS A 1 362 ? -26.035 -1.191 -2.968 1.00 91.69 362 LYS A N 1
ATOM 2837 C CA . LYS A 1 362 ? -26.645 -0.516 -1.807 1.00 91.69 362 LYS A CA 1
ATOM 2838 C C . LYS A 1 362 ? -28.099 -0.910 -1.521 1.00 91.69 362 LYS A C 1
ATOM 2840 O O . LYS A 1 362 ? -28.669 -0.400 -0.559 1.00 91.69 362 LYS A O 1
ATOM 2845 N N . SER A 1 363 ? -28.707 -1.769 -2.334 1.00 91.69 363 SER A N 1
ATOM 2846 C CA . SER A 1 363 ? -30.128 -2.112 -2.254 1.00 91.69 363 SER A CA 1
ATOM 2847 C C . SER A 1 363 ? -30.345 -3.567 -1.836 1.00 91.69 363 SER A C 1
ATOM 2849 O O . SER A 1 363 ? -30.464 -3.865 -0.649 1.00 91.69 363 SER A O 1
ATOM 2851 N N . ASP A 1 364 ? -30.438 -4.485 -2.790 1.00 93.50 364 ASP A N 1
ATOM 2852 C CA . ASP A 1 364 ? -30.879 -5.861 -2.577 1.00 93.50 364 ASP A CA 1
ATOM 2853 C C . ASP A 1 364 ? -29.746 -6.815 -2.181 1.00 93.50 364 ASP A C 1
ATOM 2855 O O . ASP A 1 364 ? -30.028 -7.867 -1.589 1.00 93.50 364 ASP A O 1
ATOM 2859 N N . THR A 1 365 ? -28.495 -6.433 -2.455 1.00 95.00 365 THR A N 1
ATOM 2860 C CA . THR A 1 365 ? -27.267 -7.149 -2.076 1.00 95.00 365 THR A CA 1
ATOM 2861 C C . THR A 1 365 ? -26.326 -6.219 -1.289 1.00 95.00 365 THR A C 1
ATOM 2863 O O . THR A 1 365 ? -25.222 -5.925 -1.751 1.00 95.00 365 THR A O 1
ATOM 2866 N N . PRO A 1 366 ? -26.747 -5.742 -0.098 1.00 92.94 366 PRO A N 1
ATOM 2867 C CA . PRO A 1 366 ? -26.024 -4.744 0.690 1.00 92.94 366 PRO A CA 1
ATOM 2868 C C . PRO A 1 366 ? -24.627 -5.216 1.102 1.00 92.94 366 PRO A C 1
ATOM 2870 O O . PRO A 1 366 ? -24.477 -6.256 1.745 1.00 92.94 366 PRO A O 1
ATOM 2873 N N . PHE A 1 367 ? -23.599 -4.426 0.782 1.00 88.94 367 PHE A N 1
ATOM 2874 C CA . PHE A 1 367 ? -22.206 -4.720 1.158 1.00 88.94 367 PHE A CA 1
ATOM 2875 C C . PHE A 1 367 ? -21.959 -4.691 2.676 1.00 88.94 367 PHE A C 1
ATOM 2877 O O . PHE A 1 367 ? -21.030 -5.326 3.166 1.00 88.94 367 PHE A O 1
ATOM 2884 N N . ASN A 1 368 ? -22.784 -3.945 3.413 1.00 87.94 368 ASN A N 1
ATOM 2885 C CA . ASN A 1 368 ? -22.704 -3.777 4.863 1.00 87.94 368 ASN A CA 1
ATOM 2886 C C . ASN A 1 368 ? -23.528 -4.821 5.640 1.00 87.94 368 ASN A C 1
ATOM 2888 O O . ASN A 1 368 ? -23.693 -4.696 6.852 1.00 87.94 368 ASN A O 1
ATOM 2892 N N . ASP A 1 369 ? -24.044 -5.856 4.970 1.00 90.50 369 ASP A N 1
ATOM 2893 C CA . ASP A 1 369 ? -24.613 -7.019 5.644 1.00 90.50 369 ASP A CA 1
ATOM 2894 C C . ASP A 1 369 ? -23.492 -7.972 6.074 1.00 90.50 369 ASP A C 1
ATOM 2896 O O . ASP A 1 369 ? -22.912 -8.686 5.258 1.00 90.50 369 ASP A O 1
ATOM 2900 N N . PHE A 1 370 ? -23.169 -7.993 7.364 1.00 87.06 370 PHE A N 1
ATOM 2901 C CA . PHE A 1 370 ? -22.097 -8.837 7.903 1.00 87.06 370 PHE A CA 1
ATOM 2902 C C . PHE A 1 370 ? -22.577 -10.206 8.409 1.00 87.06 370 PHE A C 1
ATOM 2904 O O . PHE A 1 370 ? -21.766 -10.994 8.904 1.00 87.06 370 PHE A O 1
ATOM 2911 N N . ARG A 1 371 ? -23.869 -10.537 8.262 1.00 88.12 371 ARG A N 1
ATOM 2912 C CA . ARG A 1 371 ? -24.429 -11.819 8.724 1.00 88.12 371 ARG A CA 1
ATOM 2913 C C . ARG A 1 371 ? -23.799 -13.004 7.995 1.00 88.12 371 ARG A C 1
ATOM 2915 O O . ARG A 1 371 ? -23.256 -12.887 6.893 1.00 88.12 371 ARG A O 1
ATOM 2922 N N . GLU A 1 372 ? -23.868 -14.187 8.602 1.00 88.75 372 GLU A N 1
ATOM 2923 C CA . GLU A 1 372 ? -23.270 -15.405 8.039 1.00 88.75 372 GLU A CA 1
ATOM 2924 C C . GLU A 1 372 ? -23.763 -15.672 6.605 1.00 88.75 372 GLU A C 1
ATOM 2926 O O . GLU A 1 372 ? -22.949 -15.916 5.716 1.00 88.75 372 GLU A O 1
ATOM 2931 N N . ASN A 1 373 ? -25.061 -15.476 6.366 1.00 93.06 373 ASN A N 1
ATOM 2932 C CA . ASN A 1 373 ? -25.764 -15.679 5.099 1.00 93.06 373 ASN A CA 1
ATOM 2933 C C . ASN A 1 373 ? -25.878 -14.422 4.209 1.00 93.06 373 ASN A C 1
ATOM 2935 O O . ASN A 1 373 ? -26.746 -14.378 3.335 1.00 93.06 373 ASN A O 1
ATOM 2939 N N . ALA A 1 374 ? -25.043 -13.400 4.420 1.00 94.50 374 ALA A N 1
ATOM 2940 C CA . ALA A 1 374 ? -25.076 -12.176 3.624 1.00 94.50 374 ALA A CA 1
ATOM 2941 C C . ALA A 1 374 ? -24.923 -12.457 2.119 1.00 94.50 374 ALA A C 1
ATOM 2943 O O . ALA A 1 374 ? -23.985 -13.134 1.686 1.00 94.50 374 ALA A O 1
ATOM 2944 N N . LYS A 1 375 ? -25.826 -11.895 1.308 1.00 94.69 375 LYS A N 1
ATOM 2945 C CA . LYS A 1 375 ? -25.925 -12.193 -0.131 1.00 94.69 375 LYS A CA 1
ATOM 2946 C C . LYS A 1 375 ? -24.667 -11.837 -0.923 1.00 94.69 375 LYS A C 1
ATOM 2948 O O . LYS A 1 375 ? -24.320 -12.541 -1.864 1.00 94.69 375 LYS A O 1
ATOM 2953 N N . TRP A 1 376 ? -23.940 -10.783 -0.546 1.00 94.06 376 TRP A N 1
ATOM 2954 C CA . TRP A 1 376 ? -22.728 -10.387 -1.275 1.00 94.06 376 TRP A CA 1
ATOM 2955 C C . TRP A 1 376 ? -21.656 -11.493 -1.286 1.00 94.06 376 TRP A C 1
ATOM 2957 O O . TRP A 1 376 ? -20.871 -11.587 -2.232 1.00 94.06 376 TRP A O 1
ATOM 2967 N N . LYS A 1 377 ? -21.658 -12.390 -0.286 1.00 93.38 377 LYS A N 1
ATOM 2968 C CA . LYS A 1 377 ? -20.739 -13.536 -0.214 1.00 93.38 377 LYS A CA 1
ATOM 2969 C C . LYS A 1 377 ? -20.965 -14.544 -1.344 1.00 93.38 377 LYS A C 1
ATOM 2971 O O . LYS A 1 377 ? -20.025 -15.253 -1.698 1.00 93.38 377 LYS A O 1
ATOM 2976 N N . THR A 1 378 ? -22.170 -14.603 -1.921 1.00 93.12 378 THR A N 1
ATOM 2977 C CA . THR A 1 378 ? -22.514 -15.522 -3.022 1.00 93.12 378 THR A CA 1
ATOM 2978 C C . THR A 1 378 ? -22.285 -14.919 -4.406 1.00 93.12 378 THR A C 1
ATOM 2980 O O . THR A 1 378 ? -22.347 -15.645 -5.391 1.00 93.12 378 THR A O 1
ATOM 2983 N N . VAL A 1 379 ? -22.013 -13.614 -4.499 1.00 92.44 379 VAL A N 1
ATOM 2984 C CA . VAL A 1 379 ? -21.786 -12.893 -5.767 1.00 92.44 379 VAL A CA 1
ATOM 2985 C C . VAL A 1 379 ? -20.367 -12.324 -5.866 1.00 92.44 379 VAL A C 1
ATOM 2987 O O . VAL A 1 379 ? -20.128 -11.271 -6.462 1.00 92.44 379 VAL A O 1
ATOM 2990 N N . ARG A 1 380 ? -19.398 -13.006 -5.247 1.00 91.75 380 ARG A N 1
ATOM 2991 C CA . ARG A 1 380 ? -17.974 -12.678 -5.389 1.00 91.75 380 ARG A CA 1
ATOM 2992 C C . ARG A 1 380 ? -17.539 -12.865 -6.840 1.00 91.75 380 ARG A C 1
ATOM 2994 O O . ARG A 1 380 ? -17.916 -13.849 -7.468 1.00 91.75 380 ARG A O 1
ATOM 3001 N N . ARG A 1 381 ? -16.740 -11.929 -7.354 1.00 89.19 381 ARG A N 1
ATOM 3002 C CA . ARG A 1 381 ? -16.180 -12.033 -8.705 1.00 89.19 381 ARG A CA 1
ATOM 3003 C C . ARG A 1 381 ? -15.159 -13.173 -8.746 1.00 89.19 381 ARG A C 1
ATOM 3005 O O . ARG A 1 381 ? -14.408 -13.376 -7.790 1.00 89.19 381 ARG A O 1
ATOM 3012 N N . SER A 1 382 ? -15.148 -13.918 -9.842 1.00 85.56 382 SER A N 1
ATOM 3013 C CA . SER A 1 382 ? -14.114 -14.896 -10.191 1.00 85.56 382 SER A CA 1
ATOM 3014 C C . SER A 1 382 ? -13.070 -14.273 -11.132 1.00 85.56 382 SER A C 1
ATOM 3016 O O . SER A 1 382 ? -13.341 -13.234 -11.739 1.00 85.56 382 SER A O 1
ATOM 3018 N N . PRO A 1 383 ? -11.885 -14.891 -11.320 1.00 80.94 383 PRO A N 1
ATOM 3019 C CA . PRO A 1 383 ? -10.950 -14.467 -12.366 1.00 80.94 383 PRO A CA 1
ATOM 3020 C C . PRO A 1 383 ? -11.600 -14.366 -13.755 1.00 80.94 383 PRO A C 1
ATOM 3022 O O . PRO A 1 383 ? -11.327 -13.424 -14.490 1.00 80.94 383 PRO A O 1
ATOM 3025 N N . ALA A 1 384 ? -12.502 -15.295 -14.093 1.00 83.25 384 ALA A N 1
ATOM 3026 C CA . ALA A 1 384 ? -13.210 -15.298 -15.371 1.00 83.25 384 ALA A CA 1
ATOM 3027 C C . ALA A 1 384 ? -14.187 -14.118 -15.501 1.00 83.25 384 ALA A C 1
ATOM 3029 O O . ALA A 1 384 ? -14.212 -13.469 -16.546 1.00 83.25 384 ALA A O 1
ATOM 3030 N N . ASP A 1 385 ? -14.928 -13.785 -14.431 1.00 85.06 385 ASP A N 1
ATOM 3031 C CA . ASP A 1 385 ? -15.782 -12.586 -14.408 1.00 85.06 385 ASP A CA 1
ATOM 3032 C C . ASP A 1 385 ? -14.977 -11.333 -14.726 1.00 85.06 385 ASP A C 1
ATOM 3034 O O . ASP A 1 385 ? -15.476 -10.431 -15.378 1.00 85.06 385 ASP A O 1
ATOM 3038 N N . HIS A 1 386 ? -13.738 -11.270 -14.254 1.00 79.88 386 HIS A N 1
ATOM 3039 C CA . HIS A 1 386 ? -12.899 -10.100 -14.423 1.00 79.88 386 HIS A CA 1
ATOM 3040 C C . HIS A 1 386 ? -12.301 -9.957 -15.821 1.00 79.88 386 HIS A C 1
ATOM 3042 O O . HIS A 1 386 ? -12.102 -8.841 -16.286 1.00 79.88 386 HIS A O 1
ATOM 3048 N N . ILE A 1 387 ? -12.015 -11.073 -16.490 1.00 80.56 387 ILE A N 1
ATOM 3049 C CA . ILE A 1 387 ? -11.597 -11.056 -17.896 1.00 80.56 387 ILE A CA 1
ATOM 3050 C C . ILE A 1 387 ? -12.761 -10.583 -18.777 1.00 80.56 387 ILE A C 1
ATOM 3052 O O . ILE A 1 387 ? -12.547 -9.822 -19.715 1.00 80.56 387 ILE A O 1
ATOM 3056 N N . ALA A 1 388 ? -13.985 -11.019 -18.467 1.00 86.06 388 ALA A N 1
ATOM 3057 C CA . ALA A 1 388 ? -15.183 -10.639 -19.213 1.00 86.06 388 ALA A CA 1
ATOM 3058 C C . ALA A 1 388 ? -15.675 -9.215 -18.892 1.00 86.06 388 ALA A C 1
ATOM 3060 O O . ALA A 1 388 ? -16.149 -8.515 -19.782 1.00 86.06 388 ALA A O 1
ATOM 3061 N N . ASP A 1 389 ? -15.570 -8.804 -17.628 1.00 87.00 389 ASP A N 1
ATOM 3062 C CA . ASP A 1 389 ? -16.017 -7.519 -17.083 1.00 87.00 389 ASP A CA 1
ATOM 3063 C C . ASP A 1 389 ? -14.953 -6.972 -16.106 1.00 87.00 389 ASP A C 1
ATOM 3065 O O . ASP A 1 389 ? -15.035 -7.191 -14.883 1.00 87.00 389 ASP A O 1
ATOM 3069 N N . PRO A 1 390 ? -13.902 -6.310 -16.636 1.00 87.94 390 PRO A N 1
ATOM 3070 C CA . PRO A 1 390 ? -12.857 -5.699 -15.826 1.00 87.94 390 PRO A CA 1
ATOM 3071 C C . PRO A 1 390 ? -13.429 -4.673 -14.846 1.00 87.94 390 PRO A C 1
ATOM 3073 O O . PRO A 1 390 ? -14.302 -3.880 -15.175 1.00 87.94 390 PRO A O 1
ATOM 3076 N N . VAL A 1 391 ? -12.892 -4.642 -13.625 1.00 88.19 391 VAL A N 1
ATOM 3077 C CA . VAL A 1 391 ? -13.366 -3.722 -12.564 1.00 88.19 391 VAL A CA 1
ATOM 3078 C C . VAL A 1 391 ? -12.995 -2.258 -12.817 1.00 88.19 391 VAL A C 1
ATOM 3080 O O . VAL A 1 391 ? -13.461 -1.380 -12.101 1.00 88.19 391 VAL A O 1
ATOM 3083 N N . THR A 1 392 ? -12.117 -2.013 -13.790 1.00 91.81 392 THR A N 1
ATOM 3084 C CA . THR A 1 392 ? -11.658 -0.698 -14.232 1.00 91.81 392 THR A CA 1
ATOM 3085 C C . THR A 1 392 ? -11.202 -0.787 -15.688 1.00 91.81 392 THR A C 1
ATOM 3087 O O . THR A 1 392 ? -10.724 -1.832 -16.130 1.00 91.81 392 THR A O 1
ATOM 3090 N N . ASN A 1 393 ? -11.298 0.324 -16.418 1.00 91.94 393 ASN A N 1
ATOM 3091 C CA . ASN A 1 393 ? -10.777 0.467 -17.782 1.00 91.94 393 ASN A CA 1
ATOM 3092 C C . ASN A 1 393 ? -9.314 0.947 -17.818 1.00 91.94 393 ASN A C 1
ATOM 3094 O O . ASN A 1 393 ? -8.784 1.257 -18.884 1.00 91.94 393 ASN A O 1
ATOM 3098 N N . HIS A 1 394 ? -8.661 1.061 -16.660 1.00 94.31 394 HIS A N 1
ATOM 3099 C CA . HIS A 1 394 ? -7.298 1.567 -16.560 1.00 94.31 394 HIS A CA 1
ATOM 3100 C C . HIS A 1 394 ? -6.285 0.660 -17.291 1.00 94.31 394 HIS A C 1
ATOM 3102 O O . HIS A 1 394 ? -6.362 -0.565 -17.211 1.00 94.31 394 HIS A O 1
ATOM 3108 N N . LEU A 1 395 ? -5.273 1.253 -17.945 1.00 93.88 395 LEU A N 1
ATOM 3109 C CA . LEU A 1 395 ? -4.277 0.551 -18.783 1.00 93.88 395 LEU A CA 1
ATOM 3110 C C . LEU A 1 395 ? -3.504 -0.558 -18.059 1.00 93.88 395 LEU A C 1
ATOM 3112 O O . LEU A 1 395 ? -2.980 -1.471 -18.683 1.00 93.88 395 LEU A O 1
ATOM 3116 N N . ILE A 1 396 ? -3.450 -0.516 -16.731 1.00 92.06 396 ILE A N 1
ATOM 3117 C CA . ILE A 1 396 ? -2.854 -1.585 -15.922 1.00 92.06 396 ILE A CA 1
ATOM 3118 C C . ILE A 1 396 ? -3.509 -2.949 -16.173 1.00 92.06 396 ILE A C 1
ATOM 3120 O O . ILE A 1 396 ? -2.848 -3.978 -16.061 1.00 92.06 396 ILE A O 1
ATOM 3124 N N . MET A 1 397 ? -4.779 -2.943 -16.582 1.00 91.31 397 MET A N 1
ATOM 3125 C CA . MET A 1 397 ? -5.544 -4.136 -16.920 1.00 91.31 397 MET A CA 1
ATOM 3126 C C . MET A 1 397 ? -5.079 -4.823 -18.203 1.00 91.31 397 MET A C 1
ATOM 3128 O O . MET A 1 397 ? -5.413 -5.982 -18.426 1.00 91.31 397 MET A O 1
ATOM 3132 N N . THR A 1 398 ? -4.284 -4.150 -19.040 1.00 91.25 398 THR A N 1
ATOM 3133 C CA . THR A 1 398 ? -3.724 -4.764 -20.251 1.00 91.25 398 THR A CA 1
ATOM 3134 C C . THR A 1 398 ? -2.490 -5.618 -19.955 1.00 91.25 398 THR A C 1
ATOM 3136 O O . THR A 1 398 ? -2.002 -6.314 -20.845 1.00 91.25 398 THR A O 1
ATOM 3139 N N . ILE A 1 399 ? -1.941 -5.544 -18.737 1.00 92.75 399 ILE A N 1
ATOM 3140 C CA . ILE A 1 399 ? -0.748 -6.296 -18.343 1.00 92.75 399 ILE A CA 1
ATOM 3141 C C . ILE A 1 399 ? -1.149 -7.758 -18.082 1.00 92.75 399 ILE A C 1
ATOM 3143 O O . ILE A 1 399 ? -2.010 -8.011 -17.236 1.00 92.75 399 ILE A O 1
ATOM 3147 N N . PRO A 1 400 ? -0.509 -8.747 -18.736 1.00 90.44 400 PRO A N 1
ATOM 3148 C CA . PRO A 1 400 ? -0.815 -10.155 -18.510 1.00 90.44 400 PRO A CA 1
ATOM 3149 C C . PRO A 1 400 ? -0.706 -10.552 -17.033 1.00 90.44 400 PRO A C 1
ATOM 3151 O O . PRO A 1 400 ? 0.301 -10.284 -16.377 1.00 90.44 400 PRO A O 1
ATOM 3154 N N . GLY A 1 401 ? -1.744 -11.218 -16.527 1.00 86.94 401 GLY A N 1
ATOM 3155 C CA . GLY A 1 401 ? -1.829 -11.679 -15.139 1.00 86.94 401 GLY A CA 1
ATOM 3156 C C . GLY A 1 401 ? -2.413 -10.659 -14.159 1.00 86.94 401 GLY A C 1
ATOM 3157 O O . GLY A 1 401 ? -2.858 -11.076 -13.088 1.00 86.94 401 GLY A O 1
ATOM 3158 N N . VAL A 1 402 ? -2.494 -9.370 -14.517 1.00 88.94 402 VAL A N 1
ATOM 3159 C CA . VAL A 1 402 ? -3.159 -8.369 -13.672 1.00 88.94 402 VAL A CA 1
ATOM 3160 C C . VAL A 1 402 ? -4.656 -8.627 -13.656 1.00 88.94 402 VAL A C 1
ATOM 3162 O O . VAL A 1 402 ? -5.303 -8.742 -14.694 1.00 88.94 402 VAL A O 1
ATOM 3165 N N . ASN A 1 403 ? -5.203 -8.731 -12.451 1.00 87.25 403 ASN A N 1
ATOM 3166 C CA . ASN A 1 403 ? -6.629 -8.875 -12.227 1.00 87.25 403 ASN A CA 1
ATOM 3167 C C . ASN A 1 403 ? -7.037 -8.239 -10.886 1.00 87.25 403 ASN A C 1
ATOM 3169 O O . ASN A 1 403 ? -6.195 -7.705 -10.165 1.00 87.25 403 ASN A O 1
ATOM 3173 N N . PHE A 1 404 ? -8.316 -8.312 -10.512 1.00 86.38 404 PHE A N 1
ATOM 3174 C CA . PHE A 1 404 ? -8.802 -7.697 -9.272 1.00 86.38 404 PHE A CA 1
ATOM 3175 C C . PHE A 1 404 ? -8.162 -8.244 -7.976 1.00 86.38 404 PHE A C 1
ATOM 3177 O O . PHE A 1 404 ? -8.194 -7.559 -6.953 1.00 86.38 404 PHE A O 1
ATOM 3184 N N . PHE A 1 405 ? -7.552 -9.437 -7.992 1.00 86.06 405 PHE A N 1
ATOM 3185 C CA . PHE A 1 405 ? -6.762 -9.949 -6.864 1.00 86.06 405 PHE A CA 1
ATOM 3186 C C . PHE A 1 405 ? -5.417 -9.236 -6.704 1.00 86.06 405 PHE A C 1
ATOM 3188 O O . PHE A 1 405 ? -4.840 -9.298 -5.625 1.00 86.06 405 PHE A O 1
ATOM 3195 N N . CYS A 1 406 ? -4.930 -8.543 -7.735 1.00 89.06 406 CYS A N 1
ATOM 3196 C CA . CYS A 1 406 ? -3.696 -7.772 -7.645 1.00 89.06 406 CYS A CA 1
ATOM 3197 C C . CYS A 1 406 ? -3.881 -6.489 -6.830 1.00 89.06 406 CYS A C 1
ATOM 3199 O O . CYS A 1 406 ? -2.900 -5.996 -6.292 1.00 89.06 406 CYS A O 1
ATOM 3201 N N . PHE A 1 407 ? -5.091 -5.933 -6.701 1.00 89.06 407 PHE A N 1
ATOM 3202 C CA . PHE A 1 407 ? -5.307 -4.742 -5.873 1.00 89.06 407 PHE A CA 1
ATOM 3203 C C . PHE A 1 407 ? -5.305 -5.120 -4.395 1.00 89.06 407 PHE A C 1
ATOM 3205 O O . PHE A 1 407 ? -6.179 -5.848 -3.922 1.00 89.06 407 PHE A O 1
ATOM 3212 N N . HIS A 1 408 ? -4.325 -4.610 -3.657 1.00 87.25 408 HIS A N 1
ATOM 3213 C CA . HIS A 1 408 ? -4.213 -4.820 -2.223 1.00 87.25 408 HIS A CA 1
ATOM 3214 C C . HIS A 1 408 ? -4.503 -3.517 -1.497 1.00 87.25 408 HIS A C 1
ATOM 3216 O O . HIS A 1 408 ? -3.791 -2.525 -1.649 1.00 87.25 408 HIS A O 1
ATOM 3222 N N . LEU A 1 409 ? -5.549 -3.558 -0.677 1.00 85.44 409 LEU A N 1
ATOM 3223 C CA . LEU A 1 409 ? -5.909 -2.448 0.183 1.00 85.44 409 LEU A CA 1
ATOM 3224 C C . LEU A 1 409 ? -4.929 -2.342 1.346 1.00 85.44 409 LEU A C 1
ATOM 3226 O O . LEU A 1 409 ? -4.579 -3.342 1.980 1.00 85.44 409 LEU A O 1
ATOM 3230 N N . ASP A 1 410 ? -4.528 -1.116 1.652 1.00 83.75 410 ASP A N 1
ATOM 3231 C CA . ASP A 1 410 ? -3.683 -0.852 2.802 1.00 83.75 410 ASP A CA 1
ATOM 3232 C C . ASP A 1 410 ? -4.430 -1.101 4.125 1.00 83.75 410 ASP A C 1
ATOM 3234 O O . ASP A 1 410 ? -5.457 -0.484 4.432 1.00 83.75 410 ASP A O 1
ATOM 3238 N N . SER A 1 411 ? -3.872 -2.000 4.940 1.00 84.06 411 SER A N 1
ATOM 3239 C CA . SER A 1 411 ? -4.383 -2.332 6.272 1.00 84.06 411 SER A CA 1
ATOM 3240 C C . SER A 1 411 ? -4.438 -1.125 7.211 1.00 84.06 411 SER A C 1
ATOM 3242 O O . SER A 1 411 ? -5.338 -1.055 8.048 1.00 84.06 411 SER A O 1
ATOM 3244 N N . LEU A 1 412 ? -3.537 -0.148 7.066 1.00 87.94 412 LEU A N 1
ATOM 3245 C CA . LEU A 1 412 ? -3.570 1.058 7.891 1.00 87.94 412 LEU A CA 1
ATOM 3246 C C . LEU A 1 412 ? -4.874 1.834 7.661 1.00 87.94 412 LEU A C 1
ATOM 3248 O O . LEU A 1 412 ? -5.499 2.260 8.627 1.00 87.94 412 LEU A O 1
ATOM 3252 N N . HIS A 1 413 ? -5.307 1.993 6.409 1.00 87.94 413 HIS A N 1
ATOM 3253 C CA . HIS A 1 413 ? -6.508 2.762 6.075 1.00 87.94 413 HIS A CA 1
ATOM 3254 C C . HIS A 1 413 ? -7.799 1.967 6.285 1.00 87.94 413 HIS A C 1
ATOM 3256 O O . HIS A 1 413 ? -8.769 2.509 6.809 1.00 87.94 413 HIS A O 1
ATOM 3262 N N . VAL A 1 414 ? -7.821 0.680 5.926 1.00 88.50 414 VAL A N 1
ATOM 3263 C CA . VAL A 1 414 ? -9.040 -0.141 6.037 1.00 88.50 414 VAL A CA 1
ATOM 3264 C C . VAL A 1 414 ? -9.290 -0.611 7.469 1.00 88.50 414 VAL A C 1
ATOM 3266 O O . VAL A 1 414 ? -10.432 -0.615 7.931 1.00 88.50 414 VAL A O 1
ATOM 3269 N N . LEU A 1 415 ? -8.236 -1.010 8.183 1.00 90.75 415 LEU A N 1
ATOM 3270 C CA . LEU A 1 415 ? -8.351 -1.593 9.515 1.00 90.75 415 LEU A CA 1
ATOM 3271 C C . LEU A 1 415 ? -8.070 -0.549 10.597 1.00 90.75 415 LEU A C 1
ATOM 3273 O O . LEU A 1 415 ? -8.995 -0.172 11.311 1.00 90.75 415 LEU A O 1
ATOM 3277 N N . ASP A 1 416 ? -6.836 -0.042 10.698 1.00 93.44 416 ASP A N 1
ATOM 3278 C CA . ASP A 1 416 ? -6.429 0.819 11.822 1.00 93.44 416 ASP A CA 1
ATOM 3279 C C . ASP A 1 416 ? -7.219 2.141 11.853 1.00 93.44 416 ASP A C 1
ATOM 3281 O O . ASP A 1 416 ? -7.837 2.473 12.863 1.00 93.44 416 ASP A O 1
ATOM 3285 N N . LEU A 1 417 ? -7.213 2.892 10.748 1.00 92.06 417 LEU A N 1
ATOM 3286 C CA . LEU A 1 417 ? -7.925 4.165 10.587 1.00 92.06 417 LEU A CA 1
ATOM 3287 C C . LEU A 1 417 ? -9.379 3.990 10.122 1.00 92.06 417 LEU A C 1
ATOM 3289 O O . LEU A 1 417 ? -10.125 4.969 10.131 1.00 92.06 417 LEU A O 1
ATOM 3293 N N . GLY A 1 418 ? -9.778 2.767 9.765 1.00 91.75 418 GLY A N 1
ATOM 3294 C CA . GLY A 1 418 ? -11.122 2.416 9.308 1.00 91.75 418 GLY A CA 1
ATOM 3295 C C . GLY A 1 418 ? -11.933 1.695 10.385 1.00 91.75 418 GLY A C 1
ATOM 3296 O O . GLY A 1 418 ? -12.485 2.314 11.290 1.00 91.75 418 GLY A O 1
ATOM 3297 N N . VAL A 1 419 ? -12.047 0.369 10.290 1.00 92.38 419 VAL A N 1
ATOM 3298 C CA . VAL A 1 419 ? -12.934 -0.420 11.170 1.00 92.38 419 VAL A CA 1
ATOM 3299 C C . VAL A 1 419 ? -12.592 -0.248 12.656 1.00 92.38 419 VAL A C 1
ATOM 3301 O O . VAL A 1 419 ? -13.487 -0.054 13.482 1.00 92.38 419 VAL A O 1
ATOM 3304 N N . THR A 1 420 ? -11.308 -0.284 13.010 1.00 96.19 420 THR A N 1
ATOM 3305 C CA . THR A 1 420 ? -10.850 -0.242 14.404 1.00 96.19 420 THR A CA 1
ATOM 3306 C C . THR A 1 420 ? -11.086 1.130 15.038 1.00 96.19 420 THR A C 1
ATOM 3308 O O . THR A 1 420 ? -11.553 1.211 16.177 1.00 96.19 420 THR A O 1
ATOM 3311 N N . SER A 1 421 ? -10.813 2.218 14.312 1.00 95.75 421 SER A N 1
ATOM 3312 C CA . SER A 1 421 ? -11.045 3.589 14.788 1.00 95.75 421 SER A CA 1
ATOM 3313 C C . SER A 1 421 ? -12.533 3.856 15.044 1.00 95.75 421 SER A C 1
ATOM 3315 O O . SER A 1 421 ? -12.886 4.442 16.074 1.00 95.75 421 SER A O 1
ATOM 3317 N N . HIS A 1 422 ? -13.414 3.346 14.179 1.00 94.62 422 HIS A N 1
ATOM 3318 C CA . HIS A 1 422 ? -14.860 3.402 14.369 1.00 94.62 422 HIS A CA 1
ATOM 3319 C C . HIS A 1 422 ? -15.317 2.575 15.572 1.00 94.62 422 HIS A C 1
ATOM 3321 O O . HIS A 1 422 ? -16.071 3.090 16.401 1.00 94.62 422 HIS A O 1
ATOM 3327 N N . ALA A 1 423 ? -14.846 1.334 15.719 1.00 96.12 423 ALA A N 1
ATOM 3328 C CA . ALA A 1 423 ? -15.200 0.486 16.858 1.00 96.12 423 ALA A CA 1
ATOM 3329 C C . ALA A 1 423 ? -14.812 1.145 18.193 1.00 96.12 423 ALA A C 1
ATOM 3331 O O . ALA A 1 423 ? -15.639 1.257 19.100 1.00 96.12 423 ALA A O 1
ATOM 3332 N N . ILE A 1 424 ? -13.579 1.656 18.292 1.00 97.69 424 ILE A N 1
ATOM 3333 C CA . ILE A 1 424 ? -13.096 2.362 19.486 1.00 97.69 424 ILE A CA 1
ATOM 3334 C C . ILE A 1 424 ? -13.885 3.651 19.718 1.00 97.69 424 ILE A C 1
ATOM 3336 O O . ILE A 1 424 ? -14.315 3.904 20.840 1.00 97.69 424 ILE A O 1
ATOM 3340 N N . GLY A 1 425 ? -14.101 4.462 18.681 1.00 96.56 425 GLY A N 1
ATOM 3341 C CA . GLY A 1 425 ? -14.853 5.710 18.802 1.00 96.56 425 GLY A CA 1
ATOM 3342 C C . GLY A 1 425 ? -16.259 5.491 19.362 1.00 96.56 425 GLY A C 1
ATOM 3343 O O . GLY A 1 425 ? -16.668 6.214 20.269 1.00 96.56 425 GLY A O 1
ATOM 3344 N N . ASN A 1 426 ? -16.967 4.465 18.876 1.00 95.56 426 ASN A N 1
ATOM 3345 C CA . ASN A 1 426 ? -18.303 4.111 19.363 1.00 95.56 426 ASN A CA 1
ATOM 3346 C C . ASN A 1 426 ? -18.276 3.630 20.816 1.00 95.56 426 ASN A C 1
ATOM 3348 O O . ASN A 1 426 ? -19.079 4.109 21.611 1.00 95.56 426 ASN A O 1
ATOM 3352 N N . LEU A 1 427 ? -17.320 2.770 21.190 1.00 97.06 427 LEU A N 1
ATOM 3353 C CA . LEU A 1 427 ? -17.148 2.333 22.579 1.00 97.06 427 LEU A CA 1
ATOM 3354 C C . LEU A 1 427 ? -16.936 3.523 23.527 1.00 97.06 427 LEU A C 1
ATOM 3356 O O . LEU A 1 427 ? -17.619 3.638 24.540 1.00 97.06 427 LEU A O 1
ATOM 3360 N N . LEU A 1 428 ? -15.995 4.415 23.203 1.00 96.81 428 LEU A N 1
ATOM 3361 C CA . LEU A 1 428 ? -15.656 5.558 24.058 1.00 96.81 428 LEU A CA 1
ATOM 3362 C C . LEU A 1 428 ? -16.822 6.547 24.173 1.00 96.81 428 LEU A C 1
ATOM 3364 O O . LEU A 1 428 ? -17.059 7.098 25.249 1.00 96.81 428 LEU A O 1
ATOM 3368 N N . TRP A 1 429 ? -17.548 6.766 23.074 1.00 95.19 429 TRP A N 1
ATOM 3369 C CA . TRP A 1 429 ? -18.742 7.605 23.066 1.00 95.19 429 TRP A CA 1
ATOM 3370 C C . TRP A 1 429 ? -19.825 7.042 23.985 1.00 95.19 429 TRP A C 1
ATOM 3372 O O . TRP A 1 429 ? -20.291 7.766 24.862 1.00 95.19 429 TRP A O 1
ATOM 3382 N N . GLU A 1 430 ? -20.164 5.761 23.835 1.00 93.62 430 GLU A N 1
ATOM 3383 C CA . GLU A 1 430 ? -21.186 5.093 24.648 1.00 93.62 430 GLU A CA 1
ATOM 3384 C C . GLU A 1 430 ? -20.811 5.116 26.137 1.00 93.62 430 GLU A C 1
ATOM 3386 O O . GLU A 1 430 ? -21.613 5.522 26.972 1.00 93.62 430 GLU A O 1
ATOM 3391 N N . ILE A 1 431 ? -19.559 4.796 26.493 1.00 95.25 431 ILE A N 1
ATOM 3392 C CA . ILE A 1 431 ? -19.099 4.854 27.892 1.00 95.25 431 ILE A CA 1
ATOM 3393 C C . ILE A 1 431 ? -19.291 6.260 28.478 1.00 95.25 431 ILE A C 1
ATOM 3395 O O . ILE A 1 431 ? -19.805 6.417 29.585 1.00 95.25 431 ILE A O 1
ATOM 3399 N N . CYS A 1 432 ? -18.890 7.298 27.742 1.00 94.12 432 CYS A N 1
ATOM 3400 C CA . CYS A 1 432 ? -18.983 8.676 28.216 1.00 94.12 432 CYS A CA 1
ATOM 3401 C C . CYS A 1 432 ? -20.409 9.236 28.272 1.00 94.12 432 CYS A C 1
ATOM 3403 O O . CYS A 1 432 ? -20.624 10.195 29.015 1.00 94.12 432 CYS A O 1
ATOM 3405 N N . VAL A 1 433 ? -21.325 8.750 27.434 1.00 90.62 433 VAL A N 1
ATOM 3406 C CA . VAL A 1 433 ? -22.679 9.310 27.302 1.00 90.62 433 VAL A CA 1
ATOM 3407 C C . VAL A 1 433 ? -23.702 8.504 28.093 1.00 90.62 433 VAL A C 1
ATOM 3409 O O . VAL A 1 433 ? -24.557 9.110 28.736 1.00 90.62 433 VAL A O 1
ATOM 3412 N N . ASP A 1 434 ? -23.584 7.179 28.085 1.00 90.31 434 ASP A N 1
ATOM 3413 C CA . ASP A 1 434 ? -24.627 6.276 28.573 1.00 90.31 434 ASP A CA 1
ATOM 3414 C C . ASP A 1 434 ? -24.263 5.601 29.904 1.00 90.31 434 ASP A C 1
ATOM 3416 O O . ASP A 1 434 ? -25.157 5.277 30.685 1.00 90.31 434 ASP A O 1
ATOM 3420 N N . HIS A 1 435 ? -22.969 5.422 30.204 1.00 92.31 435 HIS A N 1
ATOM 3421 C CA . HIS A 1 435 ? -22.535 4.625 31.365 1.00 92.31 435 HIS A CA 1
ATOM 3422 C C . HIS A 1 435 ? -21.911 5.439 32.501 1.00 92.31 435 HIS A C 1
ATOM 3424 O O . HIS A 1 435 ? -22.153 5.154 33.675 1.00 92.31 435 HIS A O 1
ATOM 3430 N N . LEU A 1 436 ? -21.089 6.444 32.191 1.00 94.62 436 LEU A N 1
ATOM 3431 C CA . LEU A 1 436 ? -20.391 7.219 33.218 1.00 94.62 436 LEU A CA 1
ATOM 3432 C C . LEU A 1 436 ? -21.260 8.357 33.779 1.00 94.62 436 LEU A C 1
ATOM 3434 O O . LEU A 1 436 ? -21.827 9.141 33.017 1.00 94.62 436 LEU A O 1
ATOM 3438 N N . PRO A 1 437 ? -21.324 8.518 35.115 1.00 92.12 437 PRO A N 1
ATOM 3439 C CA . PRO A 1 437 ? -22.137 9.554 35.735 1.00 92.12 437 PRO A CA 1
ATOM 3440 C C . PRO A 1 437 ? -21.505 10.947 35.614 1.00 92.12 437 PRO A C 1
ATOM 3442 O O . PRO A 1 437 ? -20.288 11.119 35.507 1.00 92.12 437 PRO A O 1
ATOM 3445 N N . GLY A 1 438 ? -22.351 11.967 35.760 1.00 93.00 438 GLY A N 1
ATOM 3446 C CA . GLY A 1 438 ? -21.946 13.369 35.795 1.00 93.00 438 GLY A CA 1
ATOM 3447 C C . GLY A 1 438 ? -22.067 14.065 34.442 1.00 93.00 438 GLY A C 1
ATOM 3448 O O . GLY A 1 438 ? -22.677 13.567 33.502 1.00 93.00 438 GLY A O 1
ATOM 3449 N N . ASN A 1 439 ? -21.524 15.280 34.357 1.00 92.81 439 ASN A N 1
ATOM 3450 C CA . ASN A 1 439 ? -21.484 15.996 33.086 1.00 92.81 439 ASN A CA 1
ATOM 3451 C C . ASN A 1 439 ? -20.358 15.454 32.191 1.00 92.81 439 ASN A C 1
ATOM 3453 O O . ASN A 1 439 ? -19.452 14.759 32.650 1.00 92.81 439 ASN A O 1
ATOM 3457 N N . ARG A 1 440 ? -20.375 15.853 30.918 1.00 90.12 440 ARG A N 1
ATOM 3458 C CA . ARG A 1 440 ? -19.386 15.443 29.913 1.00 90.12 440 ARG A CA 1
ATOM 3459 C C . ARG A 1 440 ? -17.929 15.589 30.379 1.00 90.12 440 ARG A C 1
ATOM 3461 O O . ARG A 1 440 ? -17.119 14.690 30.184 1.00 90.12 440 ARG A O 1
ATOM 3468 N N . ALA A 1 441 ? -17.576 16.701 31.023 1.00 92.12 441 ALA A N 1
ATOM 3469 C CA . ALA A 1 441 ? -16.206 16.919 31.487 1.00 92.12 441 ALA A CA 1
ATOM 3470 C C . ALA A 1 441 ? -15.801 15.920 32.586 1.00 92.12 441 ALA A C 1
ATOM 3472 O O . ALA A 1 441 ? -14.683 15.408 32.563 1.00 92.12 441 ALA A O 1
ATOM 3473 N N . VAL A 1 442 ? -16.718 15.613 33.509 1.00 95.75 442 VAL A N 1
ATOM 3474 C CA . VAL A 1 442 ? -16.503 14.627 34.578 1.00 95.75 442 VAL A CA 1
ATOM 3475 C C . VAL A 1 442 ? -16.394 13.215 34.002 1.00 95.75 442 VAL A C 1
ATOM 3477 O O . VAL A 1 442 ? -15.431 12.516 34.311 1.00 95.75 442 VAL A O 1
ATOM 3480 N N . ALA A 1 443 ? -17.311 12.818 33.117 1.00 96.00 443 ALA A N 1
ATOM 3481 C CA . ALA A 1 443 ? -17.285 11.508 32.467 1.00 96.00 443 ALA A CA 1
ATOM 3482 C C . ALA A 1 443 ? -15.979 11.286 31.682 1.00 96.00 443 ALA A C 1
ATOM 3484 O O . ALA A 1 443 ? -15.319 10.261 31.837 1.00 96.00 443 ALA A O 1
ATOM 3485 N N . LEU A 1 444 ? -15.544 12.278 30.901 1.00 96.06 444 LEU A N 1
ATOM 3486 C CA . LEU A 1 444 ? -14.296 12.208 30.139 1.00 96.06 444 LEU A CA 1
ATOM 3487 C C . LEU A 1 444 ? -13.048 12.142 31.036 1.00 96.06 444 LEU A C 1
ATOM 3489 O O . LEU A 1 444 ? -12.090 11.439 30.709 1.00 96.06 444 LEU A O 1
ATOM 3493 N N . ALA A 1 445 ? -13.028 12.877 32.151 1.00 96.81 445 ALA A N 1
ATOM 3494 C CA . ALA A 1 445 ? -11.926 12.810 33.110 1.00 96.81 445 ALA A CA 1
ATOM 3495 C C . ALA A 1 445 ? -11.834 11.416 33.753 1.00 96.81 445 ALA A C 1
ATOM 3497 O O . ALA A 1 445 ? -10.739 10.861 33.859 1.00 96.81 445 ALA A O 1
ATOM 3498 N N . THR A 1 446 ? -12.981 10.831 34.111 1.00 97.62 446 THR A N 1
ATOM 3499 C CA . THR A 1 446 ? -13.075 9.462 34.636 1.00 97.62 446 THR A CA 1
ATOM 3500 C C . THR A 1 446 ? -12.600 8.433 33.611 1.00 97.62 446 THR A C 1
ATOM 3502 O O . THR A 1 446 ? -11.739 7.618 33.936 1.00 97.62 446 THR A O 1
ATOM 3505 N N . LEU A 1 447 ? -13.060 8.520 32.359 1.00 97.50 447 LEU A N 1
ATOM 3506 C CA . LEU A 1 447 ? -12.632 7.616 31.286 1.00 97.50 447 LEU A CA 1
ATOM 3507 C C . LEU A 1 447 ? -11.118 7.696 31.033 1.00 97.50 447 LEU A C 1
ATOM 3509 O O . LEU A 1 447 ? -10.444 6.674 30.940 1.00 97.50 447 LEU A O 1
ATOM 3513 N N . ASN A 1 448 ? -10.551 8.905 30.960 1.00 97.94 448 ASN A N 1
ATOM 3514 C CA . ASN A 1 448 ? -9.104 9.081 30.791 1.00 97.94 448 ASN A CA 1
ATOM 3515 C C . ASN A 1 448 ? -8.300 8.477 31.951 1.00 97.94 448 ASN A C 1
ATOM 3517 O O . ASN A 1 448 ? -7.214 7.936 31.729 1.00 97.94 448 ASN A O 1
ATOM 3521 N N . LYS A 1 449 ? -8.826 8.559 33.179 1.00 97.75 449 LYS A N 1
ATOM 3522 C CA . LYS A 1 449 ? -8.217 7.926 34.350 1.00 97.75 449 LYS A CA 1
ATOM 3523 C C . LYS A 1 449 ? -8.239 6.397 34.223 1.00 97.75 449 LYS A C 1
ATOM 3525 O O . LYS A 1 449 ? -7.181 5.791 34.359 1.00 97.75 449 LYS A O 1
ATOM 3530 N N . GLN A 1 450 ? -9.386 5.803 33.885 1.00 97.94 450 GLN A N 1
ATOM 3531 C CA . GLN A 1 450 ? -9.510 4.353 33.666 1.00 97.94 450 GLN A CA 1
ATOM 3532 C C . GLN A 1 450 ? -8.575 3.861 32.552 1.00 97.94 450 GLN A C 1
ATOM 3534 O O . GLN A 1 450 ? -7.852 2.886 32.733 1.00 97.94 450 GLN A O 1
ATOM 3539 N N . ILE A 1 451 ? -8.497 4.577 31.424 1.00 98.00 451 ILE A N 1
ATOM 3540 C CA . ILE A 1 451 ? -7.562 4.264 30.329 1.00 98.00 451 ILE A CA 1
ATOM 3541 C C . ILE A 1 451 ? -6.112 4.229 30.827 1.00 98.00 451 ILE A C 1
ATOM 3543 O O . ILE A 1 451 ? -5.364 3.307 30.496 1.00 98.00 451 ILE A O 1
ATOM 3547 N N . ALA A 1 452 ? -5.697 5.224 31.616 1.00 97.44 452 ALA A N 1
ATOM 3548 C CA . ALA A 1 452 ? -4.346 5.275 32.166 1.00 97.44 452 ALA A CA 1
ATOM 3549 C C . ALA A 1 452 ? -4.070 4.112 33.135 1.00 97.44 452 ALA A C 1
ATOM 3551 O O . ALA A 1 452 ? -2.968 3.562 33.123 1.00 97.44 452 ALA A O 1
ATOM 3552 N N . GLU A 1 453 ? -5.055 3.719 33.945 1.00 98.06 453 GLU A N 1
ATOM 3553 C CA . GLU A 1 453 ? -4.964 2.575 34.860 1.00 98.06 453 GLU A CA 1
ATOM 3554 C C . GLU A 1 453 ? -4.830 1.250 34.096 1.00 98.06 453 GLU A C 1
ATOM 3556 O O . GLU A 1 453 ? -3.919 0.473 34.382 1.00 98.06 453 GLU A O 1
ATOM 3561 N N . ILE A 1 454 ? -5.638 1.036 33.053 1.00 98.25 454 ILE A N 1
ATOM 3562 C CA . ILE A 1 454 ? -5.556 -0.156 32.196 1.00 98.25 454 ILE A CA 1
ATOM 3563 C C . ILE A 1 454 ? -4.206 -0.220 31.474 1.00 98.25 454 ILE A C 1
ATOM 3565 O O . ILE A 1 454 ? -3.594 -1.282 31.373 1.00 98.25 454 ILE A O 1
ATOM 3569 N N . TYR A 1 455 ? -3.689 0.910 30.987 1.00 97.75 455 TYR A N 1
ATOM 3570 C CA . TYR A 1 455 ? -2.358 0.937 30.383 1.00 97.75 455 TYR A CA 1
ATOM 3571 C C . TYR A 1 455 ? -1.254 0.486 31.349 1.00 97.75 455 TYR A C 1
ATOM 3573 O O . TYR A 1 455 ? -0.306 -0.181 30.921 1.00 97.75 455 TYR A O 1
ATOM 3581 N N . ILE A 1 456 ? -1.366 0.855 32.628 1.00 97.25 456 ILE A N 1
ATOM 3582 C CA . ILE A 1 456 ? -0.449 0.414 33.685 1.00 97.25 456 ILE A CA 1
ATOM 3583 C C . ILE A 1 456 ? -0.625 -1.088 33.939 1.00 97.25 456 ILE A C 1
ATOM 3585 O O . ILE A 1 456 ? 0.376 -1.801 33.969 1.00 97.25 456 ILE A O 1
ATOM 3589 N N . GLU A 1 457 ? -1.863 -1.578 34.050 1.00 97.38 457 GLU A N 1
ATOM 3590 C CA . GLU A 1 457 ? -2.176 -3.008 34.224 1.00 97.38 457 GLU A CA 1
ATOM 3591 C C . GLU A 1 457 ? -1.558 -3.864 33.107 1.00 97.38 457 GLU A C 1
ATOM 3593 O O . GLU A 1 457 ? -0.922 -4.888 33.364 1.00 97.38 457 GLU A O 1
ATOM 3598 N N . LEU A 1 458 ? -1.685 -3.411 31.860 1.00 96.00 458 LEU A N 1
ATOM 3599 C CA . LEU A 1 458 ? -1.170 -4.098 30.676 1.00 96.00 458 LEU A CA 1
ATOM 3600 C C . LEU A 1 458 ? 0.342 -3.908 30.457 1.00 96.00 458 LEU A C 1
ATOM 3602 O O . LEU A 1 458 ? 0.881 -4.407 29.469 1.00 96.00 458 LEU A O 1
ATOM 3606 N N . ASN A 1 459 ? 1.045 -3.200 31.349 1.00 95.88 459 ASN A N 1
ATOM 3607 C CA . ASN A 1 459 ? 2.476 -2.891 31.237 1.00 95.88 459 ASN A CA 1
ATOM 3608 C C . ASN A 1 459 ? 2.862 -2.227 29.900 1.00 95.88 459 ASN A C 1
ATOM 3610 O O . ASN A 1 459 ? 3.949 -2.454 29.358 1.00 95.88 459 ASN A O 1
ATOM 3614 N N . VAL A 1 460 ? 1.985 -1.386 29.348 1.00 92.81 460 VAL A N 1
ATOM 3615 C CA . VAL A 1 460 ? 2.258 -0.689 28.087 1.00 92.81 460 VAL A CA 1
ATOM 3616 C C . VAL A 1 460 ? 3.199 0.493 28.358 1.00 92.81 460 VAL A C 1
ATOM 3618 O O . VAL A 1 460 ? 2.881 1.349 29.186 1.00 92.81 460 VAL A O 1
ATOM 3621 N N . PRO A 1 461 ? 4.338 0.623 27.650 1.00 91.94 461 PRO A N 1
ATOM 3622 C CA . PRO A 1 461 ? 5.224 1.775 27.803 1.00 91.94 461 PRO A CA 1
ATOM 3623 C C . PRO A 1 461 ? 4.505 3.094 27.503 1.00 91.94 461 PRO A C 1
ATOM 3625 O O . PRO A 1 461 ? 3.796 3.188 26.501 1.00 91.94 461 PRO A O 1
ATOM 3628 N N . LYS A 1 462 ? 4.759 4.152 28.290 1.00 91.50 462 LYS A N 1
ATOM 3629 C CA . LYS A 1 462 ? 4.174 5.495 28.063 1.00 91.50 462 LYS A CA 1
ATOM 3630 C C . LYS A 1 462 ? 4.393 6.020 26.643 1.00 91.50 462 LYS A C 1
ATOM 3632 O O . LYS A 1 462 ? 3.535 6.699 26.088 1.00 91.50 462 LYS A O 1
ATOM 3637 N N . SER A 1 463 ? 5.511 5.652 26.016 1.00 88.94 463 SER A N 1
ATOM 3638 C CA . SER A 1 463 ? 5.810 5.990 24.624 1.00 88.94 463 SER A CA 1
ATOM 3639 C C . SER A 1 463 ? 4.831 5.388 23.616 1.00 88.94 463 SER A C 1
ATOM 3641 O O . SER A 1 463 ? 4.863 5.830 22.474 1.00 88.94 463 SER A O 1
ATOM 3643 N N . LYS A 1 464 ? 3.956 4.449 24.006 1.00 89.06 464 LYS A N 1
ATOM 3644 C CA . LYS A 1 464 ? 2.902 3.810 23.193 1.00 89.06 464 LYS A CA 1
ATOM 3645 C C . LYS A 1 464 ? 1.474 4.229 23.579 1.00 89.06 464 LYS A C 1
ATOM 3647 O O . LYS A 1 464 ? 0.533 3.875 22.879 1.00 89.06 464 LYS A O 1
ATOM 3652 N N . TRP A 1 465 ? 1.300 5.039 24.624 1.00 94.00 465 TRP A N 1
ATOM 3653 C CA . TRP A 1 465 ? -0.027 5.490 25.056 1.00 94.00 465 TRP A CA 1
ATOM 3654 C C . TRP A 1 465 ? -0.658 6.446 24.044 1.00 94.00 465 TRP A C 1
ATOM 3656 O O . TRP A 1 465 ? 0.044 7.238 23.406 1.00 94.00 465 TRP A O 1
ATOM 3666 N N . ILE A 1 466 ? -1.978 6.410 23.896 1.00 94.25 466 ILE A N 1
ATOM 3667 C CA . ILE A 1 466 ? -2.685 7.525 23.270 1.00 94.25 466 ILE A CA 1
ATOM 3668 C C . ILE A 1 466 ? -2.617 8.752 24.197 1.00 94.25 466 ILE A C 1
ATOM 3670 O O . ILE A 1 466 ? -2.579 8.594 25.422 1.00 94.25 466 ILE A O 1
ATOM 3674 N N . PRO A 1 467 ? -2.574 9.979 23.652 1.00 93.19 467 PRO A N 1
ATOM 3675 C CA . PRO A 1 467 ? -2.736 11.186 24.453 1.00 93.19 467 PRO A CA 1
ATOM 3676 C C . PRO A 1 467 ? -4.075 11.190 25.196 1.00 93.19 467 PRO A C 1
ATOM 3678 O O . PRO A 1 467 ? -5.028 10.532 24.773 1.00 93.19 467 PRO A O 1
ATOM 3681 N N . ALA A 1 468 ? -4.158 11.989 26.263 1.00 94.62 468 ALA A N 1
ATOM 3682 C CA . ALA A 1 468 ? -5.416 12.213 26.965 1.00 94.62 468 ALA A CA 1
ATOM 3683 C C . ALA A 1 468 ? -6.507 12.653 25.976 1.00 94.62 468 ALA A C 1
ATOM 3685 O O . ALA A 1 468 ? -6.312 13.547 25.144 1.00 94.62 468 ALA A O 1
ATOM 3686 N N . LEU A 1 469 ? -7.651 11.985 26.050 1.00 95.31 469 LEU A N 1
ATOM 3687 C CA . LEU A 1 469 ? -8.740 12.162 25.115 1.00 95.31 469 LEU A CA 1
ATOM 3688 C C . LEU A 1 469 ? -9.531 13.439 25.398 1.00 95.31 469 LEU A C 1
ATOM 3690 O O . LEU A 1 469 ? -9.743 13.823 26.547 1.00 95.31 469 LEU A O 1
ATOM 3694 N N . THR A 1 470 ? -10.038 14.040 24.324 1.00 94.19 470 THR A N 1
ATOM 3695 C CA . THR A 1 470 ? -11.071 15.076 24.341 1.00 94.19 470 THR A CA 1
ATOM 3696 C C . THR A 1 470 ? -12.265 14.595 23.521 1.00 94.19 470 THR A C 1
ATOM 3698 O O . THR A 1 470 ? -12.105 13.725 22.666 1.00 94.19 470 THR A O 1
ATOM 3701 N N . TYR A 1 471 ? -13.450 15.184 23.707 1.00 90.06 471 TYR A N 1
ATOM 3702 C CA . TYR A 1 471 ? -14.620 14.821 22.892 1.00 90.06 471 TYR A CA 1
ATOM 3703 C C . TYR A 1 471 ? -14.399 15.020 21.391 1.00 90.06 471 TYR A C 1
ATOM 3705 O O . TYR A 1 471 ? -14.982 14.290 20.601 1.00 90.06 471 TYR A O 1
ATOM 3713 N N . LYS A 1 472 ? -13.527 15.948 20.974 1.00 90.19 472 LYS A N 1
ATOM 3714 C CA . LYS A 1 472 ? -13.187 16.129 19.553 1.00 90.19 472 LYS A CA 1
ATOM 3715 C C . LYS A 1 472 ? -12.546 14.885 18.935 1.00 90.19 472 LYS A C 1
ATOM 3717 O O . LYS A 1 472 ? -12.563 14.736 17.720 1.00 90.19 472 LYS A O 1
ATOM 3722 N N . HIS A 1 473 ? -11.977 14.002 19.754 1.00 92.88 473 HIS A N 1
ATOM 3723 C CA . HIS A 1 473 ? -11.362 12.779 19.263 1.00 92.88 473 HIS A CA 1
ATOM 3724 C C . HIS A 1 473 ? -12.380 11.695 18.917 1.00 92.88 473 HIS A C 1
ATOM 3726 O O . HIS A 1 473 ? -12.000 10.797 18.191 1.00 92.88 473 HIS A O 1
ATOM 3732 N N . PHE A 1 474 ? -13.619 11.720 19.420 1.00 91.94 474 PHE A N 1
ATOM 3733 C CA . PHE A 1 474 ? -14.569 10.617 19.190 1.00 91.94 474 PHE A CA 1
ATOM 3734 C C . PHE A 1 474 ? -16.043 11.038 19.156 1.00 91.94 474 PHE A C 1
ATOM 3736 O O . PHE A 1 474 ? -16.932 10.200 19.281 1.00 91.94 474 PHE A O 1
ATOM 3743 N N . ASN A 1 475 ? -16.335 12.328 18.997 1.00 84.69 475 ASN A N 1
ATOM 3744 C CA . ASN A 1 475 ? -17.710 12.804 18.987 1.00 84.69 475 ASN A CA 1
ATOM 3745 C C . ASN A 1 475 ? -18.523 12.255 17.808 1.00 84.69 475 ASN A C 1
ATOM 3747 O O . ASN A 1 475 ? -18.059 12.220 16.667 1.00 84.69 475 ASN A O 1
ATOM 3751 N N . ALA A 1 476 ? -19.781 11.914 18.089 1.00 78.38 476 ALA A N 1
ATOM 3752 C CA . ALA A 1 476 ? -20.807 11.834 17.059 1.00 78.38 476 ALA A CA 1
ATOM 3753 C C . ALA A 1 476 ? -21.151 13.242 16.544 1.00 78.38 476 ALA A C 1
ATOM 3755 O O . ALA A 1 476 ? -21.099 14.226 17.293 1.00 78.38 476 ALA A O 1
ATOM 3756 N N . THR A 1 477 ? -21.559 13.330 15.282 1.00 74.62 477 THR A N 1
ATOM 3757 C CA . THR A 1 477 ? -22.283 14.492 14.746 1.00 74.62 477 THR A CA 1
ATOM 3758 C C . THR A 1 477 ? -23.671 14.044 14.289 1.00 74.62 477 THR A C 1
ATOM 3760 O O . THR A 1 477 ? -23.977 12.855 14.328 1.00 74.62 477 THR A O 1
ATOM 3763 N N . ALA A 1 478 ? -24.521 14.975 13.847 1.00 69.62 478 ALA A N 1
ATOM 3764 C CA . ALA A 1 478 ? -25.835 14.623 13.304 1.00 69.62 478 ALA A CA 1
ATOM 3765 C C . ALA A 1 478 ? -25.749 13.705 12.065 1.00 69.62 478 ALA A C 1
ATOM 3767 O O . ALA A 1 478 ? -26.676 12.943 11.811 1.00 69.62 478 ALA A O 1
ATOM 3768 N N . SER A 1 479 ? -24.645 13.764 11.314 1.00 69.19 479 SER A N 1
ATOM 3769 C CA . SER A 1 479 ? -24.439 13.024 10.064 1.00 69.19 479 SER A CA 1
ATOM 3770 C C . SER A 1 479 ? -23.367 11.935 10.152 1.00 69.19 479 SER A C 1
ATOM 3772 O O . SER A 1 479 ? -23.196 11.177 9.200 1.00 69.19 479 SER A O 1
ATOM 3774 N N . THR A 1 480 ? -22.635 11.826 11.268 1.00 76.69 480 THR A N 1
ATOM 3775 C CA . THR A 1 480 ? -21.517 10.880 11.392 1.00 76.69 480 THR A CA 1
ATOM 3776 C C . THR A 1 480 ? -21.544 10.118 12.705 1.00 76.69 480 THR A C 1
ATOM 3778 O O . THR A 1 480 ? -21.580 10.716 13.785 1.00 76.69 480 THR A O 1
ATOM 3781 N N . TYR A 1 481 ? -21.394 8.800 12.607 1.00 86.19 481 TYR A N 1
ATOM 3782 C CA . TYR A 1 481 ? -21.126 7.941 13.754 1.00 86.19 481 TYR A CA 1
ATOM 3783 C C . TYR A 1 481 ? -19.817 8.338 14.461 1.00 86.19 481 TYR A C 1
ATOM 3785 O O . TYR A 1 481 ? -18.904 8.863 13.808 1.00 86.19 481 TYR A O 1
ATOM 3793 N N . PRO A 1 482 ? -19.697 8.073 15.776 1.00 92.88 482 PRO A N 1
ATOM 3794 C CA . PRO A 1 482 ? -18.433 8.184 16.490 1.00 92.88 482 PRO A CA 1
ATOM 3795 C C . PRO A 1 482 ? -17.279 7.489 15.756 1.00 92.88 482 PRO A C 1
ATOM 3797 O O . PRO A 1 482 ? -17.424 6.398 15.195 1.00 92.88 482 PRO A O 1
ATOM 3800 N N . ASN A 1 483 ? -16.116 8.130 15.771 1.00 93.56 483 ASN A N 1
ATOM 3801 C CA . ASN A 1 483 ? -14.880 7.608 15.199 1.00 93.56 483 ASN A CA 1
ATOM 3802 C C . ASN A 1 483 ? -13.690 8.207 15.951 1.00 93.56 483 ASN A C 1
ATOM 3804 O O . ASN A 1 483 ? -13.684 9.417 16.174 1.00 93.56 483 ASN A O 1
ATOM 3808 N N . LEU A 1 484 ? -12.693 7.396 16.316 1.00 95.44 484 LEU A N 1
ATOM 3809 C CA . LEU A 1 484 ? -11.457 7.869 16.931 1.00 95.44 484 LEU A CA 1
ATOM 3810 C C . LEU A 1 484 ? -10.570 8.624 15.916 1.00 95.44 484 LEU A C 1
ATOM 3812 O O . LEU A 1 484 ? -9.815 8.029 15.149 1.00 95.44 484 LEU A O 1
ATOM 3816 N N . LYS A 1 485 ? -10.634 9.956 15.950 1.00 91.00 485 LYS A N 1
ATOM 3817 C CA . LYS A 1 485 ? -9.935 10.891 15.056 1.00 91.00 485 LYS A CA 1
ATOM 3818 C C . LYS A 1 485 ? -8.605 11.383 15.632 1.00 91.00 485 LYS A C 1
ATOM 3820 O O . LYS A 1 485 ? -8.364 11.340 16.837 1.00 91.00 485 LYS A O 1
ATOM 3825 N N . HIS A 1 486 ? -7.764 11.925 14.747 1.00 90.31 486 HIS A N 1
ATOM 3826 C CA . HIS A 1 486 ? -6.483 12.578 15.070 1.00 90.31 486 HIS A CA 1
ATOM 3827 C C . HIS A 1 486 ? -5.464 11.677 15.791 1.00 90.31 486 HIS A C 1
ATOM 3829 O O . HIS A 1 486 ? -4.584 12.159 16.505 1.00 90.31 486 HIS A O 1
ATOM 3835 N N . MET A 1 487 ? -5.552 10.363 15.571 1.00 92.75 487 MET A N 1
ATOM 3836 C CA . MET A 1 487 ? -4.621 9.371 16.103 1.00 92.75 487 MET A CA 1
ATOM 3837 C C . MET A 1 487 ? -3.887 8.673 14.959 1.00 92.75 487 MET A C 1
ATOM 3839 O O . MET A 1 487 ? -4.477 8.329 13.940 1.00 92.75 487 MET A O 1
ATOM 3843 N N . LYS A 1 488 ? -2.582 8.430 15.128 1.00 91.50 488 LYS A N 1
ATOM 3844 C CA . LYS A 1 488 ? -1.811 7.615 14.175 1.00 91.50 488 LYS A CA 1
ATOM 3845 C C . LYS A 1 488 ? -2.317 6.171 14.224 1.00 91.50 488 LYS A C 1
ATOM 3847 O O . LYS A 1 488 ? -2.463 5.646 15.325 1.00 91.50 488 LYS A O 1
ATOM 3852 N N . GLY A 1 489 ? -2.466 5.492 13.084 1.00 91.50 489 GLY A N 1
ATOM 3853 C CA . GLY A 1 489 ? -3.013 4.124 13.048 1.00 91.50 489 GLY A CA 1
ATOM 3854 C C . GLY A 1 489 ? -2.273 3.127 13.952 1.00 91.50 489 GLY A C 1
ATOM 3855 O O . GLY A 1 489 ? -2.907 2.394 14.703 1.00 91.50 489 GLY A O 1
ATOM 3856 N N . ARG A 1 490 ? -0.935 3.218 14.050 1.00 90.38 490 ARG A N 1
ATOM 3857 C CA . ARG A 1 490 ? -0.147 2.421 15.016 1.00 90.38 490 ARG A CA 1
ATOM 3858 C C . ARG A 1 490 ? -0.611 2.588 16.472 1.00 90.38 490 ARG A C 1
ATOM 3860 O O . ARG A 1 490 ? -0.560 1.632 17.238 1.00 90.38 490 ARG A O 1
ATOM 3867 N N . ARG A 1 491 ? -1.029 3.794 16.873 1.00 92.94 491 ARG A N 1
ATOM 3868 C CA . ARG A 1 491 ? -1.552 4.063 18.225 1.00 92.94 491 ARG A CA 1
ATOM 3869 C C . ARG A 1 491 ? -2.938 3.464 18.410 1.00 92.94 491 ARG A C 1
ATOM 3871 O O . ARG A 1 491 ? -3.209 2.946 19.483 1.00 92.94 491 ARG A O 1
ATOM 3878 N N . ILE A 1 492 ? -3.774 3.518 17.373 1.00 95.19 492 ILE A N 1
ATOM 3879 C CA . ILE A 1 492 ? -5.106 2.905 17.383 1.00 95.19 492 ILE A CA 1
ATOM 3880 C C . ILE A 1 492 ? -4.976 1.392 17.566 1.00 95.19 492 ILE A C 1
ATOM 3882 O O . ILE A 1 492 ? -5.566 0.845 18.492 1.00 95.19 492 ILE A O 1
ATOM 3886 N N . ARG A 1 493 ? -4.105 0.742 16.785 1.00 93.31 493 ARG A N 1
ATOM 3887 C CA . ARG A 1 493 ? -3.764 -0.680 16.946 1.00 93.31 493 ARG A CA 1
ATOM 3888 C C . ARG A 1 493 ? -3.347 -1.018 18.379 1.00 93.31 493 ARG A C 1
ATOM 3890 O O . ARG A 1 493 ? -3.899 -1.915 18.999 1.00 93.31 493 ARG A O 1
ATOM 3897 N N . GLN A 1 494 ? -2.409 -0.253 18.935 1.00 92.31 494 GLN A N 1
ATOM 3898 C CA . GLN A 1 494 ? -1.912 -0.451 20.303 1.00 92.31 494 GLN A CA 1
ATOM 3899 C C . GLN A 1 494 ? -2.954 -0.160 21.392 1.00 92.31 494 GLN A C 1
ATOM 3901 O O . GLN A 1 494 ? -2.758 -0.562 22.538 1.00 92.31 494 GLN A O 1
ATOM 3906 N N . PHE A 1 495 ? -4.033 0.552 21.065 1.00 96.81 495 PHE A N 1
ATOM 3907 C CA . PHE A 1 495 ? -5.128 0.833 21.987 1.00 96.81 495 PHE A CA 1
ATOM 3908 C C . PHE A 1 495 ? -6.143 -0.313 22.063 1.00 96.81 495 PHE A C 1
ATOM 3910 O O . PHE A 1 495 ? -6.903 -0.371 23.023 1.00 96.81 495 PHE A O 1
ATOM 3917 N N . VAL A 1 496 ? -6.156 -1.250 21.111 1.00 97.31 496 VAL A N 1
ATOM 3918 C CA . VAL A 1 496 ? -7.146 -2.341 21.071 1.00 97.31 496 VAL A CA 1
ATOM 3919 C C . VAL A 1 496 ? -7.176 -3.188 22.349 1.00 97.31 496 VAL A C 1
ATOM 3921 O O . VAL A 1 496 ? -8.277 -3.385 22.860 1.00 97.31 496 VAL A O 1
ATOM 3924 N N . PRO A 1 497 ? -6.042 -3.595 22.954 1.00 97.19 497 PRO A N 1
ATOM 3925 C CA . PRO A 1 497 ? -6.070 -4.310 24.233 1.00 97.19 497 PRO A CA 1
ATOM 3926 C C . PRO A 1 497 ? -6.695 -3.493 25.379 1.00 97.19 497 PRO A C 1
ATOM 3928 O O . PRO A 1 497 ? -7.369 -4.043 26.249 1.00 97.19 497 PRO A O 1
ATOM 3931 N N . VAL A 1 498 ? -6.513 -2.165 25.369 1.00 98.12 498 VAL A N 1
ATOM 3932 C CA . VAL A 1 498 ? -7.138 -1.251 26.344 1.00 98.12 498 VAL A CA 1
ATOM 3933 C C . VAL A 1 498 ? -8.639 -1.144 26.089 1.00 98.12 498 VAL A C 1
ATOM 3935 O O . VAL A 1 498 ? -9.435 -1.242 27.019 1.00 98.12 498 VAL A O 1
ATOM 3938 N N . ALA A 1 499 ? -9.037 -0.990 24.825 1.00 98.19 499 ALA A N 1
ATOM 3939 C CA . ALA A 1 499 ? -10.438 -0.952 24.427 1.00 98.19 499 ALA A CA 1
ATOM 3940 C C . ALA A 1 499 ? -11.161 -2.269 24.743 1.00 98.19 499 ALA A C 1
ATOM 3942 O O . ALA A 1 499 ? -12.306 -2.238 25.174 1.00 98.19 499 ALA A O 1
ATOM 3943 N N . LEU A 1 500 ? -10.486 -3.415 24.615 1.00 98.56 500 LEU A N 1
ATOM 3944 C CA . LEU A 1 500 ? -11.013 -4.714 25.028 1.00 98.56 500 LEU A CA 1
ATOM 3945 C C . LEU A 1 500 ? -11.292 -4.757 26.536 1.00 98.56 500 LEU A C 1
ATOM 3947 O O . LEU A 1 500 ? -12.361 -5.206 26.938 1.00 98.56 500 LEU A O 1
ATOM 3951 N N . LYS A 1 501 ? -10.375 -4.256 27.371 1.00 98.38 501 LYS A N 1
ATOM 3952 C CA . LYS A 1 501 ? -10.577 -4.165 28.828 1.00 98.38 501 LYS A CA 1
ATOM 3953 C C . LYS A 1 501 ? -11.745 -3.249 29.195 1.00 98.38 501 LYS A C 1
ATOM 3955 O O . LYS A 1 501 ? -12.583 -3.641 29.998 1.00 98.38 501 LYS A O 1
ATOM 3960 N N . LEU A 1 502 ? -11.859 -2.091 28.545 1.00 98.19 502 LEU A N 1
ATOM 3961 C CA . LEU A 1 502 ? -13.022 -1.211 28.702 1.00 98.19 502 LEU A CA 1
ATOM 3962 C C . LEU A 1 502 ? -14.318 -1.901 28.252 1.00 98.19 502 LEU A C 1
ATOM 3964 O O . LEU A 1 502 ? -15.321 -1.863 28.954 1.00 98.19 502 LEU A O 1
ATOM 3968 N N . ALA A 1 503 ? -14.310 -2.579 27.103 1.00 98.12 503 ALA A N 1
ATOM 3969 C CA . ALA A 1 503 ? -15.479 -3.300 26.611 1.00 98.12 503 ALA A CA 1
ATOM 3970 C C . ALA A 1 503 ? -15.912 -4.424 27.565 1.00 98.12 503 ALA A C 1
ATOM 3972 O O . ALA A 1 503 ? -17.108 -4.667 27.677 1.00 98.12 503 ALA A O 1
ATOM 3973 N N . GLN A 1 504 ? -14.965 -5.075 28.253 1.00 97.75 504 GLN A N 1
ATOM 3974 C CA . GLN A 1 504 ? -15.236 -6.058 29.309 1.00 97.75 504 GLN A CA 1
ATOM 3975 C C . GLN A 1 504 ? -15.846 -5.407 30.555 1.00 97.75 504 GLN A C 1
ATOM 3977 O O . GLN A 1 504 ? -16.820 -5.932 31.085 1.00 97.75 504 GLN A O 1
ATOM 3982 N N . GLU A 1 505 ? -15.293 -4.280 31.010 1.00 96.94 505 GLU A N 1
ATOM 3983 C CA . GLU A 1 505 ? -15.764 -3.555 32.200 1.00 96.94 505 GLU A CA 1
ATOM 3984 C C . GLU A 1 505 ? -17.199 -3.038 32.031 1.00 96.94 505 GLU A C 1
ATOM 3986 O O . GLU A 1 505 ? -18.008 -3.145 32.948 1.00 96.94 505 GLU A O 1
ATOM 3991 N N . PHE A 1 506 ? -17.526 -2.531 30.842 1.00 95.88 506 PHE A N 1
ATOM 3992 C CA . PHE A 1 506 ? -18.843 -1.979 30.513 1.00 95.88 506 PHE A CA 1
ATOM 3993 C C . PHE A 1 506 ? -19.747 -2.975 29.766 1.00 95.88 506 PHE A C 1
ATOM 3995 O O . PHE A 1 506 ? -20.685 -2.567 29.077 1.00 95.88 506 PHE A O 1
ATOM 4002 N N . CYS A 1 507 ? -19.461 -4.278 29.846 1.00 96.12 507 CYS A N 1
ATOM 4003 C CA . CYS A 1 507 ? -20.342 -5.316 29.311 1.00 96.12 507 CYS A CA 1
ATOM 4004 C C . CYS A 1 507 ? -21.470 -5.604 30.307 1.00 96.12 507 CYS A C 1
ATOM 4006 O O . CYS A 1 507 ? -21.205 -5.935 31.463 1.00 96.12 507 CYS A O 1
ATOM 4008 N N . ALA A 1 508 ? -22.716 -5.528 29.852 1.00 93.00 508 ALA A N 1
ATOM 4009 C CA . ALA A 1 508 ? -23.886 -5.957 30.607 1.00 93.00 508 ALA A CA 1
ATOM 4010 C C . ALA A 1 508 ? -24.453 -7.264 30.019 1.00 93.00 508 ALA A C 1
ATOM 4012 O O . ALA A 1 508 ? -23.921 -7.823 29.057 1.00 93.00 508 ALA A O 1
ATOM 4013 N N . ASP A 1 509 ? -25.503 -7.799 30.645 1.00 92.12 509 ASP A N 1
ATOM 4014 C CA . ASP A 1 509 ? -26.198 -9.001 30.170 1.00 92.12 509 ASP A CA 1
ATOM 4015 C C . ASP A 1 509 ? -27.228 -8.645 29.086 1.00 92.12 509 ASP A C 1
ATOM 4017 O O . ASP A 1 509 ? -28.431 -8.861 29.229 1.00 92.12 509 ASP A O 1
ATOM 4021 N N . ASP A 1 510 ? -26.747 -8.006 28.022 1.00 94.38 510 ASP A N 1
ATOM 4022 C CA . ASP A 1 510 ? -27.533 -7.628 26.854 1.00 94.38 510 ASP A CA 1
ATOM 4023 C C . ASP A 1 510 ? -26.769 -7.928 25.559 1.00 94.38 510 ASP A C 1
ATOM 4025 O O . ASP A 1 510 ? -25.537 -7.929 25.508 1.00 94.38 510 ASP A O 1
ATOM 4029 N N . GLU A 1 511 ? -27.521 -8.179 24.489 1.00 94.81 511 GLU A N 1
ATOM 4030 C CA . GLU A 1 511 ? -26.967 -8.596 23.200 1.00 94.81 511 GLU A CA 1
ATOM 4031 C C . GLU A 1 511 ? -26.023 -7.545 22.590 1.00 94.81 511 GLU A C 1
ATOM 4033 O O . GLU A 1 511 ? -25.010 -7.902 21.987 1.00 94.81 511 GLU A O 1
ATOM 4038 N N . HIS A 1 512 ? -26.313 -6.250 22.766 1.00 93.62 512 HIS A N 1
ATOM 4039 C CA . HIS A 1 512 ? -25.536 -5.163 22.163 1.00 93.62 512 HIS A CA 1
ATOM 4040 C C . HIS A 1 512 ? -24.139 -5.068 22.780 1.00 93.62 512 HIS A C 1
ATOM 4042 O O . HIS A 1 512 ? -23.135 -5.089 22.057 1.00 93.62 512 HIS A O 1
ATOM 4048 N N . THR A 1 513 ? -24.042 -5.019 24.110 1.00 95.06 513 THR A N 1
ATOM 4049 C CA . THR A 1 513 ? -22.737 -4.913 24.780 1.00 95.06 513 THR A CA 1
ATOM 4050 C C . THR A 1 513 ? -21.923 -6.207 24.682 1.00 95.06 513 THR A C 1
ATOM 4052 O O . THR A 1 513 ? -20.699 -6.136 24.517 1.00 95.06 513 THR A O 1
ATOM 4055 N N . GLN A 1 514 ? -22.578 -7.376 24.660 1.00 96.00 514 GLN A N 1
ATOM 4056 C CA . GLN A 1 514 ? -21.931 -8.665 24.388 1.00 96.00 514 GLN A CA 1
ATOM 4057 C C . GLN A 1 514 ? -21.361 -8.727 22.966 1.00 96.00 514 GLN A C 1
ATOM 4059 O O . GLN A 1 514 ? -20.206 -9.119 22.781 1.00 96.00 514 GLN A O 1
ATOM 4064 N N . HIS A 1 515 ? -22.117 -8.281 21.959 1.00 94.50 515 HIS A N 1
ATOM 4065 C CA . HIS A 1 515 ? -21.631 -8.231 20.580 1.00 94.50 515 HIS A CA 1
ATOM 4066 C C . HIS A 1 515 ? -20.427 -7.292 20.442 1.00 94.50 515 HIS A C 1
ATOM 4068 O O . HIS A 1 515 ? -19.415 -7.655 19.838 1.00 94.50 515 HIS A O 1
ATOM 4074 N N . ARG A 1 516 ? -20.484 -6.108 21.065 1.00 95.56 516 ARG A N 1
ATOM 4075 C CA . ARG A 1 516 ? -19.356 -5.166 21.116 1.00 95.56 516 ARG A CA 1
ATOM 4076 C C . ARG A 1 516 ? -18.111 -5.799 21.741 1.00 95.56 516 ARG A C 1
ATOM 4078 O O . ARG A 1 516 ? -17.012 -5.626 21.214 1.00 95.56 516 ARG A O 1
ATOM 4085 N N . LEU A 1 517 ? -18.259 -6.543 22.837 1.00 97.69 517 LEU A N 1
ATOM 4086 C CA . LEU A 1 517 ? -17.147 -7.264 23.456 1.00 97.69 517 LEU A CA 1
ATOM 4087 C C . LEU A 1 517 ? -16.532 -8.300 22.495 1.00 97.69 517 LEU A C 1
ATOM 4089 O O . LEU A 1 517 ? -15.307 -8.368 22.375 1.00 97.69 517 LEU A O 1
ATOM 4093 N N . GLU A 1 518 ? -17.351 -9.065 21.770 1.00 96.44 518 GLU A N 1
ATOM 4094 C CA . GLU A 1 518 ? -16.866 -10.023 20.763 1.00 96.44 518 GLU A CA 1
ATOM 4095 C C . GLU A 1 518 ? -16.144 -9.346 19.586 1.00 96.44 518 GLU A C 1
ATOM 4097 O O . GLU A 1 518 ? -15.141 -9.876 19.094 1.00 96.44 518 GLU A O 1
ATOM 4102 N N . VAL A 1 519 ? -16.567 -8.142 19.180 1.00 95.81 519 VAL A N 1
ATOM 4103 C CA . VAL A 1 519 ? -15.834 -7.327 18.194 1.00 95.81 519 VAL A CA 1
ATOM 4104 C C . VAL A 1 519 ? -14.421 -7.023 18.692 1.00 95.81 519 VAL A C 1
ATOM 4106 O O . VAL A 1 519 ? -13.457 -7.262 17.964 1.00 95.81 519 VAL A O 1
ATOM 4109 N N . PHE A 1 520 ? -14.257 -6.563 19.936 1.00 98.19 520 PHE A N 1
ATOM 4110 C CA . PHE A 1 520 ? -12.925 -6.262 20.476 1.00 98.19 520 PHE A CA 1
ATOM 4111 C C . PHE A 1 520 ? -12.067 -7.509 20.703 1.00 98.19 520 PHE A C 1
ATOM 4113 O O . PHE A 1 520 ? -10.866 -7.452 20.447 1.00 98.19 520 PHE A O 1
ATOM 4120 N N . LYS A 1 521 ? -12.651 -8.646 21.103 1.00 97.56 521 LYS A N 1
ATOM 4121 C CA . LYS A 1 521 ? -11.924 -9.930 21.163 1.00 97.56 521 LYS A CA 1
ATOM 4122 C C . LYS A 1 521 ? -11.418 -10.347 19.782 1.00 97.56 521 LYS A C 1
ATOM 4124 O O . LYS A 1 521 ? -10.285 -10.810 19.648 1.00 97.56 521 LYS A O 1
ATOM 4129 N N . SER A 1 522 ? -12.246 -10.158 18.756 1.00 95.25 522 SER A N 1
ATOM 4130 C CA . SER A 1 522 ? -11.896 -10.466 17.369 1.00 95.25 522 SER A CA 1
ATOM 4131 C C . SER A 1 522 ? -10.801 -9.536 16.843 1.00 95.25 522 SER A C 1
ATOM 4133 O O . SER A 1 522 ? -9.854 -10.014 16.224 1.00 95.25 522 SER A O 1
ATOM 4135 N N . LEU A 1 523 ? -10.884 -8.232 17.131 1.00 95.69 523 LEU A N 1
ATOM 4136 C CA . LEU A 1 523 ? -9.850 -7.255 16.773 1.00 95.69 523 LEU A CA 1
ATOM 4137 C C . LEU A 1 523 ? -8.522 -7.549 17.476 1.00 95.69 523 LEU A C 1
ATOM 4139 O O . LEU A 1 523 ? -7.484 -7.556 16.821 1.00 95.69 523 LEU A O 1
ATOM 4143 N N . ASP A 1 524 ? -8.541 -7.833 18.779 1.00 95.12 524 ASP A N 1
ATOM 4144 C CA . ASP A 1 524 ? -7.335 -8.188 19.536 1.00 95.12 524 ASP A CA 1
ATOM 4145 C C . ASP A 1 524 ? -6.693 -9.468 18.984 1.00 95.12 524 ASP A C 1
ATOM 4147 O O . ASP A 1 524 ? -5.496 -9.504 18.709 1.00 95.12 524 ASP A O 1
ATOM 4151 N N . THR A 1 525 ? -7.503 -10.493 18.701 1.00 90.62 525 THR A N 1
ATOM 4152 C CA . THR A 1 525 ? -7.039 -11.731 18.056 1.00 90.62 525 THR A CA 1
ATOM 4153 C C . THR A 1 525 ? -6.423 -11.451 16.686 1.00 90.62 525 THR A C 1
ATOM 4155 O O . THR A 1 525 ? -5.337 -11.948 16.393 1.00 90.62 525 THR A O 1
ATOM 4158 N N . LEU A 1 526 ? -7.077 -10.633 15.857 1.00 88.69 526 LEU A N 1
ATOM 4159 C CA . LEU A 1 526 ? -6.583 -10.259 14.534 1.00 88.69 526 LEU A CA 1
ATOM 4160 C C . LEU A 1 526 ? -5.232 -9.541 14.619 1.00 88.69 526 LEU A C 1
ATOM 4162 O O . LEU A 1 526 ? -4.310 -9.907 13.894 1.00 88.69 526 LEU A O 1
ATOM 4166 N N . TYR A 1 527 ? -5.085 -8.555 15.506 1.00 89.50 527 TYR A N 1
ATOM 4167 C CA . TYR A 1 527 ? -3.815 -7.848 15.667 1.00 89.50 527 TYR A CA 1
ATOM 4168 C C . TYR A 1 527 ? -2.727 -8.726 16.268 1.00 89.50 527 TYR A C 1
ATOM 4170 O O . TYR A 1 527 ? -1.594 -8.658 15.806 1.00 89.50 527 TYR A O 1
ATOM 4178 N N . ASN A 1 528 ? -3.061 -9.621 17.196 1.00 84.75 528 ASN A N 1
ATOM 4179 C CA . ASN A 1 528 ? -2.124 -10.634 17.670 1.00 84.75 528 ASN A CA 1
ATOM 4180 C C . ASN A 1 528 ? -1.686 -11.570 16.537 1.00 84.75 528 ASN A C 1
ATOM 4182 O O . ASN A 1 528 ? -0.531 -11.986 16.513 1.00 84.75 528 ASN A O 1
ATOM 4186 N N . CYS A 1 529 ? -2.563 -11.891 15.580 1.00 79.31 529 CYS A N 1
ATOM 4187 C CA . CYS A 1 529 ? -2.176 -12.624 14.376 1.00 79.31 529 CYS A CA 1
ATOM 4188 C C . CYS A 1 529 ? -1.259 -11.794 13.472 1.00 79.31 529 CYS A C 1
ATOM 4190 O O . CYS A 1 529 ? -0.278 -12.339 12.987 1.00 79.31 529 CYS A O 1
ATOM 4192 N N . ILE A 1 530 ? -1.539 -10.506 13.259 1.00 77.75 530 ILE A N 1
ATOM 4193 C CA . ILE A 1 530 ? -0.709 -9.620 12.422 1.00 77.75 530 ILE A CA 1
ATOM 4194 C C . ILE A 1 530 ? 0.682 -9.421 13.041 1.00 77.75 530 ILE A C 1
ATOM 4196 O O . ILE A 1 530 ? 1.686 -9.559 12.348 1.00 77.75 530 ILE A O 1
ATOM 4200 N N . ASP A 1 531 ? 0.736 -9.159 14.345 1.00 72.31 531 ASP A N 1
ATOM 4201 C CA . ASP A 1 531 ? 1.957 -8.881 15.105 1.00 72.31 531 ASP A CA 1
ATOM 4202 C C . ASP A 1 531 ? 2.640 -10.187 15.597 1.00 72.31 531 ASP A C 1
ATOM 4204 O O . ASP A 1 531 ? 3.627 -10.156 16.338 1.00 72.31 531 ASP A O 1
ATOM 4208 N N . SER A 1 532 ? 2.127 -11.370 15.216 1.00 63.06 532 SER A N 1
ATOM 4209 C CA . SER A 1 532 ? 2.681 -12.657 15.656 1.00 63.06 532 SER A CA 1
ATOM 4210 C C . SER A 1 532 ? 4.118 -12.858 15.146 1.00 63.06 532 SER A C 1
ATOM 4212 O O . SER A 1 532 ? 4.367 -12.796 13.934 1.00 63.06 532 SER A O 1
ATOM 4214 N N . PRO A 1 533 ? 5.073 -13.211 16.032 1.00 46.22 533 PRO A N 1
ATOM 4215 C CA . PRO A 1 533 ? 6.459 -13.460 15.650 1.00 46.22 533 PRO A CA 1
ATOM 4216 C C . PRO A 1 533 ? 6.568 -14.532 14.555 1.00 46.22 533 PRO A C 1
ATOM 4218 O O . PRO A 1 533 ? 6.168 -15.686 14.741 1.00 46.22 533 PRO A O 1
ATOM 4221 N N . GLY A 1 534 ? 7.147 -14.158 13.412 1.00 44.53 534 GLY A N 1
ATOM 4222 C CA . GLY A 1 534 ? 7.297 -15.016 12.231 1.00 44.53 534 GLY A CA 1
ATOM 4223 C C . GLY A 1 534 ? 6.501 -14.571 11.001 1.00 44.53 534 GLY A C 1
ATOM 4224 O O . GLY A 1 534 ? 6.728 -15.138 9.936 1.00 44.53 534 GLY A O 1
ATOM 4225 N N . LEU A 1 535 ? 5.616 -13.578 11.135 1.00 44.06 535 LEU A N 1
ATOM 4226 C CA . LEU A 1 535 ? 5.075 -12.785 10.018 1.00 44.06 535 LEU A CA 1
ATOM 4227 C C . LEU A 1 535 ? 5.857 -11.480 9.804 1.00 44.06 535 LEU A C 1
ATOM 4229 O O . LEU A 1 535 ? 5.893 -10.943 8.703 1.00 44.06 535 LEU A O 1
ATOM 4233 N N . GLU A 1 536 ? 6.532 -11.003 10.848 1.00 42.19 536 GLU A N 1
ATOM 4234 C CA . GLU A 1 536 ? 7.521 -9.934 10.761 1.00 42.19 536 GLU A CA 1
ATOM 4235 C C . GLU A 1 536 ? 8.888 -10.498 10.339 1.00 42.19 536 GLU A C 1
ATOM 4237 O O . GLU A 1 536 ? 9.323 -11.546 10.833 1.00 42.19 536 GLU A O 1
ATOM 4242 N N . PHE A 1 537 ? 9.611 -9.780 9.474 1.00 38.09 537 PHE A N 1
ATOM 4243 C CA . PHE A 1 537 ? 11.022 -10.068 9.211 1.00 38.09 537 PHE A CA 1
ATOM 4244 C C . PHE A 1 537 ? 11.821 -9.899 10.503 1.00 38.09 537 PHE A C 1
ATOM 4246 O O . PHE A 1 537 ? 11.995 -8.780 10.990 1.00 38.09 537 PHE A O 1
ATOM 4253 N N . SER A 1 538 ? 12.358 -10.984 11.068 1.00 38.41 538 SER A N 1
ATOM 4254 C CA . SER A 1 538 ? 13.267 -10.817 12.197 1.00 38.41 538 SER A CA 1
ATOM 4255 C C . SER A 1 538 ? 14.589 -10.214 11.712 1.00 38.41 538 SER A C 1
ATOM 4257 O O . SER A 1 538 ? 15.122 -10.557 10.652 1.00 38.41 538 SER A O 1
ATOM 4259 N N . THR A 1 539 ? 15.204 -9.368 12.537 1.00 39.72 539 THR A N 1
ATOM 4260 C CA . THR A 1 539 ? 16.578 -8.878 12.318 1.00 39.72 539 THR A CA 1
ATOM 4261 C C . THR A 1 539 ? 17.611 -10.012 12.218 1.00 39.72 539 THR A C 1
ATOM 4263 O O . THR A 1 539 ? 18.715 -9.800 11.711 1.00 39.72 539 THR A O 1
ATOM 4266 N N . ARG A 1 540 ? 17.276 -11.229 12.674 1.00 35.75 540 ARG A N 1
ATOM 4267 C CA . ARG A 1 540 ? 18.082 -12.446 12.492 1.00 35.75 540 ARG A CA 1
ATOM 4268 C C . ARG A 1 540 ? 17.906 -13.083 11.111 1.00 35.75 540 ARG A C 1
ATOM 4270 O O . ARG A 1 540 ? 18.891 -13.607 10.595 1.00 35.75 540 ARG A O 1
ATOM 4277 N N . ASP A 1 541 ? 16.727 -13.008 10.500 1.00 39.59 541 ASP A N 1
ATOM 4278 C CA . ASP A 1 541 ? 16.464 -13.590 9.174 1.00 39.59 541 ASP A CA 1
ATOM 4279 C C . ASP A 1 541 ? 17.156 -12.786 8.063 1.00 39.59 541 ASP A C 1
ATOM 4281 O O . ASP A 1 541 ? 17.734 -13.365 7.145 1.00 39.59 541 ASP A O 1
ATOM 4285 N N . VAL A 1 542 ? 17.270 -11.463 8.234 1.00 39.78 542 VAL A N 1
ATOM 4286 C CA . VAL A 1 542 ? 18.097 -10.595 7.373 1.00 39.78 542 VAL A CA 1
ATOM 4287 C C . VAL A 1 542 ? 19.587 -10.972 7.437 1.00 39.78 542 VAL A C 1
ATOM 4289 O O . VAL A 1 542 ? 20.284 -10.933 6.424 1.00 39.78 542 VAL A O 1
ATOM 4292 N N . LYS A 1 543 ? 20.084 -11.382 8.614 1.00 34.50 543 LYS A N 1
ATOM 4293 C CA . LYS A 1 543 ? 21.496 -11.757 8.826 1.00 34.50 543 LYS A CA 1
ATOM 4294 C C . LYS A 1 543 ? 21.822 -13.188 8.386 1.00 34.50 543 LYS A C 1
ATOM 4296 O O . LYS A 1 543 ? 22.966 -13.459 8.019 1.00 34.50 543 LYS A O 1
ATOM 4301 N N . ARG A 1 544 ? 20.857 -14.113 8.391 1.00 36.72 544 ARG A N 1
ATOM 4302 C CA . ARG A 1 544 ? 21.088 -15.508 7.968 1.00 36.72 544 ARG A CA 1
ATOM 4303 C C . ARG A 1 544 ? 21.379 -15.632 6.470 1.00 36.72 544 ARG A C 1
ATOM 4305 O O . ARG A 1 544 ? 22.269 -16.392 6.108 1.00 36.72 544 ARG A O 1
ATOM 4312 N N . ASN A 1 545 ? 20.765 -14.799 5.630 1.00 35.47 545 ASN A N 1
ATOM 4313 C CA . ASN A 1 545 ? 21.038 -14.781 4.183 1.00 35.47 545 ASN A CA 1
ATOM 4314 C C . ASN A 1 545 ? 22.364 -14.099 3.792 1.00 35.47 545 ASN A C 1
ATOM 4316 O O . ASN A 1 545 ? 22.684 -14.014 2.612 1.00 35.47 545 ASN A O 1
ATOM 4320 N N . THR A 1 546 ? 23.151 -13.622 4.761 1.00 30.97 546 THR A N 1
ATOM 4321 C CA . THR A 1 546 ? 24.546 -13.186 4.541 1.00 30.97 546 THR A CA 1
ATOM 4322 C C . THR A 1 546 ? 25.582 -14.212 5.010 1.00 30.97 546 THR A C 1
ATOM 4324 O O . THR A 1 546 ? 26.777 -13.980 4.865 1.00 30.97 546 THR A O 1
ATOM 4327 N N . ILE A 1 547 ? 25.149 -15.352 5.565 1.00 31.41 547 ILE A N 1
ATOM 4328 C CA . ILE A 1 547 ? 26.031 -16.411 6.076 1.00 31.41 547 ILE A CA 1
ATOM 4329 C C . ILE A 1 547 ? 25.611 -17.755 5.466 1.00 31.41 547 ILE A C 1
ATOM 4331 O O . ILE A 1 547 ? 25.280 -18.702 6.168 1.00 31.41 547 ILE A O 1
ATOM 4335 N N . TYR A 1 548 ? 25.632 -17.841 4.140 1.00 31.83 548 TYR A N 1
ATOM 4336 C CA . TYR A 1 548 ? 25.718 -19.117 3.429 1.00 31.83 548 TYR A CA 1
ATOM 4337 C C . TYR A 1 548 ? 26.911 -19.053 2.477 1.00 31.83 548 TYR A C 1
ATOM 4339 O O . TYR A 1 548 ? 26.756 -18.979 1.270 1.00 31.83 548 TYR A O 1
ATOM 4347 N N . ASP A 1 549 ? 28.116 -19.017 3.055 1.00 37.66 549 ASP A N 1
ATOM 4348 C CA . ASP A 1 549 ? 29.357 -19.298 2.320 1.00 37.66 549 ASP A CA 1
ATOM 4349 C C . ASP A 1 549 ? 30.503 -19.722 3.260 1.00 37.66 549 ASP A C 1
ATOM 4351 O O . ASP A 1 549 ? 31.553 -19.086 3.328 1.00 37.66 549 ASP A O 1
ATOM 4355 N N . LYS A 1 550 ? 30.286 -20.752 4.096 1.00 31.97 550 LYS A N 1
ATOM 4356 C CA . LYS A 1 550 ? 31.379 -21.368 4.889 1.00 31.97 550 LYS A CA 1
ATOM 4357 C C . LYS A 1 550 ? 31.328 -22.893 5.023 1.00 31.97 550 LYS A C 1
ATOM 4359 O O . LYS A 1 550 ? 32.068 -23.452 5.827 1.00 31.97 550 LYS A O 1
ATOM 4364 N N . SER A 1 551 ? 30.513 -23.596 4.238 1.00 33.38 551 SER A N 1
ATOM 4365 C CA . SER A 1 551 ? 30.523 -25.067 4.248 1.00 33.38 551 SER A CA 1
ATOM 4366 C C . SER A 1 551 ? 30.466 -25.690 2.858 1.00 33.38 551 SER A C 1
ATOM 4368 O O . SER A 1 551 ? 29.800 -26.705 2.676 1.00 33.38 551 SER A O 1
ATOM 4370 N N . TYR A 1 552 ? 31.193 -25.124 1.894 1.00 28.11 552 TYR A N 1
ATOM 4371 C CA . TYR A 1 552 ? 31.637 -25.905 0.743 1.00 28.11 552 TYR A CA 1
ATOM 4372 C C . TYR A 1 552 ? 32.962 -26.573 1.128 1.00 28.11 552 TYR A C 1
ATOM 4374 O O . TYR A 1 552 ? 34.025 -25.955 1.106 1.00 28.11 552 TYR A O 1
ATOM 4382 N N . LYS A 1 553 ? 32.888 -27.819 1.605 1.00 33.56 553 LYS A N 1
ATOM 4383 C CA . LYS A 1 553 ? 34.050 -28.711 1.625 1.00 33.56 553 LYS A CA 1
ATOM 4384 C C . LYS A 1 553 ? 34.078 -29.394 0.265 1.00 33.56 553 LYS A C 1
ATOM 4386 O O . LYS A 1 553 ? 33.124 -30.088 -0.070 1.00 33.56 553 LYS A O 1
ATOM 4391 N N . GLU A 1 554 ? 35.143 -29.162 -0.497 1.00 30.27 554 GLU A N 1
ATOM 4392 C CA . GLU A 1 554 ? 35.428 -29.900 -1.728 1.00 30.27 554 GLU A CA 1
ATOM 4393 C C . GLU A 1 554 ? 35.329 -31.415 -1.470 1.00 30.27 554 GLU A C 1
ATOM 4395 O O . GLU A 1 554 ? 35.878 -31.896 -0.469 1.00 30.27 554 GLU A O 1
ATOM 4400 N N . PRO A 1 555 ? 34.662 -32.192 -2.339 1.00 31.75 555 PRO A N 1
ATOM 4401 C CA . PRO A 1 555 ? 34.842 -33.630 -2.339 1.00 31.75 555 PRO A CA 1
ATOM 4402 C C . PRO A 1 555 ? 36.233 -33.940 -2.904 1.00 31.75 555 PRO A C 1
ATOM 4404 O O . PRO A 1 555 ? 36.531 -33.683 -4.068 1.00 31.75 555 PRO A O 1
ATOM 4407 N N . VAL A 1 556 ? 37.098 -34.486 -2.050 1.00 32.78 556 VAL A N 1
ATOM 4408 C CA . VAL A 1 556 ? 38.342 -35.137 -2.466 1.00 32.78 556 VAL A CA 1
ATOM 4409 C C . VAL A 1 556 ? 37.954 -36.474 -3.093 1.00 32.78 556 VAL A C 1
ATOM 4411 O O . VAL A 1 556 ? 37.788 -37.468 -2.387 1.00 32.78 556 VAL A O 1
ATOM 4414 N N . GLU A 1 557 ? 37.780 -36.502 -4.410 1.00 32.59 557 GLU A N 1
ATOM 4415 C CA . GLU A 1 557 ? 37.712 -37.757 -5.157 1.00 32.59 557 GLU A CA 1
ATOM 4416 C C . GLU A 1 557 ? 39.124 -38.185 -5.565 1.00 32.59 557 GLU A C 1
ATOM 4418 O O . GLU A 1 557 ? 39.769 -37.605 -6.438 1.00 32.59 557 GLU A O 1
ATOM 4423 N N . ASN A 1 558 ? 39.606 -39.234 -4.897 1.00 32.41 558 ASN A N 1
ATOM 4424 C CA . ASN A 1 558 ? 40.711 -40.052 -5.374 1.00 32.41 558 ASN A CA 1
ATOM 4425 C C . ASN A 1 558 ? 40.225 -40.847 -6.592 1.00 32.41 558 ASN A C 1
ATOM 4427 O O . ASN A 1 558 ? 39.588 -41.887 -6.427 1.00 32.41 558 ASN A O 1
ATOM 4431 N N . VAL A 1 559 ? 40.546 -40.385 -7.799 1.00 29.86 559 VAL A N 1
ATOM 4432 C CA . VAL A 1 559 ? 40.421 -41.194 -9.017 1.00 29.86 559 VAL A CA 1
ATOM 4433 C C . VAL A 1 559 ? 41.820 -41.584 -9.476 1.00 29.86 559 VAL A C 1
ATOM 4435 O O . VAL A 1 559 ? 42.610 -40.764 -9.941 1.00 29.86 559 VAL A O 1
ATOM 4438 N N . THR A 1 560 ? 42.132 -42.863 -9.292 1.00 28.80 560 THR A N 1
ATOM 4439 C CA . THR A 1 560 ? 43.262 -43.559 -9.903 1.00 28.80 560 THR A CA 1
ATOM 4440 C C . THR A 1 560 ? 43.114 -43.539 -11.423 1.00 28.80 560 THR A C 1
ATOM 4442 O O . THR A 1 560 ? 42.101 -43.989 -11.951 1.00 28.80 560 THR A O 1
ATOM 4445 N N . MET A 1 561 ? 44.124 -43.007 -12.114 1.00 26.91 561 MET A N 1
ATOM 4446 C CA . MET A 1 561 ? 44.234 -43.057 -13.571 1.00 26.91 561 MET A CA 1
ATOM 4447 C C . MET A 1 561 ? 44.673 -44.451 -14.034 1.00 26.91 561 MET A C 1
ATOM 4449 O O . MET A 1 561 ? 45.725 -44.926 -13.610 1.00 26.91 561 MET A O 1
ATOM 4453 N N . GLU A 1 562 ? 43.927 -45.034 -14.970 1.00 30.14 562 GLU A N 1
ATOM 4454 C CA . GLU A 1 562 ? 44.458 -45.981 -15.956 1.00 30.14 562 GLU A CA 1
ATOM 4455 C C . GLU A 1 562 ? 44.472 -45.295 -17.336 1.00 30.14 562 GLU A C 1
ATOM 4457 O O . GLU A 1 562 ? 43.537 -44.546 -17.641 1.00 30.14 562 GLU A O 1
ATOM 4462 N N . PRO A 1 563 ? 45.524 -45.470 -18.158 1.00 35.94 563 PRO A N 1
ATOM 4463 C CA . PRO A 1 563 ? 45.605 -44.881 -19.486 1.00 35.94 563 PRO A CA 1
ATOM 4464 C C . PRO A 1 563 ? 45.169 -45.884 -20.560 1.00 35.94 563 PRO A C 1
ATOM 4466 O O . PRO A 1 563 ? 45.482 -47.058 -20.442 1.00 35.94 563 PRO A O 1
ATOM 4469 N N . GLU A 1 564 ? 44.494 -45.387 -21.599 1.00 29.52 564 GLU A N 1
ATOM 4470 C CA . GLU A 1 564 ? 44.405 -45.866 -22.999 1.00 29.52 564 GLU A CA 1
ATOM 4471 C C . GLU A 1 564 ? 43.103 -45.257 -23.573 1.00 29.52 564 GLU A C 1
ATOM 4473 O O . GLU A 1 564 ? 42.081 -45.223 -22.902 1.00 29.52 564 GLU A O 1
ATOM 4478 N N . GLY A 1 565 ? 43.041 -44.620 -24.740 1.00 29.58 565 GLY A N 1
ATOM 4479 C CA . GLY A 1 565 ? 43.733 -44.881 -25.987 1.00 29.58 565 GLY A CA 1
ATOM 4480 C C . GLY A 1 565 ? 43.505 -43.741 -26.988 1.00 29.58 565 GLY A C 1
ATOM 4481 O O . GLY A 1 565 ? 42.603 -42.913 -26.868 1.00 29.58 565 GLY A O 1
ATOM 4482 N N . GLU A 1 566 ? 44.403 -43.709 -27.956 1.00 30.33 566 GLU A N 1
ATOM 4483 C CA . GLU A 1 566 ? 44.580 -42.747 -29.034 1.00 30.33 566 GLU A CA 1
ATOM 4484 C C . GLU A 1 566 ? 43.551 -42.996 -30.155 1.00 30.33 566 GLU A C 1
ATOM 4486 O O . GLU A 1 566 ? 43.462 -44.117 -30.650 1.00 30.33 566 GLU A O 1
ATOM 4491 N N . VAL A 1 567 ? 42.786 -41.980 -30.585 1.00 30.91 567 VAL A N 1
ATOM 4492 C CA . VAL A 1 567 ? 42.043 -42.033 -31.861 1.00 30.91 567 VAL A CA 1
ATOM 4493 C C . VAL A 1 567 ? 42.172 -40.708 -32.614 1.00 30.91 567 VAL A C 1
ATOM 4495 O O . VAL A 1 567 ? 42.025 -39.614 -32.071 1.00 30.91 567 VAL A O 1
ATOM 4498 N N . THR A 1 568 ? 42.514 -40.875 -33.884 1.00 27.64 568 THR A N 1
ATOM 4499 C CA . THR A 1 568 ? 42.959 -39.942 -34.915 1.00 27.64 568 THR A CA 1
ATOM 4500 C C . THR A 1 568 ? 41.868 -39.009 -35.447 1.00 27.64 568 THR A C 1
ATOM 4502 O O . THR A 1 568 ? 40.700 -39.376 -35.530 1.00 27.64 568 THR A O 1
ATOM 4505 N N . MET A 1 569 ? 42.276 -37.800 -35.859 1.00 29.94 569 MET A N 1
ATOM 4506 C CA . MET A 1 569 ? 41.457 -36.863 -36.638 1.00 29.94 569 MET A CA 1
ATOM 4507 C C . MET A 1 569 ? 41.477 -37.217 -38.129 1.00 29.94 569 MET A C 1
ATOM 4509 O O . MET A 1 569 ? 42.547 -37.507 -38.664 1.00 29.94 569 MET A O 1
ATOM 4513 N N . GLU A 1 570 ? 40.346 -37.022 -38.808 1.00 29.41 570 GLU A N 1
ATOM 4514 C CA . GLU A 1 570 ? 40.287 -36.744 -40.250 1.00 29.41 570 GLU A CA 1
ATOM 4515 C C . GLU A 1 570 ? 39.433 -35.491 -40.539 1.00 29.41 570 GLU A C 1
ATOM 4517 O O . GLU A 1 570 ? 38.632 -35.102 -39.683 1.00 29.41 570 GLU A O 1
ATOM 4522 N N . PRO A 1 571 ? 39.646 -34.802 -41.684 1.00 37.12 571 PRO A N 1
ATOM 4523 C CA . PRO A 1 571 ? 39.188 -33.435 -41.902 1.00 37.12 571 PRO A CA 1
ATOM 4524 C C . PRO A 1 571 ? 38.054 -33.319 -42.936 1.00 37.12 571 PRO A C 1
ATOM 4526 O O . PRO A 1 571 ? 38.105 -33.913 -44.005 1.00 37.12 571 PRO A O 1
ATOM 4529 N N . GLU A 1 572 ? 37.111 -32.419 -42.677 1.00 31.33 572 GLU A N 1
ATOM 4530 C CA . GLU A 1 572 ? 36.126 -31.907 -43.642 1.00 31.33 572 GLU A CA 1
ATOM 4531 C C . GLU A 1 572 ? 35.982 -30.395 -43.384 1.00 31.33 572 GLU A C 1
ATOM 4533 O O . GLU A 1 572 ? 36.110 -29.951 -42.244 1.00 31.33 572 GLU A O 1
ATOM 4538 N N . GLU A 1 573 ? 35.728 -29.474 -44.307 1.00 30.78 573 GLU A N 1
ATOM 4539 C CA . GLU A 1 573 ? 35.698 -29.384 -45.767 1.00 30.78 573 GLU A CA 1
ATOM 4540 C C . GLU A 1 573 ? 35.739 -27.856 -46.041 1.00 30.78 573 GLU A C 1
ATOM 4542 O O . GLU A 1 573 ? 35.262 -27.041 -45.242 1.00 30.78 573 GLU A O 1
ATOM 4547 N N . GLU A 1 574 ? 36.370 -27.431 -47.134 1.00 31.94 574 GLU A N 1
ATOM 4548 C CA . GLU A 1 574 ? 36.682 -26.026 -47.424 1.00 31.94 574 GLU A CA 1
ATOM 4549 C C . GLU A 1 574 ? 35.515 -25.327 -48.155 1.00 31.94 574 GLU A C 1
ATOM 4551 O O . GLU A 1 574 ? 35.370 -25.438 -49.371 1.00 31.94 574 GLU A O 1
ATOM 4556 N N . VAL A 1 575 ? 34.687 -24.555 -47.436 1.00 32.38 575 VAL A N 1
ATOM 4557 C CA . VAL A 1 575 ? 33.658 -23.695 -48.056 1.00 32.38 575 VAL A CA 1
ATOM 4558 C C . VAL A 1 575 ? 34.244 -22.323 -48.404 1.00 32.38 575 VAL A C 1
ATOM 4560 O O . VAL A 1 575 ? 34.658 -21.539 -47.547 1.00 32.38 575 VAL A O 1
ATOM 4563 N N . THR A 1 576 ? 34.259 -22.017 -49.699 1.00 35.91 576 THR A N 1
ATOM 4564 C CA . THR A 1 576 ? 34.715 -20.748 -50.275 1.00 35.91 576 THR A CA 1
ATOM 4565 C C . THR A 1 576 ? 33.708 -19.614 -50.027 1.00 35.91 576 THR A C 1
ATOM 4567 O O . THR A 1 576 ? 32.515 -19.747 -50.276 1.00 35.91 576 THR A O 1
ATOM 4570 N N . MET A 1 577 ? 34.194 -18.455 -49.556 1.00 32.03 577 MET A N 1
ATOM 4571 C CA . MET A 1 577 ? 33.390 -17.243 -49.318 1.00 32.03 577 MET A CA 1
ATOM 4572 C C . MET A 1 577 ? 33.837 -16.046 -50.186 1.00 32.03 577 MET A C 1
ATOM 4574 O O . MET A 1 577 ? 35.025 -15.927 -50.505 1.00 32.03 577 MET A O 1
ATOM 4578 N N . PRO A 1 578 ? 32.932 -15.098 -50.525 1.00 33.88 578 PRO A N 1
ATOM 4579 C CA . PRO A 1 578 ? 33.174 -14.088 -51.552 1.00 33.88 578 PRO A CA 1
ATOM 4580 C C . PRO A 1 578 ? 34.062 -12.914 -51.105 1.00 33.88 578 PRO A C 1
ATOM 4582 O O . PRO A 1 578 ? 34.144 -12.512 -49.941 1.00 33.88 578 PRO A O 1
ATOM 4585 N N . VAL A 1 579 ? 34.698 -12.306 -52.105 1.00 43.09 579 VAL A N 1
ATOM 4586 C CA . VAL A 1 579 ? 35.704 -11.238 -52.035 1.00 43.09 579 VAL A CA 1
ATOM 4587 C C . VAL A 1 579 ? 35.106 -9.894 -51.575 1.00 43.09 579 VAL A C 1
ATOM 4589 O O . VAL A 1 579 ? 34.953 -8.983 -52.377 1.00 43.09 579 VAL A O 1
ATOM 4592 N N . LYS A 1 580 ? 34.812 -9.717 -50.276 1.00 45.75 580 LYS A N 1
ATOM 4593 C CA . LYS A 1 580 ? 34.589 -8.379 -49.660 1.00 45.75 580 LYS A CA 1
ATOM 4594 C C . LYS A 1 580 ? 35.115 -8.208 -48.221 1.00 45.75 580 LYS A C 1
ATOM 4596 O O . LYS A 1 580 ? 34.715 -7.280 -47.533 1.00 45.75 580 LYS A O 1
ATOM 4601 N N . ASN A 1 581 ? 36.075 -9.024 -47.760 1.00 49.56 581 ASN A N 1
ATOM 4602 C CA . ASN A 1 581 ? 36.564 -8.939 -46.365 1.00 49.56 581 ASN A CA 1
ATOM 4603 C C . ASN A 1 581 ? 38.098 -8.917 -46.161 1.00 49.56 581 ASN A C 1
ATOM 4605 O O . ASN A 1 581 ? 38.606 -9.221 -45.080 1.00 49.56 581 ASN A O 1
ATOM 4609 N N . LYS A 1 582 ? 38.885 -8.498 -47.167 1.00 40.62 582 LYS A N 1
ATOM 4610 C CA . LYS A 1 582 ? 40.362 -8.429 -47.044 1.00 40.62 582 LYS A CA 1
ATOM 4611 C C . LYS A 1 582 ? 40.864 -7.332 -46.081 1.00 40.62 582 LYS A C 1
ATOM 4613 O O . LYS A 1 582 ? 41.939 -7.490 -45.500 1.00 40.62 582 LYS A O 1
ATOM 4618 N N . LEU A 1 583 ? 40.107 -6.250 -45.866 1.00 44.31 583 LEU A N 1
ATOM 4619 C CA . LEU A 1 583 ? 40.483 -5.164 -44.942 1.00 44.31 583 LEU A CA 1
ATOM 4620 C C . LEU A 1 583 ? 40.223 -5.524 -43.469 1.00 44.31 583 LEU A C 1
ATOM 4622 O O . LEU A 1 583 ? 41.076 -5.278 -42.612 1.00 44.31 583 LEU A O 1
ATOM 4626 N N . THR A 1 584 ? 39.105 -6.188 -43.186 1.00 47.88 584 THR A N 1
ATOM 4627 C CA . THR A 1 584 ? 38.699 -6.606 -41.835 1.00 47.88 584 THR A CA 1
ATOM 4628 C C . THR A 1 584 ? 39.627 -7.692 -41.288 1.00 47.88 584 THR A C 1
ATOM 4630 O O . THR A 1 584 ? 40.139 -7.572 -40.174 1.00 47.88 584 THR A O 1
ATOM 4633 N N . ILE A 1 585 ? 39.993 -8.678 -42.116 1.00 48.94 585 ILE A N 1
ATOM 4634 C CA . ILE A 1 585 ? 40.923 -9.756 -41.734 1.00 48.94 585 ILE A CA 1
ATOM 4635 C C . ILE A 1 585 ? 42.338 -9.214 -41.465 1.00 48.94 585 ILE A C 1
ATOM 4637 O O . ILE A 1 585 ? 43.007 -9.653 -40.525 1.00 48.94 585 ILE A O 1
ATOM 4641 N N . ARG A 1 586 ? 42.809 -8.218 -42.232 1.00 54.44 586 ARG A N 1
ATOM 4642 C CA . ARG A 1 586 ? 44.101 -7.555 -41.962 1.00 54.44 586 ARG A CA 1
ATOM 4643 C C . ARG A 1 586 ? 44.090 -6.807 -40.624 1.00 54.44 586 ARG A C 1
ATOM 4645 O O . ARG A 1 586 ? 45.087 -6.855 -39.900 1.00 54.44 586 ARG A O 1
ATOM 4652 N N . ARG A 1 587 ? 42.970 -6.169 -40.265 1.00 50.84 587 ARG A N 1
ATOM 4653 C CA . ARG A 1 587 ? 42.802 -5.442 -38.993 1.00 50.84 587 ARG A CA 1
ATOM 4654 C C . ARG A 1 587 ? 42.769 -6.398 -37.795 1.00 50.84 587 ARG A C 1
ATOM 4656 O O . ARG A 1 587 ? 43.488 -6.171 -36.823 1.00 50.84 587 ARG A O 1
ATOM 4663 N N . VAL A 1 588 ? 42.063 -7.524 -37.918 1.00 54.03 588 VAL A N 1
ATOM 4664 C CA . VAL A 1 588 ? 42.025 -8.591 -36.900 1.00 54.03 588 VAL A CA 1
ATOM 4665 C C . VAL A 1 588 ? 43.404 -9.235 -36.717 1.00 54.03 588 VAL A C 1
ATOM 4667 O O . VAL A 1 588 ? 43.893 -9.324 -35.591 1.00 54.03 588 VAL A O 1
ATOM 4670 N N . LYS A 1 589 ? 44.114 -9.580 -37.803 1.00 57.09 589 LYS A N 1
ATOM 4671 C CA . LYS A 1 589 ? 45.481 -10.136 -37.721 1.00 57.09 589 LYS A CA 1
ATOM 4672 C C . LYS A 1 589 ? 46.475 -9.162 -37.072 1.00 57.09 589 LYS A C 1
ATOM 4674 O O . LYS A 1 589 ? 47.359 -9.596 -36.330 1.00 57.09 589 LYS A O 1
ATOM 4679 N N . LYS A 1 590 ? 46.333 -7.849 -37.302 1.00 66.56 590 LYS A N 1
ATOM 4680 C CA . LYS A 1 590 ? 47.156 -6.810 -36.654 1.00 66.56 590 LYS A CA 1
ATOM 4681 C C . LYS A 1 590 ? 46.881 -6.726 -35.147 1.00 66.56 590 LYS A C 1
ATOM 4683 O O . LYS A 1 590 ? 47.835 -6.690 -34.368 1.00 66.56 590 LYS A O 1
ATOM 4688 N N . ASN A 1 591 ? 45.614 -6.767 -34.736 1.00 52.97 591 ASN A N 1
ATOM 4689 C CA . ASN A 1 591 ? 45.224 -6.745 -33.323 1.00 52.97 591 ASN A CA 1
ATOM 4690 C C . ASN A 1 591 ? 45.668 -8.015 -32.584 1.00 52.97 591 ASN A C 1
ATOM 4692 O O . ASN A 1 591 ? 46.226 -7.918 -31.492 1.00 52.97 591 ASN A O 1
ATOM 4696 N N . LEU A 1 592 ? 45.560 -9.186 -33.219 1.00 55.78 592 LEU A N 1
ATOM 4697 C CA . LEU A 1 592 ? 46.012 -10.456 -32.645 1.00 55.78 592 LEU A CA 1
ATOM 4698 C C . LEU A 1 592 ? 47.534 -10.484 -32.416 1.00 55.78 592 LEU A C 1
ATOM 4700 O O . LEU A 1 592 ? 48.009 -10.987 -31.399 1.00 55.78 592 LEU A O 1
ATOM 4704 N N . ARG A 1 593 ? 48.324 -9.900 -33.332 1.00 68.38 593 ARG A N 1
ATOM 4705 C CA . ARG A 1 593 ? 49.782 -9.741 -33.155 1.00 68.38 593 ARG A CA 1
ATOM 4706 C C . ARG A 1 593 ? 50.121 -8.789 -32.006 1.00 68.38 593 ARG A C 1
ATOM 4708 O O . ARG A 1 593 ? 51.070 -9.058 -31.269 1.00 68.38 593 ARG A O 1
ATOM 4715 N N . LYS A 1 594 ? 49.347 -7.709 -31.835 1.00 60.97 594 LYS A N 1
ATOM 4716 C CA . LYS A 1 594 ? 49.484 -6.770 -30.709 1.00 60.97 594 LYS A CA 1
ATOM 4717 C C . LYS A 1 594 ? 49.201 -7.475 -29.379 1.00 60.97 594 LYS A C 1
ATOM 4719 O O . LYS A 1 594 ? 50.043 -7.424 -28.490 1.00 60.97 594 LYS A O 1
ATOM 4724 N N . LEU A 1 595 ? 48.101 -8.226 -29.300 1.00 52.09 595 LEU A N 1
ATOM 4725 C CA . LEU A 1 595 ? 47.711 -8.983 -28.109 1.00 52.09 595 LEU A CA 1
ATOM 4726 C C . LEU A 1 595 ? 48.752 -10.053 -27.747 1.00 52.09 595 LEU A C 1
ATOM 4728 O O . LEU A 1 595 ? 49.177 -10.131 -26.598 1.00 52.09 595 LEU A O 1
ATOM 4732 N N . LYS A 1 596 ? 49.257 -10.810 -28.733 1.00 58.94 596 LYS A N 1
ATOM 4733 C CA . LYS A 1 596 ? 50.334 -11.795 -28.519 1.00 58.94 596 LYS A CA 1
ATOM 4734 C C . LYS A 1 596 ? 51.634 -11.149 -28.019 1.00 58.94 596 LYS A C 1
ATOM 4736 O O . LYS A 1 596 ? 52.326 -11.758 -27.207 1.00 58.94 596 LYS A O 1
ATOM 4741 N N . ARG A 1 597 ? 51.971 -9.928 -28.460 1.00 68.62 597 ARG A N 1
ATOM 4742 C CA . ARG A 1 597 ? 53.116 -9.163 -27.924 1.00 68.62 597 ARG A CA 1
ATOM 4743 C C . ARG A 1 597 ? 52.892 -8.756 -26.469 1.00 68.62 597 ARG A C 1
ATOM 4745 O O . ARG A 1 597 ? 53.776 -8.995 -25.653 1.00 68.62 597 ARG A O 1
ATOM 4752 N N . THR A 1 598 ? 51.718 -8.223 -26.135 1.00 59.28 598 THR A N 1
ATOM 4753 C CA . THR A 1 598 ? 51.366 -7.850 -24.755 1.00 59.28 598 THR A CA 1
ATOM 4754 C C . THR A 1 598 ? 51.403 -9.061 -23.826 1.00 59.28 598 THR A C 1
ATOM 4756 O O . THR A 1 598 ? 51.992 -8.996 -22.753 1.00 59.28 598 THR A O 1
ATOM 4759 N N . LEU A 1 599 ? 50.876 -10.205 -24.270 1.00 51.06 599 LEU A N 1
ATOM 4760 C CA . LEU A 1 599 ? 50.869 -11.439 -23.483 1.00 51.06 599 LEU A CA 1
ATOM 4761 C C . LEU A 1 599 ? 52.284 -11.998 -23.256 1.00 51.06 599 LEU A C 1
ATOM 4763 O O . LEU A 1 599 ? 52.573 -12.518 -22.181 1.00 51.06 599 LEU A O 1
ATOM 4767 N N . ARG A 1 600 ? 53.193 -11.854 -24.234 1.00 65.81 600 ARG A N 1
ATOM 4768 C CA . ARG A 1 600 ? 54.620 -12.186 -24.059 1.00 65.81 600 ARG A CA 1
ATOM 4769 C C . ARG A 1 600 ? 55.312 -11.248 -23.070 1.00 65.81 600 ARG A C 1
ATOM 4771 O O . ARG A 1 600 ? 56.088 -11.735 -22.257 1.00 65.81 600 ARG A O 1
ATOM 4778 N N . MET A 1 601 ? 55.013 -9.945 -23.097 1.00 68.06 601 MET A N 1
ATOM 4779 C CA . MET A 1 601 ? 55.561 -8.998 -22.114 1.00 68.06 601 MET A CA 1
ATOM 4780 C C . MET A 1 601 ? 55.049 -9.283 -20.700 1.00 68.06 601 MET A C 1
ATOM 4782 O O . MET A 1 601 ? 55.838 -9.313 -19.766 1.00 68.06 601 MET A O 1
ATOM 4786 N N . LEU A 1 602 ? 53.759 -9.591 -20.539 1.00 55.78 602 LEU A N 1
ATOM 4787 C CA . LEU A 1 602 ? 53.188 -9.952 -19.238 1.00 55.78 602 LEU A CA 1
ATOM 4788 C C . LEU A 1 602 ? 53.764 -11.268 -18.696 1.00 55.78 602 LEU A C 1
ATOM 4790 O O . LEU A 1 602 ? 54.048 -11.362 -17.503 1.00 55.78 602 LEU A O 1
ATOM 4794 N N . LYS A 1 603 ? 53.995 -12.266 -19.562 1.00 67.94 603 LYS A N 1
ATOM 4795 C CA . LYS A 1 603 ? 54.688 -13.504 -19.170 1.00 67.94 603 LYS A CA 1
ATOM 4796 C C . LYS A 1 603 ? 56.137 -13.236 -18.754 1.00 67.94 603 LYS A C 1
ATOM 4798 O O . LYS A 1 603 ? 56.550 -13.760 -17.726 1.00 67.94 603 LYS A O 1
ATOM 4803 N N . LYS A 1 604 ? 56.864 -12.380 -19.483 1.00 73.56 604 LYS A N 1
ATOM 4804 C CA . LYS A 1 604 ? 58.237 -11.979 -19.135 1.00 73.56 604 LYS A CA 1
ATOM 4805 C C . LYS A 1 604 ? 58.291 -11.253 -17.784 1.00 73.56 604 LYS A C 1
ATOM 4807 O O . LYS A 1 604 ? 59.059 -11.660 -16.923 1.00 73.56 604 LYS A O 1
ATOM 4812 N N . ASN A 1 605 ? 57.391 -10.297 -17.542 1.00 67.06 605 ASN A N 1
ATOM 4813 C CA . ASN A 1 605 ? 57.317 -9.564 -16.272 1.00 67.06 605 ASN A CA 1
ATOM 4814 C C . ASN A 1 605 ? 56.937 -10.472 -15.090 1.00 67.06 605 ASN A C 1
ATOM 4816 O O . ASN A 1 605 ? 57.454 -10.308 -13.989 1.00 67.06 605 ASN A O 1
ATOM 4820 N N . LYS A 1 606 ? 56.056 -11.463 -15.302 1.00 70.06 606 LYS A N 1
ATOM 4821 C CA . LYS A 1 606 ? 55.709 -12.450 -14.265 1.00 70.06 606 LYS A CA 1
ATOM 4822 C C . LYS A 1 606 ? 56.895 -13.362 -13.932 1.00 70.06 606 LYS A C 1
ATOM 4824 O O . LYS A 1 606 ? 57.063 -13.731 -12.775 1.00 70.06 606 LYS A O 1
ATOM 4829 N N . GLN A 1 607 ? 57.713 -13.703 -14.927 1.00 65.44 607 GLN A N 1
ATOM 4830 C CA . GLN A 1 607 ? 58.898 -14.545 -14.760 1.00 65.44 607 GLN A CA 1
ATOM 4831 C C . GLN A 1 607 ? 60.055 -13.775 -14.095 1.00 65.44 607 GLN A C 1
ATOM 4833 O O . GLN A 1 607 ? 60.696 -14.314 -13.199 1.00 65.44 607 GLN A O 1
ATOM 4838 N N . GLU A 1 608 ? 60.244 -12.494 -14.430 1.00 61.16 608 GLU A N 1
ATOM 4839 C CA . GLU A 1 608 ? 61.183 -11.586 -13.747 1.00 61.16 608 GLU A CA 1
ATOM 4840 C C . GLU A 1 608 ? 60.771 -11.320 -12.288 1.00 61.16 608 GLU A C 1
ATOM 4842 O O . GLU A 1 608 ? 61.616 -11.343 -11.397 1.00 61.16 608 GLU A O 1
ATOM 4847 N N . ALA A 1 609 ? 59.471 -11.176 -12.004 1.00 62.09 609 ALA A N 1
ATOM 4848 C CA . ALA A 1 609 ? 58.967 -11.052 -10.633 1.00 62.09 609 ALA A CA 1
ATOM 4849 C C . ALA A 1 609 ? 59.142 -12.343 -9.809 1.00 62.09 609 ALA A C 1
ATOM 4851 O O . ALA A 1 609 ? 59.356 -12.277 -8.597 1.00 62.09 609 ALA A O 1
ATOM 4852 N N . LEU A 1 610 ? 59.064 -13.519 -10.447 1.00 60.75 610 LEU A N 1
ATOM 4853 C CA . LEU A 1 610 ? 59.319 -14.802 -9.785 1.00 60.75 610 LEU A CA 1
ATOM 4854 C C . LEU A 1 610 ? 60.811 -14.986 -9.476 1.00 60.75 610 LEU A C 1
ATOM 4856 O O . LEU A 1 610 ? 61.155 -15.394 -8.369 1.00 60.75 610 LEU A O 1
ATOM 4860 N N . LEU A 1 611 ? 61.683 -14.628 -10.424 1.00 53.31 611 LEU A N 1
ATOM 4861 C CA . LEU A 1 611 ? 63.137 -14.653 -10.253 1.00 53.31 611 LEU A CA 1
ATOM 4862 C C . LEU A 1 611 ? 63.597 -13.652 -9.190 1.00 53.31 611 LEU A C 1
ATOM 4864 O O . LEU A 1 611 ? 64.432 -14.000 -8.366 1.00 53.31 611 LEU A O 1
ATOM 4868 N N . SER A 1 612 ? 63.000 -12.458 -9.136 1.00 53.09 612 SER A N 1
ATOM 4869 C CA . SER A 1 612 ? 63.273 -11.462 -8.092 1.00 53.09 612 SER A CA 1
ATOM 4870 C C . SER A 1 612 ? 62.871 -11.959 -6.695 1.00 53.09 612 SER A C 1
ATOM 4872 O O . SER A 1 612 ? 63.631 -11.788 -5.745 1.00 53.09 612 SER A O 1
ATOM 4874 N N . LYS A 1 613 ? 61.737 -12.667 -6.564 1.00 59.06 613 LYS A N 1
ATOM 4875 C CA . LYS A 1 613 ? 61.336 -13.310 -5.296 1.00 59.06 613 LYS A CA 1
ATOM 4876 C C . LYS A 1 613 ? 62.237 -14.482 -4.903 1.00 59.06 613 LYS A C 1
ATOM 4878 O O . LYS A 1 613 ? 62.504 -14.664 -3.718 1.00 59.06 613 LYS A O 1
ATOM 4883 N N . GLN A 1 614 ? 62.707 -15.268 -5.872 1.00 54.12 614 GLN A N 1
ATOM 4884 C CA . GLN A 1 614 ? 63.658 -16.352 -5.614 1.00 54.12 614 GLN A CA 1
ATOM 4885 C C . GLN A 1 614 ? 65.044 -15.820 -5.227 1.00 54.12 614 GLN A C 1
ATOM 4887 O O . GLN A 1 614 ? 65.653 -16.375 -4.319 1.00 54.12 614 GLN A O 1
ATOM 4892 N N . PHE A 1 615 ? 65.498 -14.713 -5.825 1.00 42.47 615 PHE A N 1
ATOM 4893 C CA . PHE A 1 615 ? 66.745 -14.038 -5.446 1.00 42.47 615 PHE A CA 1
ATOM 4894 C C . PHE A 1 615 ? 66.690 -13.496 -4.012 1.00 42.47 615 PHE A C 1
ATOM 4896 O O . PHE A 1 615 ? 67.592 -13.758 -3.226 1.00 42.47 615 PHE A O 1
ATOM 4903 N N . HIS A 1 616 ? 65.587 -12.848 -3.624 1.00 41.06 616 HIS A N 1
ATOM 4904 C CA . HIS A 1 616 ? 65.411 -12.349 -2.254 1.00 41.06 616 HIS A CA 1
ATOM 4905 C C . HIS A 1 616 ? 65.313 -13.472 -1.207 1.00 41.06 616 HIS A C 1
ATOM 4907 O O . HIS A 1 616 ? 65.746 -13.313 -0.071 1.00 41.06 616 HIS A O 1
ATOM 4913 N N . SER A 1 617 ? 64.770 -14.635 -1.587 1.00 41.75 617 SER A N 1
ATOM 4914 C CA . SER A 1 617 ? 64.749 -15.824 -0.726 1.00 41.75 617 SER A CA 1
ATOM 4915 C C . SER A 1 617 ? 66.119 -16.503 -0.591 1.00 41.75 617 SER A C 1
ATOM 4917 O O . SER A 1 617 ? 66.289 -17.285 0.344 1.00 41.75 617 SER A O 1
ATOM 4919 N N . LEU A 1 618 ? 67.046 -16.263 -1.522 1.00 37.38 618 LEU A N 1
ATOM 4920 C CA . LEU A 1 618 ? 68.420 -16.770 -1.487 1.00 37.38 618 LEU A CA 1
ATOM 4921 C C . LEU A 1 618 ? 69.382 -15.802 -0.784 1.00 37.38 618 LEU A C 1
ATOM 4923 O O . LEU A 1 618 ? 70.354 -16.270 -0.222 1.00 37.38 618 LEU A O 1
ATOM 4927 N N . GLU A 1 619 ? 69.104 -14.494 -0.760 1.00 38.34 619 GLU A N 1
ATOM 4928 C CA . GLU A 1 619 ? 69.833 -13.519 0.079 1.00 38.34 619 GLU A CA 1
ATOM 4929 C C . GLU A 1 619 ? 69.474 -13.612 1.573 1.00 38.34 619 GLU A C 1
ATOM 4931 O O . GLU A 1 619 ? 70.258 -13.211 2.426 1.00 38.34 619 GLU A O 1
ATOM 4936 N N . MET A 1 620 ? 68.276 -14.111 1.894 1.00 41.91 620 MET A N 1
ATOM 4937 C CA . MET A 1 620 ? 67.787 -14.283 3.271 1.00 41.91 620 MET A CA 1
ATOM 4938 C C . MET A 1 620 ? 68.211 -15.611 3.926 1.00 41.91 620 MET A C 1
ATOM 4940 O O . MET A 1 620 ? 67.961 -15.799 5.117 1.00 41.91 620 MET A O 1
ATOM 4944 N N . LYS A 1 621 ? 68.789 -16.543 3.162 1.00 42.50 621 LYS A N 1
ATOM 4945 C CA . LYS A 1 621 ? 69.347 -17.814 3.647 1.00 42.50 621 LYS A CA 1
ATOM 4946 C C . LYS A 1 621 ? 70.861 -17.741 3.613 1.00 42.50 621 LYS A C 1
ATOM 4948 O O . LYS A 1 621 ? 71.471 -18.302 4.547 1.00 42.50 621 LYS A O 1
#

Foldseek 3Di:
DVVVVVVVVVVVVVVVVVVVVVVVVVVVVVVVVDDDDDDDDDDDDDDDDDDDDDDDDDDDDDDDDPPPPVVVVVVVVVVVVVVVVVVVVVVVVVVVVVPDDDDDDDDDDDDDDDDDDDDDDDDDPDPDPDQLLSQLVVLLVCVVVPDDDVLSVQSCCACNNSPRSVRSVVSCCVPVVVVVFAFDKDWDWFWWWDQDPVPRDTDIDIDIFTFRQPLRRQLRCLVVVNCCVLQNAPVVVVVVVVPDDPPDPLPLQDLRDPPDDDDGGDDDPVTDDPCRVLVVLLQHLVRLQCQQVQAQACAHSVRHGDDPPDPSPVRHGHGSNVRRSHGDDLQADEDAPCCCCPVVPAAPCPDQQRDQFFRAGVPPQNPPPPDPVRPRVVGTDDQVNCVVPPRGPRSNVVRPPDGSNRYDHDCLVCPLQHPLQLLLLQLLVCQQPPPADDDSVRSLVVVLVLLVVVCVVVVPDPVLEDPRDDCVQFPDDPPDHTGRPPDRSSSSLVCLSSSLVSLVVPADPDPVSVVSNVVSVVSVVVSCVCPPPSSDDDPVSVVVSVPPDDPPDDPPDDDDDDDDDDDDDDDDDDDDDDPDCPVVVVVVVVVVVVVVVVVVVVVVVVVVVVVVVVVVVVVVD